Protein AF-A0A9E3ZIY8-F1 (afdb_monomer_lite)

pLDDT: mean 76.92, std 16.65, range [35.78, 98.69]

Secondary structure (DSSP, 8-state):
---------SPPSEEEEEEEEPPTTTTTTEEEPPB--SS-TTTSBSSEE-SSEEEEEEEEE-TT---TT----EEEP-PPPB---EEEEEETTSEEEE-TTSS-B-TT-PPPEEEEETTEE-BBTB-EEETTEEEEE-TTS-EEEE--GGGSTTTTPPTT-EEEEEEEEEEE-SSS-EEEEEEEEEEE-PPPPHHHHHHHHTT---EEEEEEE---TTS-----TTS----S-SS-EEEEEE--TT-TT-EEEEEEEES-SS--B--S-GGGEETTEE-----EEEEEEEESSGGGSPTTSS-SB-TTSSBTGGGHHHHHHHHHTTGGGSB--PBPTTS-B-S-PBPPHHHHHHHHHHHHHHHHHHHHH--GGG---S-TTT--HHHHHHHHHHHTT-TT----GGGTPPEEEEEEE-BTTB---EEEEE---SSS--

Structure (mmCIF, N/CA/C/O backbone):
data_AF-A0A9E3ZIY8-F1
#
_entry.id   AF-A0A9E3ZIY8-F1
#
loop_
_atom_site.group_PDB
_atom_site.id
_atom_site.type_symbol
_atom_site.label_atom_id
_atom_site.label_alt_id
_atom_site.label_comp_id
_atom_site.label_asym_id
_atom_site.label_entity_id
_atom_site.label_seq_id
_atom_site.pdbx_PDB_ins_code
_atom_site.Cartn_x
_atom_site.Cartn_y
_atom_site.Cartn_z
_atom_site.occupancy
_atom_site.B_iso_or_equiv
_atom_site.auth_seq_id
_atom_site.auth_comp_id
_atom_site.auth_asym_id
_atom_site.auth_atom_id
_atom_site.pdbx_PDB_model_num
ATOM 1 N N . ALA A 1 1 ? -17.334 -3.752 47.914 1.00 36.94 1 ALA A N 1
ATOM 2 C CA . ALA A 1 1 ? -17.591 -2.649 48.858 1.00 36.94 1 ALA A CA 1
ATOM 3 C C . ALA A 1 1 ? -16.277 -2.158 49.466 1.00 36.94 1 ALA A C 1
ATOM 5 O O . ALA A 1 1 ? -15.603 -2.925 50.148 1.00 36.94 1 ALA A O 1
ATOM 6 N N . ARG A 1 2 ? -15.850 -0.920 49.186 1.00 42.53 2 ARG A N 1
ATOM 7 C CA . ARG A 1 2 ? -14.852 -0.250 50.037 1.00 42.53 2 ARG A CA 1
ATOM 8 C C . ARG A 1 2 ? -15.640 0.462 51.135 1.00 42.53 2 ARG A C 1
ATOM 10 O O . ARG A 1 2 ? -16.245 1.487 50.856 1.00 42.53 2 ARG A O 1
ATOM 17 N N . LEU A 1 3 ? -15.662 -0.137 52.324 1.00 52.06 3 LEU A N 1
ATOM 18 C CA . LEU A 1 3 ? -16.333 0.381 53.518 1.00 52.06 3 LEU A CA 1
ATOM 19 C C . LEU A 1 3 ? -15.756 1.755 53.891 1.00 52.06 3 LEU A C 1
ATOM 21 O O . LEU A 1 3 ? -14.534 1.956 53.854 1.00 52.06 3 LEU A O 1
ATOM 25 N N . GLY A 1 4 ? -16.624 2.712 54.205 1.00 55.25 4 GLY A N 1
ATOM 26 C CA . GLY A 1 4 ? -16.218 4.026 54.686 1.00 55.25 4 GLY A CA 1
ATOM 27 C C . GLY A 1 4 ? -15.930 3.977 56.181 1.00 55.25 4 GLY A C 1
ATOM 28 O O . GLY A 1 4 ? -16.843 4.136 56.968 1.00 55.25 4 GLY A O 1
ATOM 29 N N . ASN A 1 5 ? -14.669 3.807 56.584 1.00 60.06 5 ASN A N 1
ATOM 30 C CA . ASN A 1 5 ? -14.308 3.806 58.006 1.00 60.06 5 ASN A CA 1
ATOM 31 C C . ASN A 1 5 ? -14.042 5.236 58.497 1.00 60.06 5 ASN A C 1
ATOM 33 O O . ASN A 1 5 ? -13.001 5.824 58.177 1.00 60.06 5 ASN A O 1
ATOM 37 N N . TYR A 1 6 ? -14.944 5.793 59.305 1.00 67.94 6 TYR A N 1
ATOM 38 C CA . TYR A 1 6 ? -14.751 7.100 59.935 1.00 67.94 6 TYR A CA 1
ATOM 39 C C . TYR A 1 6 ? -14.272 6.938 61.385 1.00 67.94 6 TYR A C 1
ATOM 41 O O . TYR A 1 6 ? -14.992 6.455 62.253 1.00 67.94 6 TYR A O 1
ATOM 49 N N . GLY A 1 7 ? -13.038 7.372 61.661 1.00 68.75 7 GLY A N 1
ATOM 50 C CA . GLY A 1 7 ? -12.452 7.362 63.005 1.00 68.75 7 GLY A CA 1
ATOM 51 C C . GLY A 1 7 ? -12.427 8.753 63.641 1.00 68.75 7 GLY A C 1
ATOM 52 O O . GLY A 1 7 ? -11.834 9.683 63.090 1.00 68.75 7 GLY A O 1
ATOM 53 N N . PHE A 1 8 ? -13.007 8.899 64.834 1.00 71.62 8 PHE A N 1
ATOM 54 C CA . PHE A 1 8 ? -13.004 10.152 65.597 1.00 71.62 8 PHE A CA 1
ATOM 55 C C . PHE A 1 8 ? -12.032 10.055 66.780 1.00 71.62 8 PHE A C 1
ATOM 57 O O . PHE A 1 8 ? -12.234 9.269 67.701 1.00 71.62 8 PHE A O 1
ATOM 64 N N . THR A 1 9 ? -10.969 10.867 66.785 1.00 72.88 9 THR A N 1
ATOM 65 C CA . THR A 1 9 ? -9.952 10.858 67.855 1.00 72.88 9 THR A CA 1
ATOM 66 C C . THR A 1 9 ? -9.968 12.152 68.671 1.00 72.88 9 THR A C 1
ATOM 68 O O . THR A 1 9 ? -10.384 13.204 68.193 1.00 72.88 9 THR A O 1
ATOM 71 N N . GLY A 1 10 ? -9.526 12.085 69.932 1.00 76.94 10 GLY A N 1
ATOM 72 C CA . GLY A 1 10 ? -9.406 13.263 70.805 1.00 76.94 10 GLY A CA 1
ATOM 73 C C . GLY A 1 10 ? -10.718 13.774 71.416 1.00 76.94 10 GLY A C 1
ATOM 74 O O . GLY A 1 10 ? -10.722 14.839 72.032 1.00 76.94 10 GLY A O 1
ATOM 75 N N . LEU A 1 11 ? -11.817 13.027 71.283 1.00 79.44 11 LEU A N 1
ATOM 76 C CA . LEU A 1 11 ? -13.087 13.342 71.935 1.00 79.44 11 LEU A CA 1
ATOM 77 C C . LEU A 1 11 ? -13.055 12.951 73.420 1.00 79.44 11 LEU A C 1
ATOM 79 O O . LEU A 1 11 ? -12.543 11.896 73.797 1.00 79.44 11 LEU A O 1
ATOM 83 N N . ALA A 1 12 ? -13.627 13.799 74.277 1.00 85.19 12 ALA A N 1
ATOM 84 C CA . ALA A 1 12 ? -13.907 13.416 75.658 1.00 85.19 12 ALA A CA 1
ATOM 85 C C . ALA A 1 12 ? -14.989 12.323 75.683 1.00 85.19 12 ALA A C 1
ATOM 87 O O . ALA A 1 12 ? -15.828 12.259 74.785 1.00 85.19 12 ALA A O 1
ATOM 88 N N . ALA A 1 13 ? -15.011 11.487 76.724 1.00 83.56 13 ALA A N 1
ATOM 89 C CA . ALA A 1 13 ? -16.074 10.494 76.878 1.00 83.56 13 ALA A CA 1
ATOM 90 C C . ALA A 1 13 ? -17.456 11.177 76.907 1.00 83.56 13 ALA A C 1
ATOM 92 O O . ALA A 1 13 ? -17.653 12.144 77.648 1.00 83.56 13 ALA A O 1
ATOM 93 N N . GLY A 1 14 ? -18.393 10.683 76.099 1.00 85.00 14 GLY A N 1
ATOM 94 C CA . GLY A 1 14 ? -19.697 11.312 75.894 1.00 85.00 14 GLY A CA 1
ATOM 95 C C . GLY A 1 14 ? -20.483 10.697 74.736 1.00 85.00 14 GLY A C 1
ATOM 96 O O . GLY A 1 14 ? -20.011 9.773 74.077 1.00 85.00 14 GLY A O 1
ATOM 97 N N . THR A 1 15 ? -21.689 11.214 74.507 1.00 83.50 15 THR A N 1
ATOM 98 C CA . THR A 1 15 ? -22.553 10.834 73.381 1.00 83.50 15 THR A CA 1
ATOM 99 C C . THR A 1 15 ? -22.510 11.924 72.317 1.00 83.50 15 THR A C 1
ATOM 101 O O . THR A 1 15 ? -22.666 13.102 72.645 1.00 83.50 15 THR A O 1
ATOM 104 N N . TYR A 1 16 ? -22.317 11.531 71.063 1.00 83.00 16 TYR A N 1
ATOM 105 C CA . TYR A 1 16 ? -22.160 12.431 69.924 1.00 83.00 16 TYR A CA 1
ATOM 106 C C . TYR A 1 16 ? -23.130 12.064 68.795 1.00 83.00 16 TYR A C 1
ATOM 108 O O . TYR A 1 16 ? -2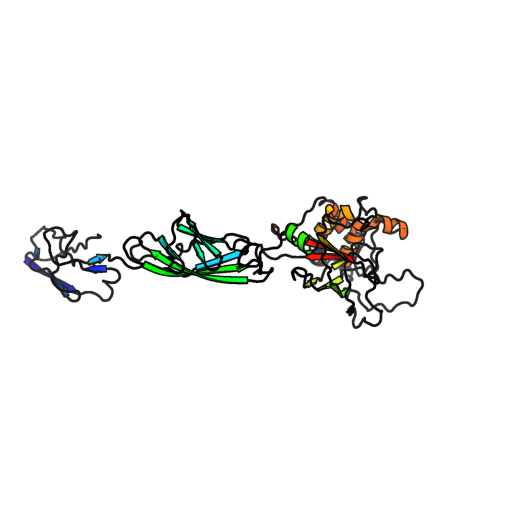3.694 10.971 68.778 1.00 83.00 16 TYR A O 1
ATOM 116 N N . GLY A 1 17 ? -23.312 12.996 67.862 1.00 82.31 17 GLY A N 1
ATOM 117 C CA . GLY A 1 17 ? -23.953 12.748 66.574 1.00 82.31 17 GLY A CA 1
ATOM 118 C C . GLY A 1 17 ? -23.046 13.219 65.440 1.00 82.31 17 GLY A C 1
ATOM 119 O O . GLY A 1 17 ? -22.254 14.150 65.626 1.00 82.31 17 GLY A O 1
ATOM 120 N N . VAL A 1 18 ? -23.151 12.571 64.284 1.00 81.12 18 VAL A N 1
ATOM 121 C CA . VAL A 1 18 ? -22.398 12.898 63.065 1.00 81.12 18 VAL A CA 1
ATOM 122 C C . VAL A 1 18 ? -23.384 13.343 61.998 1.00 81.12 18 VAL A C 1
ATOM 124 O O . VAL A 1 18 ? -24.426 12.723 61.810 1.00 81.12 18 VAL A O 1
ATOM 127 N N . ILE A 1 19 ? -23.057 14.437 61.312 1.00 80.06 19 ILE A N 1
ATOM 128 C CA . ILE A 1 19 ? -23.851 14.973 60.210 1.00 80.06 19 ILE A CA 1
ATOM 129 C C . ILE A 1 19 ? -23.029 14.841 58.936 1.00 80.06 19 ILE A C 1
ATOM 131 O O . ILE A 1 19 ? -21.945 15.423 58.835 1.00 80.06 19 ILE A O 1
ATOM 135 N N . PHE A 1 20 ? -23.571 14.138 57.951 1.00 76.38 20 PHE A N 1
ATOM 136 C CA . PHE A 1 20 ? -23.027 14.098 56.607 1.00 76.38 20 PHE A CA 1
ATOM 137 C C . PHE A 1 20 ? -23.757 15.121 55.745 1.00 76.38 20 PHE A C 1
ATOM 139 O O . PHE A 1 20 ? -24.986 15.178 55.687 1.00 76.38 20 PHE A O 1
ATOM 146 N N . THR A 1 21 ? -22.976 15.954 55.069 1.00 71.62 21 THR A N 1
ATOM 147 C CA . THR A 1 21 ? -23.471 16.850 54.023 1.00 71.62 21 THR A CA 1
ATOM 148 C C . THR A 1 21 ? -22.796 16.425 52.739 1.00 71.62 21 THR A C 1
ATOM 150 O O . THR A 1 21 ? -21.573 16.295 52.722 1.00 71.62 21 THR A O 1
ATOM 153 N N . ALA A 1 22 ? -23.572 16.161 51.688 1.00 63.31 22 ALA A N 1
ATOM 154 C CA . ALA A 1 22 ? -23.004 15.759 50.409 1.00 63.31 22 ALA A CA 1
ATOM 155 C C . ALA A 1 22 ? -22.138 16.903 49.855 1.00 63.31 22 ALA A C 1
ATOM 157 O O . ALA A 1 22 ? -22.668 17.980 49.560 1.00 63.31 22 ALA A O 1
ATOM 158 N N . PRO A 1 23 ? -20.818 16.717 49.693 1.00 59.84 23 PRO A N 1
ATOM 159 C CA . PRO A 1 23 ? -20.017 17.666 48.942 1.00 59.84 23 PRO A CA 1
ATOM 160 C C . PRO A 1 23 ? -20.417 17.566 47.466 1.00 59.84 23 PRO A C 1
ATOM 162 O O . PRO A 1 23 ? -20.731 16.482 46.965 1.00 59.84 23 PRO A O 1
ATOM 165 N N . THR A 1 24 ? -20.406 18.687 46.748 1.00 58.25 24 THR A N 1
ATOM 166 C CA . THR A 1 24 ? -20.712 18.708 45.313 1.00 58.25 24 THR A CA 1
ATOM 167 C C . THR A 1 24 ? -19.799 17.723 44.568 1.00 58.25 24 THR A C 1
ATOM 169 O O . THR A 1 24 ? -18.581 17.861 44.629 1.00 58.25 24 THR A O 1
ATOM 172 N N . GLY A 1 25 ? -20.377 16.730 43.880 1.00 56.38 25 GLY A N 1
ATOM 173 C CA . GLY A 1 25 ? -19.642 15.749 43.064 1.00 56.38 25 GLY A CA 1
ATOM 174 C C . GLY A 1 25 ? -19.293 14.411 43.733 1.00 56.38 25 GLY A C 1
ATOM 175 O O . GLY A 1 25 ? -18.773 13.535 43.056 1.00 56.38 25 GLY A O 1
ATOM 176 N N . VAL A 1 26 ? -19.602 14.196 45.019 1.00 59.19 26 VAL A N 1
ATOM 177 C CA . VAL A 1 26 ? -19.235 12.942 45.728 1.00 59.19 26 VAL A CA 1
ATOM 178 C C . VAL A 1 26 ? -20.087 11.728 45.342 1.00 59.19 26 VAL A C 1
ATOM 180 O O . VAL A 1 26 ? -19.642 10.600 45.539 1.00 59.19 26 VAL A O 1
ATOM 183 N N . LEU A 1 27 ? -21.269 11.950 44.759 1.00 59.44 27 LEU A N 1
ATOM 184 C CA . LEU A 1 27 ? -22.140 10.888 44.241 1.00 59.44 27 LEU A CA 1
ATOM 185 C C . LEU A 1 27 ? -21.948 10.605 42.741 1.00 59.44 27 LEU A C 1
ATOM 187 O O . LEU A 1 27 ? -22.715 9.842 42.164 1.00 59.44 27 LEU A O 1
ATOM 191 N N . ALA A 1 28 ? -20.956 11.216 42.084 1.00 59.16 28 ALA A N 1
ATOM 192 C CA . ALA A 1 28 ? -20.608 10.808 40.726 1.00 59.16 28 ALA A CA 1
ATOM 193 C C . ALA A 1 28 ? -20.169 9.332 40.759 1.00 59.16 28 ALA A C 1
ATOM 195 O O . ALA A 1 28 ? -19.254 8.989 41.509 1.00 59.16 28 ALA A O 1
ATOM 196 N N . CYS A 1 29 ? -20.876 8.480 40.012 1.00 60.19 29 CYS A N 1
ATOM 197 C CA . CYS A 1 29 ? -20.688 7.024 39.976 1.00 60.19 29 CYS A CA 1
ATOM 198 C C . CYS A 1 29 ? -20.888 6.310 41.331 1.00 60.19 29 CYS A C 1
ATOM 200 O O . CYS A 1 29 ? -20.320 5.252 41.588 1.00 60.19 29 CYS A O 1
ATOM 202 N N . LYS A 1 30 ? -21.696 6.880 42.237 1.00 65.00 30 LYS A N 1
ATOM 203 C CA . LYS A 1 30 ? -22.073 6.231 43.502 1.00 65.00 30 LYS A CA 1
ATOM 204 C C . LYS A 1 30 ? -23.579 6.223 43.709 1.00 65.00 30 LYS A C 1
ATOM 206 O O . LYS A 1 30 ? -24.255 7.204 43.399 1.00 65.00 30 LYS A O 1
ATOM 211 N N . SER A 1 31 ? -24.076 5.148 44.303 1.00 66.56 31 SER A N 1
ATOM 212 C CA . SER A 1 31 ? -25.462 5.004 44.751 1.00 66.56 31 SER A CA 1
ATOM 213 C C . SER A 1 31 ? -25.517 5.051 46.275 1.00 66.56 31 SER A C 1
ATOM 215 O O . SER A 1 31 ? -24.566 4.657 46.947 1.00 66.56 31 SER A O 1
ATOM 217 N N . LEU A 1 32 ? -26.619 5.559 46.834 1.00 67.19 32 LEU A N 1
ATOM 218 C CA . LEU A 1 32 ? -26.871 5.410 48.267 1.00 67.19 32 LEU A CA 1
ATOM 219 C C . LEU A 1 32 ? -27.564 4.072 48.526 1.00 67.19 32 LEU A C 1
ATOM 221 O O . LEU A 1 32 ? -28.548 3.761 47.849 1.00 67.19 32 LEU A O 1
ATOM 225 N N . VAL A 1 33 ? -27.078 3.320 49.509 1.00 69.69 33 VAL A N 1
ATOM 226 C CA . VAL A 1 33 ? -27.773 2.135 50.027 1.00 69.69 33 VAL A CA 1
ATOM 227 C C . VAL A 1 33 ? -28.914 2.561 50.957 1.00 69.69 33 VAL A C 1
ATOM 229 O O . VAL A 1 33 ? -28.924 3.671 51.487 1.00 69.69 33 VAL A O 1
ATOM 232 N N . ASN A 1 34 ? -29.928 1.705 51.108 1.00 65.44 34 ASN A N 1
ATOM 233 C CA . ASN A 1 34 ? -31.106 2.020 51.924 1.00 65.44 34 ASN A CA 1
ATOM 234 C C . ASN A 1 34 ? -30.766 2.069 53.430 1.00 65.44 34 ASN A C 1
ATOM 236 O O . ASN A 1 34 ? -29.887 1.346 53.894 1.00 65.44 34 ASN A O 1
ATOM 240 N N . ASP A 1 35 ? -31.521 2.871 54.191 1.00 69.12 35 ASP A N 1
ATOM 241 C CA . ASP A 1 35 ? -31.376 3.020 55.647 1.00 69.12 35 ASP A CA 1
ATOM 242 C C . ASP A 1 35 ? -31.554 1.681 56.407 1.00 69.12 35 ASP A C 1
ATOM 244 O O . ASP A 1 35 ? -32.591 1.023 56.268 1.00 69.12 35 ASP A O 1
ATOM 248 N N . ASN A 1 36 ? -30.562 1.340 57.243 1.00 63.31 36 ASN A N 1
ATOM 249 C CA . ASN A 1 36 ? -30.529 0.348 58.334 1.00 63.31 36 ASN A CA 1
ATOM 250 C C . ASN A 1 36 ? -31.474 -0.877 58.240 1.00 63.31 36 ASN A C 1
ATOM 252 O O . ASN A 1 36 ? -32.630 -0.859 58.688 1.00 63.31 36 ASN A O 1
ATOM 256 N N . VAL A 1 37 ? -30.921 -2.000 57.786 1.00 54.69 37 VAL A N 1
ATOM 257 C CA . VAL A 1 37 ? -31.448 -3.361 57.915 1.00 54.69 37 VAL A CA 1
ATOM 258 C C . VAL A 1 37 ? -30.495 -4.246 58.746 1.00 54.69 37 VAL A C 1
ATOM 260 O O . VAL A 1 37 ? -30.195 -5.376 58.363 1.00 54.69 37 VAL A O 1
ATOM 263 N N . GLY A 1 38 ? -30.108 -3.812 59.949 1.00 60.78 38 GLY A N 1
ATOM 264 C CA . GLY A 1 38 ? -29.406 -4.664 60.918 1.00 60.78 38 GLY A CA 1
ATOM 265 C C . GLY A 1 38 ? -28.001 -4.175 61.283 1.00 60.78 38 GLY A C 1
ATOM 266 O O . GLY A 1 38 ? -27.774 -2.977 61.296 1.00 60.78 38 GLY A O 1
ATOM 267 N N . PRO A 1 39 ? -27.107 -5.080 61.730 1.00 57.94 39 PRO A N 1
ATOM 268 C CA . PRO A 1 39 ? -25.734 -4.756 62.127 1.00 57.94 39 PRO A CA 1
ATOM 269 C C . PRO A 1 39 ? -24.697 -5.186 61.065 1.00 57.94 39 PRO A C 1
ATOM 271 O O . PRO A 1 39 ? -23.654 -5.720 61.438 1.00 57.94 39 PRO A O 1
ATOM 274 N N . ASP A 1 40 ? -25.054 -5.162 59.776 1.00 61.81 40 ASP A N 1
ATOM 275 C CA . ASP A 1 40 ? -24.188 -5.635 58.684 1.00 61.81 40 ASP A CA 1
ATOM 276 C C . ASP A 1 40 ? -23.913 -4.511 57.683 1.00 61.81 40 ASP A C 1
ATOM 278 O O . ASP A 1 40 ? -24.517 -4.432 56.612 1.00 61.81 40 ASP A O 1
ATOM 282 N N . ASP A 1 41 ? -22.908 -3.718 58.032 1.00 58.00 41 ASP A N 1
ATOM 283 C CA . ASP A 1 41 ? -22.394 -2.518 57.353 1.00 58.00 41 ASP A CA 1
ATOM 284 C C . ASP A 1 41 ? -21.813 -2.820 55.956 1.00 58.00 41 ASP A C 1
ATOM 286 O O . ASP A 1 41 ? -21.282 -1.957 55.257 1.00 58.00 41 ASP A O 1
ATOM 290 N N . SER A 1 42 ? -21.890 -4.076 55.501 1.00 55.44 42 SER A N 1
ATOM 291 C CA . SER A 1 42 ? -21.634 -4.429 54.107 1.00 55.44 42 SER A CA 1
ATOM 292 C C . SER A 1 42 ? -22.850 -4.246 53.190 1.00 55.44 42 SER A C 1
ATOM 294 O O . SER A 1 42 ? -22.696 -4.402 51.974 1.00 55.44 42 SER A O 1
ATOM 296 N N . ILE A 1 43 ? -24.034 -3.934 53.741 1.00 59.72 43 ILE A N 1
ATOM 297 C CA . ILE A 1 43 ? -25.320 -3.973 53.020 1.00 59.72 43 ILE A CA 1
ATOM 298 C C . ILE A 1 43 ? -26.173 -2.701 53.219 1.00 59.72 43 ILE A C 1
ATOM 300 O O . ILE A 1 43 ? -27.030 -2.422 52.375 1.00 59.72 43 ILE A O 1
ATOM 304 N N . ASP A 1 44 ? -25.977 -1.922 54.284 1.00 66.88 44 ASP A N 1
ATOM 305 C CA . ASP A 1 44 ? -26.845 -0.791 54.641 1.00 66.88 44 ASP A CA 1
ATOM 306 C C . ASP A 1 44 ? -26.098 0.455 55.150 1.00 66.88 44 ASP A C 1
ATOM 308 O O . ASP A 1 44 ? -24.885 0.459 55.299 1.00 66.88 44 ASP A O 1
ATOM 312 N N . SER A 1 45 ? -26.842 1.559 55.303 1.00 76.75 45 SER A N 1
ATOM 313 C CA . SER A 1 45 ? -26.348 2.844 55.819 1.00 76.75 45 SER A CA 1
ATOM 314 C C . SER A 1 45 ? -26.632 2.982 57.315 1.00 76.75 45 SER A C 1
ATOM 316 O O . SER A 1 45 ? -27.793 2.841 57.727 1.00 76.75 45 SER A O 1
ATOM 318 N N . ASP A 1 46 ? -25.632 3.401 58.096 1.00 76.06 46 ASP A N 1
ATOM 319 C CA . ASP A 1 46 ? -25.810 3.856 59.487 1.00 76.06 46 ASP A CA 1
ATOM 320 C C . ASP A 1 46 ? -26.470 5.239 59.573 1.00 76.06 46 ASP A C 1
ATOM 322 O O . ASP A 1 46 ? -27.188 5.572 60.527 1.00 76.06 46 ASP A O 1
ATOM 326 N N . ALA A 1 47 ? -26.203 6.085 58.578 1.00 79.12 47 ALA A N 1
ATOM 327 C CA . ALA A 1 47 ? -26.754 7.424 58.504 1.00 79.12 47 ALA A CA 1
ATOM 328 C C . ALA A 1 47 ? -28.206 7.384 58.013 1.00 79.12 47 ALA A C 1
ATOM 330 O O . ALA A 1 47 ? -28.496 6.851 56.945 1.00 79.12 47 ALA A O 1
ATOM 331 N N . ILE A 1 48 ? -29.104 8.030 58.759 1.00 76.94 48 ILE A N 1
ATOM 332 C CA . ILE A 1 48 ? -30.524 8.167 58.413 1.00 76.94 48 ILE A CA 1
ATOM 333 C C . ILE A 1 48 ? -30.750 9.555 57.809 1.00 76.94 48 ILE A C 1
ATOM 335 O O . ILE A 1 48 ? -30.320 10.563 58.385 1.00 76.94 48 ILE A O 1
ATOM 339 N N . GLY A 1 49 ? -31.437 9.649 56.667 1.00 75.19 49 GLY A N 1
ATOM 340 C CA . GLY A 1 49 ? -31.761 10.946 56.062 1.00 75.19 49 GLY A CA 1
ATOM 341 C C . GLY A 1 49 ? -31.981 10.924 54.551 1.00 75.19 49 GLY A C 1
ATOM 342 O O . GLY A 1 49 ? -32.725 10.104 54.029 1.00 75.19 49 GLY A O 1
ATOM 343 N N . ASN A 1 50 ? -31.418 11.905 53.841 1.00 69.38 50 ASN A N 1
ATOM 344 C CA . ASN A 1 50 ? -31.495 11.994 52.380 1.00 69.38 50 ASN A CA 1
ATOM 345 C C . ASN A 1 50 ? -30.145 12.390 51.762 1.00 69.38 50 ASN A C 1
ATOM 347 O O . ASN A 1 50 ? -29.180 12.684 52.462 1.00 69.38 50 ASN A O 1
ATOM 351 N N . THR A 1 51 ? -30.103 12.476 50.431 1.00 65.00 51 THR A N 1
ATOM 352 C CA . THR A 1 51 ? -28.907 12.813 49.636 1.00 65.00 51 THR A CA 1
ATOM 353 C C . THR A 1 51 ? -28.298 14.187 49.931 1.00 65.00 51 THR A C 1
ATOM 355 O O . THR A 1 51 ? -27.209 14.487 49.452 1.00 65.00 51 THR A O 1
ATOM 358 N N . THR A 1 52 ? -28.997 15.073 50.640 1.00 68.12 52 THR A N 1
ATOM 359 C CA . THR A 1 52 ? -28.518 16.418 50.991 1.00 68.12 52 THR A CA 1
ATOM 360 C C . THR A 1 52 ? -28.034 16.489 52.437 1.00 68.12 52 THR A C 1
ATOM 362 O O . THR A 1 52 ? -27.105 17.244 52.733 1.00 68.12 52 THR A O 1
ATOM 365 N N . LEU A 1 53 ? -28.653 15.719 53.331 1.00 73.25 53 LEU A N 1
ATOM 366 C CA . LEU A 1 53 ? -28.355 15.704 54.756 1.00 73.25 53 LEU A CA 1
ATOM 367 C C . LEU A 1 53 ? -28.735 14.343 55.355 1.00 73.25 53 LEU A C 1
ATOM 369 O O . LEU A 1 53 ? -29.917 13.984 55.354 1.00 73.25 53 LEU A O 1
ATOM 373 N N . SER A 1 54 ? -27.758 13.631 55.913 1.00 78.75 54 SER A N 1
ATOM 374 C CA . SER A 1 54 ? -27.973 12.403 56.688 1.00 78.75 54 SER A CA 1
ATOM 375 C C . SER A 1 54 ? -27.228 12.463 58.020 1.00 78.75 54 SER A C 1
ATOM 377 O O . SER A 1 54 ? -26.244 13.197 58.171 1.00 78.75 54 SER A O 1
ATOM 379 N N . THR A 1 55 ? -27.744 11.761 59.027 1.00 81.88 55 THR A N 1
ATOM 380 C CA . THR A 1 55 ? -27.254 11.855 60.406 1.00 81.88 55 THR A CA 1
ATOM 381 C C . THR A 1 55 ? -27.163 10.498 61.080 1.00 81.88 55 THR A C 1
ATOM 383 O O . THR A 1 55 ? -28.080 9.690 60.948 1.00 81.88 55 THR A O 1
ATOM 386 N N . ILE A 1 56 ? -26.106 10.303 61.868 1.00 82.12 56 ILE A N 1
ATOM 387 C CA . ILE A 1 56 ? -25.997 9.212 62.842 1.00 82.12 56 ILE A CA 1
ATOM 388 C C . ILE A 1 56 ? -26.140 9.828 64.229 1.00 82.12 56 ILE A C 1
ATOM 390 O O . ILE A 1 56 ? -25.362 10.709 64.607 1.00 82.12 56 ILE A O 1
ATOM 394 N N . ASP A 1 57 ? -27.121 9.357 64.989 1.00 81.88 57 ASP A N 1
ATOM 395 C CA . ASP A 1 57 ? -27.366 9.797 66.359 1.00 81.88 57 ASP A CA 1
ATOM 396 C C . ASP A 1 57 ? -26.865 8.768 67.380 1.00 81.88 57 ASP A C 1
ATOM 398 O O . ASP A 1 57 ? -26.802 7.570 67.122 1.00 81.88 57 ASP A O 1
ATOM 402 N N . ASN A 1 58 ? -26.604 9.234 68.603 1.00 82.56 58 ASN A N 1
ATOM 403 C CA . ASN A 1 58 ? -26.311 8.402 69.777 1.00 82.56 58 ASN A CA 1
ATOM 404 C C . ASN A 1 58 ? -25.011 7.576 69.722 1.00 82.56 58 ASN A C 1
ATOM 406 O O . ASN A 1 58 ? -24.923 6.534 70.373 1.00 82.56 58 ASN A O 1
ATOM 410 N N . ILE A 1 59 ? -23.964 8.070 69.059 1.00 80.19 59 ILE A N 1
ATOM 411 C CA . ILE A 1 59 ? -22.639 7.433 69.079 1.00 80.19 59 ILE A CA 1
ATOM 412 C C . ILE A 1 59 ? -22.033 7.585 70.479 1.00 80.19 59 ILE A C 1
ATOM 414 O O . ILE A 1 59 ? -21.750 8.699 70.934 1.00 80.19 59 ILE A O 1
ATOM 418 N N . VAL A 1 60 ? -21.839 6.471 71.188 1.00 81.75 60 VAL A N 1
ATOM 419 C CA . VAL A 1 60 ? -21.304 6.460 72.559 1.00 81.75 60 VAL A CA 1
ATOM 420 C C . VAL A 1 60 ? -19.786 6.276 72.543 1.00 81.75 60 VAL A C 1
ATOM 422 O O . VAL A 1 60 ? -19.282 5.189 72.270 1.00 81.75 60 VAL A O 1
ATOM 425 N N . VAL A 1 61 ? -19.046 7.319 72.928 1.00 79.69 61 VAL A N 1
ATOM 426 C CA . VAL A 1 61 ? -17.581 7.285 73.059 1.00 79.69 61 VAL A CA 1
ATOM 427 C C . VAL A 1 61 ? -17.195 7.022 74.515 1.00 79.69 61 VAL A C 1
ATOM 429 O O . VAL A 1 61 ? -17.507 7.810 75.413 1.00 79.69 61 VAL A O 1
ATOM 432 N N . THR A 1 62 ? -16.471 5.927 74.756 1.00 80.94 62 THR A N 1
ATOM 433 C CA . THR A 1 62 ? -15.932 5.558 76.078 1.00 80.94 62 THR A CA 1
ATOM 434 C C . THR A 1 62 ? -14.398 5.555 76.073 1.00 80.94 62 THR A C 1
ATOM 436 O O . THR A 1 62 ? -13.792 5.359 75.019 1.00 80.94 62 THR A O 1
ATOM 439 N N . PRO A 1 63 ? -13.726 5.794 77.221 1.00 79.12 63 PRO A N 1
ATOM 440 C CA . PRO A 1 63 ? -12.266 5.842 77.261 1.00 79.12 63 PRO A CA 1
ATOM 441 C C . PRO A 1 63 ? -11.626 4.533 76.780 1.00 79.12 63 PRO A C 1
ATOM 443 O O . PRO A 1 63 ? -11.836 3.483 77.381 1.00 79.12 63 PRO A O 1
ATOM 446 N N . GLY A 1 64 ? -10.808 4.619 75.728 1.00 73.94 64 GLY A N 1
ATOM 447 C CA . GLY A 1 64 ? -10.062 3.485 75.175 1.00 73.94 64 GLY A CA 1
ATOM 448 C C . GLY A 1 64 ? -10.820 2.622 74.160 1.00 73.94 64 GLY A C 1
ATOM 449 O O . GLY A 1 64 ? -10.256 1.618 73.735 1.00 73.94 64 GLY A O 1
ATOM 450 N N . ASN A 1 65 ? -12.047 2.990 73.772 1.00 71.31 65 ASN A N 1
ATOM 451 C CA . ASN A 1 65 ? -12.816 2.281 72.747 1.00 71.31 65 ASN A CA 1
ATOM 452 C C . ASN A 1 65 ? -12.690 2.958 71.373 1.00 71.31 65 ASN A C 1
ATOM 454 O O . ASN A 1 65 ? -12.669 4.186 71.295 1.00 71.31 65 ASN A O 1
ATOM 458 N N . ASP A 1 66 ? -12.653 2.150 70.318 1.00 67.56 66 ASP A N 1
ATOM 459 C CA . ASP A 1 66 ? -12.750 2.581 68.921 1.00 67.56 66 ASP A CA 1
ATOM 460 C C . ASP A 1 66 ? -14.124 2.162 68.373 1.00 67.56 66 ASP A C 1
ATOM 462 O O . ASP A 1 66 ? -14.625 1.090 68.724 1.00 67.56 66 ASP A O 1
ATOM 466 N N . THR A 1 67 ? -14.756 3.010 67.564 1.00 68.38 67 THR A N 1
ATOM 467 C CA . THR A 1 67 ? -16.081 2.763 66.962 1.00 68.38 67 THR A CA 1
ATOM 468 C C . THR A 1 67 ? -16.015 3.033 65.453 1.00 68.38 67 THR A C 1
ATOM 470 O O . THR A 1 67 ? -16.528 4.062 65.005 1.00 68.38 67 THR A O 1
ATOM 473 N N . PRO A 1 68 ? -15.337 2.167 64.674 1.00 68.06 68 PRO A N 1
ATOM 474 C CA . PRO A 1 68 ? -15.070 2.392 63.248 1.00 68.06 68 PRO A CA 1
ATOM 475 C C . PRO A 1 68 ? -16.270 2.130 62.319 1.00 68.06 68 PRO A C 1
ATOM 477 O O . PRO A 1 68 ? -16.120 2.288 61.116 1.00 68.06 68 PRO A O 1
ATOM 480 N N . ASP A 1 69 ? -17.408 1.742 62.893 1.00 69.06 69 ASP A N 1
ATOM 481 C CA . ASP A 1 69 ? -18.624 1.249 62.230 1.00 69.06 69 ASP A CA 1
ATOM 482 C C . ASP A 1 69 ? -19.409 2.333 61.456 1.00 69.06 69 ASP A C 1
ATOM 484 O O . ASP A 1 69 ? -19.980 2.092 60.411 1.00 69.06 69 ASP A O 1
ATOM 488 N N . ASN A 1 70 ? -19.326 3.588 61.906 1.00 74.31 70 ASN A N 1
ATOM 489 C CA . ASN A 1 70 ? -20.139 4.685 61.373 1.00 74.31 70 ASN A CA 1
ATOM 490 C C . ASN A 1 70 ? -19.919 4.939 59.874 1.00 74.31 70 ASN A C 1
ATOM 492 O O . ASN A 1 70 ? -18.893 5.531 59.531 1.00 74.31 70 ASN A O 1
ATOM 496 N N . ASP A 1 71 ? -20.901 4.648 59.018 1.00 72.94 71 ASP A N 1
ATOM 497 C CA . ASP A 1 71 ? -20.853 4.966 57.586 1.00 72.94 71 ASP A CA 1
ATOM 498 C C . ASP A 1 71 ? -22.009 5.858 57.080 1.00 72.94 71 ASP A C 1
ATOM 500 O O . ASP A 1 71 ? -23.014 6.100 57.745 1.00 72.94 71 ASP A O 1
ATOM 504 N N . ALA A 1 72 ? -21.823 6.432 55.888 1.00 74.25 72 ALA A N 1
ATOM 505 C CA . ALA A 1 72 ? -22.813 7.295 55.239 1.00 74.25 72 ALA A CA 1
ATOM 506 C C . ALA A 1 72 ? -23.610 6.585 54.126 1.00 74.25 72 ALA A C 1
ATOM 508 O O . ALA A 1 72 ? -24.315 7.269 53.377 1.00 74.25 72 ALA A O 1
ATOM 509 N N . GLY A 1 73 ? -23.435 5.268 53.958 1.00 70.50 73 GLY A N 1
ATOM 510 C CA . GLY A 1 73 ? -24.190 4.460 53.004 1.00 70.50 73 GLY A CA 1
ATOM 511 C C . GLY A 1 73 ? -23.955 4.748 51.520 1.00 70.50 73 GLY A C 1
ATOM 512 O O . GLY A 1 73 ? -24.912 4.738 50.754 1.00 70.50 73 GLY A O 1
ATOM 513 N N . ALA A 1 74 ? -22.728 5.039 51.080 1.00 69.50 74 ALA A N 1
ATOM 514 C CA . ALA A 1 74 ? -22.431 5.262 49.658 1.00 69.50 74 ALA A CA 1
ATOM 515 C C . ALA A 1 74 ? -21.665 4.079 49.046 1.00 69.50 74 ALA A C 1
ATOM 517 O O . ALA A 1 74 ? -20.486 3.878 49.351 1.00 69.50 74 ALA A O 1
ATOM 518 N N . GLU A 1 75 ? -22.297 3.347 48.130 1.00 68.50 75 GLU A N 1
ATOM 519 C CA . GLU A 1 75 ? -21.657 2.305 47.322 1.00 68.50 75 GLU A CA 1
ATOM 520 C C . GLU A 1 75 ? -21.243 2.841 45.945 1.00 68.50 75 GLU A C 1
ATOM 522 O O . GLU A 1 75 ? -21.783 3.837 45.466 1.00 68.50 75 GLU A O 1
ATOM 527 N N . LEU A 1 76 ? -20.258 2.202 45.306 1.00 64.81 76 LEU A N 1
ATOM 528 C CA . LEU A 1 76 ? -19.997 2.441 43.883 1.00 64.81 76 LEU A CA 1
ATOM 529 C C . LEU A 1 76 ? -21.236 1.976 43.112 1.00 64.81 76 LEU A C 1
ATOM 531 O O . LEU A 1 76 ? -21.670 0.838 43.285 1.00 64.81 76 LEU A O 1
ATOM 535 N N . GLY A 1 77 ? -21.839 2.883 42.346 1.00 71.75 77 GLY A N 1
ATOM 536 C CA . GLY A 1 77 ? -22.902 2.525 41.416 1.00 71.75 77 GLY A CA 1
ATOM 537 C C . GLY A 1 77 ? -22.293 1.870 40.181 1.00 71.75 77 GLY A C 1
ATOM 538 O O . GLY A 1 77 ? -21.083 1.904 40.012 1.00 71.75 77 GLY A O 1
ATOM 539 N N . ASN A 1 78 ? -23.132 1.300 39.321 1.00 83.00 78 ASN A N 1
ATOM 540 C CA . ASN A 1 78 ? -22.688 0.875 37.999 1.00 83.00 78 ASN A CA 1
ATOM 541 C C . ASN A 1 78 ? -22.807 2.057 37.032 1.00 83.00 78 ASN A C 1
ATOM 543 O O . ASN A 1 78 ? -23.924 2.432 36.650 1.00 83.00 78 ASN A O 1
ATOM 547 N N . GLY A 1 79 ? -21.686 2.700 36.721 1.00 85.56 79 GLY A N 1
ATOM 548 C CA . GLY A 1 79 ? -21.582 3.685 35.657 1.00 85.56 79 GLY A CA 1
ATOM 549 C C . GLY A 1 79 ? -21.833 3.042 34.297 1.00 85.56 79 GLY A C 1
ATOM 550 O O . GLY A 1 79 ? -21.886 1.831 34.166 1.00 85.56 79 GLY A O 1
ATOM 551 N N . ASN A 1 80 ? -22.059 3.866 33.274 1.00 91.88 80 ASN A N 1
ATOM 552 C CA . ASN A 1 80 ? -21.977 3.356 31.910 1.00 91.88 80 ASN A CA 1
ATOM 553 C C . ASN A 1 80 ? -20.512 3.411 31.462 1.00 91.88 80 ASN A C 1
ATOM 555 O O . ASN A 1 80 ? -19.816 4.365 31.844 1.00 91.88 80 ASN A O 1
ATOM 559 N N . PRO A 1 81 ? -20.097 2.514 30.554 1.00 96.69 81 PRO A N 1
ATOM 560 C CA . PRO A 1 81 ? -18.819 2.653 29.883 1.00 96.69 81 PRO A CA 1
ATOM 561 C C . PRO A 1 81 ? -18.742 3.985 29.127 1.00 96.69 81 PRO A C 1
ATOM 563 O O . PRO A 1 81 ? -19.751 4.548 28.687 1.00 96.69 81 PRO A O 1
ATOM 566 N N . THR A 1 82 ? -17.525 4.487 28.964 1.00 97.25 82 THR A N 1
ATOM 567 C CA . THR A 1 82 ? -17.182 5.658 28.153 1.00 97.25 82 THR A CA 1
ATOM 568 C C . THR A 1 82 ? -16.349 5.187 26.965 1.00 97.25 82 THR A C 1
ATOM 570 O O . THR A 1 82 ? -15.126 5.091 27.095 1.00 97.25 82 THR A O 1
ATOM 573 N N . PRO A 1 83 ? -17.006 4.840 25.845 1.00 97.75 83 PRO A N 1
ATOM 574 C CA . PRO A 1 83 ? -16.309 4.380 24.664 1.00 97.75 83 PRO A CA 1
ATOM 575 C C . PRO A 1 83 ? -15.899 5.549 23.761 1.00 97.75 83 PRO A C 1
ATOM 577 O O . PRO A 1 83 ? -16.666 6.508 23.598 1.00 97.75 83 PRO A O 1
ATOM 580 N N . ASP A 1 84 ? -14.714 5.463 23.170 1.00 98.31 84 ASP A N 1
ATOM 581 C CA . ASP A 1 84 ? -14.114 6.486 22.313 1.00 98.31 84 ASP A CA 1
ATOM 582 C C . ASP A 1 84 ? -14.121 6.035 20.839 1.00 98.31 84 ASP A C 1
ATOM 584 O O . ASP A 1 84 ? -13.990 4.854 20.560 1.00 98.31 84 ASP A O 1
ATOM 588 N N . PRO A 1 85 ? -14.317 6.935 19.854 1.00 98.38 85 PRO A N 1
ATOM 589 C CA . PRO A 1 85 ? -14.344 6.530 18.449 1.00 98.38 85 PRO A CA 1
ATOM 590 C C . PRO A 1 85 ? -13.016 5.955 17.942 1.00 98.38 85 PRO A C 1
ATOM 592 O O . PRO A 1 85 ? -11.945 6.472 18.268 1.00 98.38 85 PRO A O 1
ATOM 595 N N . ASP A 1 86 ? -13.110 4.992 17.026 1.00 98.56 86 ASP A N 1
ATOM 596 C CA . ASP A 1 86 ? -11.964 4.337 16.390 1.00 98.56 86 ASP A CA 1
ATOM 597 C C . ASP A 1 86 ? -11.888 4.588 14.885 1.00 98.56 86 ASP A C 1
ATOM 599 O O . ASP A 1 86 ? -12.881 4.913 14.227 1.00 98.56 86 ASP A O 1
ATOM 603 N N . ALA A 1 87 ? -10.704 4.346 14.323 1.00 96.69 87 ALA A N 1
ATOM 604 C CA . ALA A 1 87 ? -10.495 4.297 12.885 1.00 96.69 87 ALA A CA 1
ATOM 605 C C . ALA A 1 87 ? -9.488 3.205 12.502 1.00 96.69 87 ALA A C 1
ATOM 607 O O . ALA A 1 87 ? -8.463 3.038 13.165 1.00 96.69 87 ALA A O 1
ATOM 608 N N . VAL A 1 88 ? -9.755 2.495 11.405 1.00 95.19 88 VAL A N 1
ATOM 609 C CA . VAL A 1 88 ? -8.838 1.515 10.798 1.00 95.19 88 VAL A CA 1
ATOM 610 C C . VAL A 1 88 ? -8.882 1.599 9.271 1.00 95.19 88 VAL A C 1
ATOM 612 O O . VAL A 1 88 ? -9.877 2.043 8.700 1.00 95.19 88 VAL A O 1
ATOM 615 N N . HIS A 1 89 ? -7.804 1.165 8.616 1.00 90.62 89 HIS A N 1
ATOM 616 C CA . HIS A 1 89 ? -7.660 1.183 7.157 1.00 90.62 89 HIS A CA 1
ATOM 617 C C . HIS A 1 89 ? -7.352 -0.223 6.632 1.00 90.62 89 HIS A C 1
ATOM 619 O O . HIS A 1 89 ? -6.728 -1.016 7.341 1.00 90.62 89 HIS A O 1
ATOM 625 N N . ALA A 1 90 ? -7.810 -0.535 5.419 1.00 88.06 90 ALA A N 1
ATOM 626 C CA . ALA A 1 90 ? -7.598 -1.830 4.774 1.00 88.06 90 ALA A CA 1
ATOM 627 C C . ALA A 1 90 ? -7.682 -1.737 3.249 1.00 88.06 90 ALA A C 1
ATOM 629 O O . ALA A 1 90 ? -8.457 -0.941 2.724 1.00 88.06 90 ALA A O 1
ATOM 630 N N . CYS A 1 91 ? -7.014 -2.639 2.536 1.00 86.06 91 CYS A N 1
ATOM 631 C CA . CYS A 1 91 ? -7.359 -2.933 1.148 1.00 86.06 91 CYS A CA 1
ATOM 632 C C . CYS A 1 91 ? -8.740 -3.598 1.079 1.00 86.06 91 CYS A C 1
ATOM 634 O O . CYS A 1 91 ? -9.101 -4.404 1.942 1.00 86.06 91 CYS A O 1
ATOM 636 N N . TYR A 1 92 ? -9.522 -3.321 0.031 1.00 87.50 92 TYR A N 1
ATOM 637 C CA . TYR A 1 92 ? -10.850 -3.933 -0.110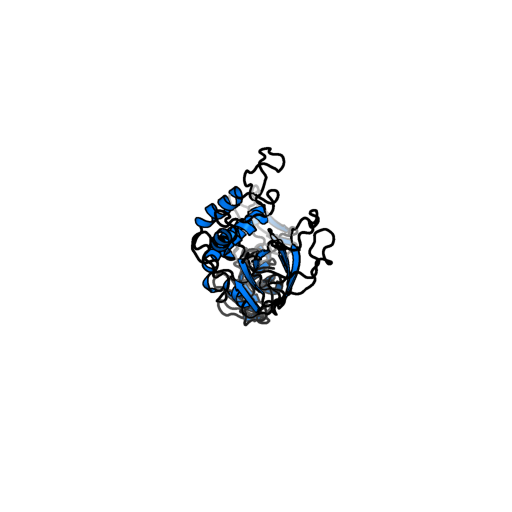 1.00 87.50 92 TYR A CA 1
ATOM 638 C C . TYR A 1 92 ? -10.819 -5.466 -0.294 1.00 87.50 92 TYR A C 1
ATOM 640 O O . TYR A 1 92 ? -11.845 -6.133 -0.121 1.00 87.50 92 TYR A O 1
ATOM 648 N N . ASP A 1 93 ? -9.680 -6.048 -0.674 1.00 85.81 93 ASP A N 1
ATOM 649 C CA . ASP A 1 93 ? -9.488 -7.496 -0.801 1.00 85.81 93 ASP A CA 1
ATOM 650 C C . ASP A 1 93 ? -8.845 -8.163 0.414 1.00 85.81 93 ASP A C 1
ATOM 652 O O . ASP A 1 93 ? -8.743 -9.393 0.443 1.00 85.81 93 ASP A O 1
ATOM 656 N N . GLU A 1 94 ? -8.568 -7.395 1.463 1.00 87.94 94 GLU A N 1
ATOM 657 C CA . GLU A 1 94 ? -8.056 -7.896 2.728 1.00 87.94 94 GLU A CA 1
ATOM 658 C C . GLU A 1 94 ? -9.075 -7.759 3.864 1.00 87.94 94 GLU A C 1
ATOM 660 O O . GLU A 1 94 ? -10.048 -7.001 3.815 1.00 87.94 94 GLU A O 1
ATOM 665 N N . ALA A 1 95 ? -8.873 -8.561 4.908 1.00 93.25 95 ALA A N 1
ATOM 666 C CA . ALA A 1 95 ? -9.614 -8.418 6.149 1.00 93.25 95 ALA A CA 1
ATOM 667 C C . ALA A 1 95 ? -8.789 -7.588 7.133 1.00 93.25 95 ALA A C 1
ATOM 669 O O . ALA A 1 95 ? -7.613 -7.875 7.339 1.00 93.25 95 ALA A O 1
ATOM 670 N N . VAL A 1 96 ? -9.423 -6.627 7.798 1.00 95.25 96 VAL A N 1
ATOM 671 C CA . VAL A 1 96 ? -8.782 -5.805 8.832 1.00 95.25 96 VAL A CA 1
ATOM 672 C C . VAL A 1 96 ? -9.382 -6.094 10.193 1.00 95.25 96 VAL A C 1
ATOM 674 O O . VAL A 1 96 ? -10.594 -6.266 10.319 1.00 95.25 96 VAL A O 1
ATOM 677 N N . THR A 1 97 ? -8.534 -6.136 11.215 1.00 97.75 97 THR A N 1
ATOM 678 C CA . THR A 1 97 ? -8.943 -6.328 12.607 1.00 97.75 97 THR A CA 1
ATOM 679 C C . THR A 1 97 ? -8.725 -5.043 13.398 1.00 97.75 97 THR A C 1
ATOM 681 O O . THR A 1 97 ? -7.645 -4.463 13.348 1.00 97.75 97 THR A O 1
ATOM 684 N N . ALA A 1 98 ? -9.745 -4.624 14.143 1.00 97.62 98 ALA A N 1
ATOM 685 C CA . ALA A 1 98 ? -9.741 -3.452 15.008 1.00 97.62 98 ALA A CA 1
ATOM 686 C C . ALA A 1 98 ? -9.967 -3.865 16.469 1.00 97.62 98 ALA A C 1
ATOM 688 O O . ALA A 1 98 ? -10.931 -4.573 16.779 1.00 97.62 98 ALA A O 1
ATOM 689 N N . ASP A 1 99 ? -9.102 -3.398 17.367 1.00 98.12 99 ASP A N 1
ATOM 690 C CA . ASP A 1 99 ? -9.317 -3.479 18.814 1.00 98.12 99 ASP A CA 1
ATOM 691 C C . ASP A 1 99 ? -10.052 -2.222 19.296 1.00 98.12 99 ASP A C 1
ATOM 693 O O . ASP A 1 99 ? -9.447 -1.281 19.802 1.00 98.12 99 ASP A O 1
ATOM 697 N N . VAL A 1 100 ? -11.369 -2.210 19.077 1.00 98.25 100 VAL A N 1
ATOM 698 C CA . VAL A 1 100 ? -12.257 -1.061 19.352 1.00 98.25 100 VAL A CA 1
ATOM 699 C C . VAL A 1 100 ? -12.550 -0.839 20.841 1.00 98.25 100 VAL A C 1
ATOM 701 O O . VAL A 1 100 ? -13.365 -0.002 21.197 1.00 98.25 100 VAL A O 1
ATOM 704 N N . LEU A 1 101 ? -11.963 -1.650 21.728 1.00 98.06 101 LEU A N 1
ATOM 705 C CA . LEU A 1 101 ? -12.088 -1.484 23.180 1.00 98.06 101 LEU A CA 1
ATOM 706 C C . LEU A 1 101 ? -10.786 -0.966 23.811 1.00 98.06 101 LEU A C 1
ATOM 708 O O . LEU A 1 101 ? -10.744 -0.734 25.018 1.00 98.06 101 LEU A O 1
ATOM 712 N N . ALA A 1 102 ? -9.707 -0.810 23.035 1.00 97.69 102 ALA A N 1
ATOM 713 C CA . ALA A 1 102 ? -8.376 -0.494 23.559 1.00 97.69 102 ALA A CA 1
ATOM 714 C C . ALA A 1 102 ? -8.276 0.901 24.205 1.00 97.69 102 ALA A C 1
ATOM 716 O O . ALA A 1 102 ? -7.457 1.120 25.103 1.00 97.69 102 ALA A O 1
ATOM 717 N N . ASN A 1 103 ? -9.077 1.846 23.720 1.00 97.00 103 ASN A N 1
ATOM 718 C CA . ASN A 1 103 ? -9.214 3.226 24.192 1.00 97.00 103 ASN A CA 1
ATOM 719 C C . ASN A 1 103 ? -10.435 3.432 25.106 1.00 97.00 103 ASN A C 1
ATOM 721 O O . ASN A 1 103 ? -10.528 4.474 25.753 1.00 97.00 103 ASN A O 1
ATOM 725 N N . ASP A 1 104 ? -11.327 2.449 25.203 1.00 97.94 104 ASP A N 1
ATOM 726 C CA . ASP A 1 104 ? -12.545 2.543 25.995 1.00 97.94 104 ASP A CA 1
ATOM 727 C C . ASP A 1 104 ? -12.259 2.415 27.495 1.00 97.94 104 ASP A C 1
ATOM 729 O O . ASP A 1 104 ? -11.366 1.689 27.946 1.00 97.94 104 ASP A O 1
ATOM 733 N N . THR A 1 105 ? -13.051 3.117 28.306 1.00 96.69 105 THR A N 1
ATOM 734 C CA . THR A 1 105 ? -12.912 3.081 29.767 1.00 96.69 105 THR A CA 1
ATOM 735 C C . THR A 1 105 ? -14.240 2.871 30.465 1.00 96.69 105 THR A C 1
ATOM 737 O O . THR A 1 105 ? -15.304 3.170 29.931 1.00 96.69 105 THR A O 1
ATOM 740 N N . ASP A 1 106 ? -14.167 2.387 31.697 1.00 94.31 106 ASP A N 1
ATOM 741 C CA . ASP A 1 106 ? -15.311 2.264 32.585 1.00 94.31 106 ASP A CA 1
ATOM 742 C C . ASP A 1 106 ? -14.990 2.902 33.946 1.00 94.31 106 ASP A C 1
ATOM 744 O O . ASP A 1 106 ? -13.870 2.714 34.438 1.00 94.31 106 ASP A O 1
ATOM 748 N N . PRO A 1 107 ? -15.907 3.670 34.569 1.00 89.00 107 PRO A N 1
ATOM 749 C CA . PRO A 1 107 ? -15.631 4.339 35.842 1.00 89.00 107 PRO A CA 1
ATOM 750 C C . PRO A 1 107 ? -15.329 3.376 37.001 1.00 89.00 107 PRO A C 1
ATOM 752 O O . PRO A 1 107 ? -14.553 3.720 37.902 1.00 89.00 107 PRO A O 1
ATOM 755 N N . GLU A 1 108 ? -15.900 2.173 36.965 1.00 88.75 108 GLU A N 1
ATOM 756 C CA . GLU A 1 108 ? -15.695 1.100 37.939 1.00 88.75 108 GLU A CA 1
ATOM 757 C C . GLU A 1 108 ? -14.574 0.147 37.512 1.00 88.75 108 GLU A C 1
ATOM 759 O O . GLU A 1 108 ? -14.128 -0.695 38.303 1.00 88.75 108 GLU A O 1
ATOM 764 N N . ASN A 1 109 ? -14.027 0.374 36.314 1.00 90.25 109 ASN A N 1
ATOM 765 C CA . ASN A 1 109 ? -12.960 -0.402 35.707 1.00 90.25 109 ASN A CA 1
ATOM 766 C C . ASN A 1 109 ? -13.412 -1.841 35.392 1.00 90.25 109 ASN A C 1
ATOM 768 O O . ASN A 1 109 ? -12.604 -2.779 35.461 1.00 90.25 109 ASN A O 1
ATOM 772 N N . ASP A 1 110 ? -14.701 -1.992 35.073 1.00 93.19 110 ASP A N 1
ATOM 773 C CA . ASP A 1 110 ? -15.318 -3.247 34.664 1.00 93.19 110 ASP A CA 1
ATOM 774 C C . ASP A 1 110 ? -14.770 -3.753 33.322 1.00 93.19 110 ASP A C 1
ATOM 776 O O . ASP A 1 110 ? -14.192 -3.020 32.518 1.00 93.19 110 ASP A O 1
ATOM 780 N N . THR A 1 111 ? -14.896 -5.063 33.095 1.00 95.94 111 THR A N 1
ATOM 781 C CA . THR A 1 111 ? -14.433 -5.676 31.843 1.00 95.94 111 THR A CA 1
ATOM 782 C C . THR A 1 111 ? -15.431 -5.392 30.733 1.00 95.94 111 THR A C 1
ATOM 784 O O . THR A 1 111 ? -16.571 -5.843 30.794 1.00 95.94 111 THR A O 1
ATOM 787 N N . LEU A 1 112 ? -14.969 -4.700 29.698 1.00 98.12 112 LEU A N 1
ATOM 788 C CA . LEU A 1 112 ? -15.801 -4.294 28.574 1.00 98.12 112 LEU A CA 1
ATOM 789 C C . LEU A 1 112 ? -15.944 -5.397 27.527 1.00 98.12 112 LEU A C 1
ATOM 791 O O . LEU A 1 112 ? -15.046 -6.215 27.315 1.00 98.12 112 LEU A O 1
ATOM 795 N N . SER A 1 113 ? -17.096 -5.416 26.862 1.00 98.25 113 SER A N 1
ATOM 796 C CA . SER A 1 113 ? -17.394 -6.343 25.773 1.00 98.25 113 SER A CA 1
ATOM 797 C C . SER A 1 113 ? -18.292 -5.709 24.715 1.00 98.25 113 SER A C 1
ATOM 799 O O . SER A 1 113 ? -19.069 -4.798 24.997 1.00 98.25 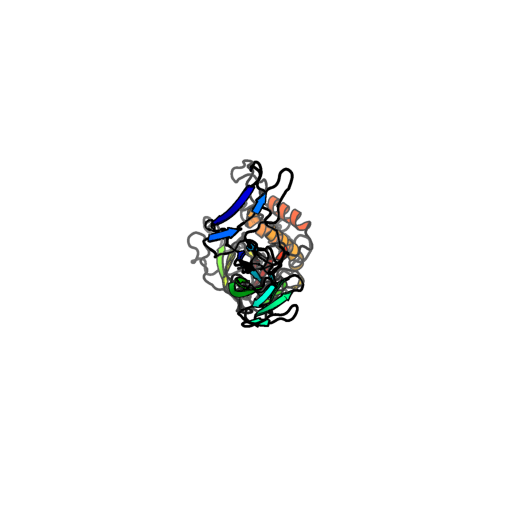113 SER A O 1
ATOM 801 N N . ILE A 1 114 ? -18.217 -6.217 23.485 1.00 98.50 114 ILE A N 1
ATOM 802 C CA . ILE A 1 114 ? -19.045 -5.742 22.373 1.00 98.50 114 ILE A CA 1
ATOM 803 C C . ILE A 1 114 ? -20.350 -6.537 22.331 1.00 98.50 114 ILE A C 1
ATOM 805 O O . ILE A 1 114 ? -20.348 -7.766 22.239 1.00 98.50 114 ILE A O 1
ATOM 809 N N . LYS A 1 115 ? -21.481 -5.830 22.357 1.00 97.62 115 LYS A N 1
ATOM 810 C CA . LYS A 1 115 ? -22.827 -6.424 22.390 1.00 97.62 115 LYS A CA 1
ATOM 811 C C . LYS A 1 115 ? -23.529 -6.429 21.036 1.00 97.62 115 LYS A C 1
ATOM 813 O O . LYS A 1 115 ? -24.302 -7.340 20.728 1.00 97.62 115 LYS A O 1
ATOM 818 N N . ALA A 1 116 ? -23.319 -5.379 20.251 1.00 98.00 116 ALA A N 1
ATOM 819 C CA . ALA A 1 116 ? -24.025 -5.158 18.997 1.00 98.00 116 ALA A CA 1
ATOM 820 C C . ALA A 1 116 ? -23.235 -4.241 18.065 1.00 98.00 116 ALA A C 1
ATOM 822 O O . ALA A 1 116 ? -22.516 -3.362 18.534 1.00 98.00 116 ALA A O 1
ATOM 823 N N . ILE A 1 117 ? -23.451 -4.406 16.760 1.00 98.44 117 ILE A N 1
ATOM 824 C CA . ILE A 1 117 ? -22.953 -3.524 15.700 1.00 98.44 117 ILE A CA 1
ATOM 825 C C . ILE A 1 117 ? -24.157 -3.015 14.900 1.00 98.44 117 ILE A C 1
ATOM 827 O O . ILE A 1 117 ? -25.025 -3.802 14.522 1.00 98.44 117 ILE A O 1
ATOM 831 N N . ASN A 1 118 ? -24.260 -1.707 14.660 1.00 97.62 118 ASN A N 1
ATOM 832 C CA . ASN A 1 118 ? -25.410 -1.050 14.024 1.00 97.62 118 ASN A CA 1
ATOM 833 C C . ASN A 1 118 ? -26.763 -1.438 14.656 1.00 97.62 118 ASN A C 1
ATOM 835 O O . ASN A 1 118 ? -27.779 -1.576 13.974 1.00 97.62 118 ASN A O 1
ATOM 839 N N . GLY A 1 119 ? -26.772 -1.645 15.977 1.00 96.25 119 GLY A N 1
ATOM 840 C CA . GLY A 1 119 ? -27.943 -2.088 16.741 1.00 96.25 119 GLY A CA 1
ATOM 841 C C . GLY A 1 119 ? -28.329 -3.561 16.544 1.00 96.25 119 GLY A C 1
ATOM 842 O O . GLY A 1 119 ? -29.280 -4.027 17.173 1.00 96.25 119 GLY A O 1
ATOM 843 N N . GLN A 1 120 ? -27.607 -4.312 15.709 1.00 97.69 120 GLN A N 1
ATOM 844 C CA . GLN A 1 120 ? -27.779 -5.750 15.540 1.00 97.69 120 GLN A CA 1
ATOM 845 C C . GLN A 1 120 ? -26.873 -6.501 16.519 1.00 97.69 120 GLN A C 1
ATOM 847 O O . GLN A 1 120 ? -25.665 -6.279 16.553 1.00 97.69 120 GLN A O 1
ATOM 852 N N . ALA A 1 121 ? -27.456 -7.410 17.306 1.00 97.19 121 ALA A N 1
ATOM 853 C CA . ALA A 1 121 ? -26.693 -8.264 18.211 1.00 97.19 121 ALA A CA 1
ATOM 854 C C . ALA A 1 121 ? -25.665 -9.100 17.431 1.00 97.19 121 ALA A C 1
ATOM 856 O O . ALA A 1 121 ? -25.995 -9.677 16.391 1.00 97.19 121 ALA A O 1
ATOM 857 N N . ILE A 1 122 ? -24.445 -9.170 17.958 1.00 97.81 122 ILE A N 1
ATOM 858 C CA . ILE A 1 122 ? -23.333 -9.939 17.395 1.00 97.81 122 ILE A CA 1
ATOM 859 C C . ILE A 1 122 ? -22.869 -10.975 18.422 1.00 97.81 122 ILE A C 1
ATOM 861 O O . ILE A 1 122 ? -22.955 -10.741 19.628 1.00 97.81 122 ILE A O 1
ATOM 865 N N . ALA A 1 123 ? -22.418 -12.136 17.955 1.00 96.81 123 ALA A N 1
ATOM 866 C CA . ALA A 1 123 ? -21.863 -13.186 18.801 1.00 96.81 123 ALA A CA 1
ATOM 867 C C . ALA A 1 123 ? -20.456 -13.549 18.320 1.00 96.81 123 ALA A C 1
ATOM 869 O O . ALA A 1 123 ? -20.136 -13.419 17.140 1.00 96.81 123 ALA A O 1
ATOM 870 N N . VAL A 1 124 ? -19.615 -13.999 19.250 1.00 98.06 124 VAL A N 1
ATOM 871 C CA . VAL A 1 124 ? -18.237 -14.399 18.948 1.00 98.06 124 VAL A CA 1
ATOM 872 C C . VAL A 1 124 ? -18.229 -15.500 17.886 1.00 98.06 124 VAL A C 1
ATOM 874 O O . VAL A 1 124 ? -18.864 -16.539 18.063 1.00 98.06 124 VAL A O 1
ATOM 877 N N . GLY A 1 125 ? -17.479 -15.279 16.807 1.00 96.44 125 GLY A N 1
ATOM 878 C CA . GLY A 1 125 ? -17.312 -16.219 15.698 1.00 96.44 125 GLY A CA 1
ATOM 879 C C . GLY A 1 125 ? -18.475 -16.282 14.701 1.00 96.44 125 GLY A C 1
ATOM 880 O O . GLY A 1 125 ? -18.321 -16.926 13.665 1.00 96.44 125 GLY A O 1
ATOM 881 N N . ASP A 1 126 ? -19.594 -15.602 14.969 1.00 95.94 126 ASP A N 1
ATOM 882 C CA . ASP A 1 126 ? -20.755 -15.552 14.077 1.00 95.94 126 ASP A CA 1
ATOM 883 C C . ASP A 1 126 ? -20.793 -14.199 13.341 1.00 95.94 126 ASP A C 1
ATOM 885 O O . ASP A 1 126 ? -21.188 -13.185 13.929 1.00 95.94 126 ASP A O 1
ATOM 889 N N . PRO A 1 127 ? -20.390 -14.146 12.056 1.00 96.38 127 PRO A N 1
ATOM 890 C CA . PRO A 1 127 ? -20.349 -12.897 11.313 1.00 96.38 127 PRO A CA 1
ATOM 891 C C . PRO A 1 127 ? -21.749 -12.365 11.007 1.00 96.38 127 PRO A C 1
ATOM 893 O O . PRO A 1 127 ? -22.679 -13.114 10.689 1.00 96.38 127 PRO A O 1
ATOM 896 N N . ILE A 1 128 ? -21.872 -11.043 11.007 1.00 97.81 128 ILE A N 1
ATOM 897 C CA . ILE A 1 128 ? -23.037 -10.327 10.483 1.00 97.81 128 ILE A CA 1
ATOM 898 C C . ILE A 1 128 ? -22.658 -9.599 9.193 1.00 97.81 128 ILE A C 1
ATOM 900 O O . ILE A 1 128 ? -21.508 -9.213 9.000 1.00 97.81 128 ILE A O 1
ATOM 904 N N . LEU A 1 129 ? -23.633 -9.393 8.307 1.00 97.25 129 LEU A N 1
ATOM 905 C CA . LEU A 1 129 ? -23.424 -8.700 7.039 1.00 97.25 129 LEU A CA 1
ATOM 906 C C . LEU A 1 129 ? -24.109 -7.334 7.064 1.00 97.25 129 LEU A C 1
ATOM 908 O O . LEU A 1 129 ? -25.332 -7.254 7.185 1.00 97.25 129 LEU A O 1
ATOM 912 N N . ILE A 1 130 ? -23.333 -6.267 6.901 1.00 96.56 130 ILE A N 1
ATOM 913 C CA . ILE A 1 130 ? -23.823 -4.887 6.871 1.00 96.56 130 ILE A CA 1
ATOM 914 C C . ILE A 1 130 ? -23.418 -4.285 5.530 1.00 96.56 130 ILE A C 1
ATOM 916 O O . ILE A 1 130 ? -22.238 -4.127 5.246 1.00 96.56 130 ILE A O 1
ATOM 920 N N . ALA A 1 131 ? -24.405 -3.989 4.679 1.00 93.50 131 ALA A N 1
ATOM 921 C CA . ALA A 1 131 ? -24.184 -3.442 3.334 1.00 93.50 131 ALA A CA 1
ATOM 922 C C . ALA A 1 131 ? -23.171 -4.238 2.472 1.00 93.50 131 ALA A C 1
ATOM 924 O O . ALA A 1 131 ? -22.512 -3.680 1.602 1.00 93.50 131 ALA A O 1
ATOM 925 N N . GLY A 1 132 ? -23.063 -5.551 2.698 1.00 93.88 132 GLY A N 1
ATOM 926 C CA . GLY A 1 132 ? -22.132 -6.425 1.979 1.00 93.88 132 GLY A CA 1
ATOM 927 C C . GLY A 1 132 ? -20.747 -6.563 2.619 1.00 93.88 132 GLY A C 1
ATOM 928 O O . GLY A 1 132 ? -19.973 -7.381 2.139 1.00 93.88 132 GLY A O 1
ATOM 929 N N . ILE A 1 133 ? -20.454 -5.843 3.706 1.00 97.38 133 ILE A N 1
ATOM 930 C CA . ILE A 1 133 ? -19.243 -6.030 4.515 1.00 97.38 133 ILE A CA 1
ATOM 931 C C . ILE A 1 133 ? -19.542 -7.011 5.646 1.00 97.38 133 ILE A C 1
ATOM 933 O O . ILE A 1 133 ? -20.546 -6.872 6.353 1.00 97.38 133 ILE A O 1
ATOM 937 N N . SER A 1 134 ? -18.689 -8.021 5.803 1.00 97.75 134 SER A N 1
ATOM 938 C CA . SER A 1 134 ? -18.758 -8.957 6.924 1.00 97.75 134 SER A CA 1
ATOM 939 C C . SER A 1 134 ? -18.092 -8.349 8.147 1.00 97.75 134 SER A C 1
ATOM 941 O O . SER A 1 134 ? -16.941 -7.930 8.059 1.00 97.75 134 SER A O 1
ATOM 943 N N . VAL A 1 135 ? -18.785 -8.358 9.283 1.00 98.44 135 VAL A N 1
ATOM 944 C CA . VAL A 1 135 ? -18.250 -7.949 10.587 1.00 98.44 135 VAL A CA 1
ATOM 945 C C . VAL A 1 135 ? -18.283 -9.150 11.521 1.00 98.44 135 VAL A C 1
ATOM 947 O O . VAL A 1 135 ? -19.347 -9.733 11.741 1.00 98.44 135 VAL A O 1
ATOM 950 N N . THR A 1 136 ? -17.127 -9.530 12.057 1.00 98.56 136 THR A N 1
ATOM 951 C CA . THR A 1 136 ? -16.967 -10.687 12.951 1.00 98.56 136 THR A CA 1
ATOM 952 C C . THR A 1 136 ? -16.431 -10.225 14.293 1.00 98.56 136 THR A C 1
ATOM 954 O O . THR A 1 136 ? -15.419 -9.535 14.330 1.00 98.56 136 THR A O 1
ATOM 957 N N . LEU A 1 137 ? -17.075 -10.631 15.388 1.00 98.62 137 LEU A N 1
ATOM 958 C CA . LEU A 1 137 ? -16.510 -10.486 16.729 1.00 98.62 137 LEU A CA 1
ATOM 959 C C . LEU A 1 137 ? -15.589 -11.675 17.021 1.00 98.62 137 LEU A C 1
ATOM 961 O O . LEU A 1 137 ? -16.032 -12.826 16.990 1.00 98.62 137 LEU A O 1
ATOM 965 N N . ASN A 1 138 ? -14.321 -11.405 17.306 1.00 98.50 138 ASN A N 1
ATOM 966 C CA . ASN A 1 138 ? -13.317 -12.422 17.597 1.00 98.50 138 ASN A CA 1
ATOM 967 C C . ASN A 1 138 ? -13.343 -12.840 19.072 1.00 98.50 138 ASN A C 1
ATOM 969 O O . ASN A 1 138 ? -13.888 -12.158 19.939 1.00 98.50 138 ASN A O 1
ATOM 973 N N . GLY A 1 139 ? -12.739 -13.994 19.371 1.00 97.38 139 GLY A N 1
ATOM 974 C CA . GLY A 1 139 ? -12.691 -14.534 20.735 1.00 97.38 139 GLY A CA 1
ATOM 975 C C . GLY A 1 139 ? -11.839 -13.723 21.713 1.00 97.38 139 GLY A C 1
ATOM 976 O O . GLY A 1 139 ? -11.956 -13.930 22.918 1.00 97.38 139 GLY A O 1
ATOM 977 N N . ASP A 1 140 ? -11.000 -12.822 21.206 1.00 97.25 140 ASP A N 1
ATOM 978 C CA . ASP A 1 140 ? -10.183 -11.887 21.984 1.00 97.25 140 ASP A CA 1
ATOM 979 C C . ASP A 1 140 ? -10.851 -10.516 22.196 1.00 97.25 140 ASP A C 1
ATOM 981 O O . ASP A 1 140 ? -10.281 -9.679 22.883 1.00 97.25 140 ASP A O 1
ATOM 985 N N . GLY A 1 141 ? -12.061 -10.301 21.662 1.00 96.69 141 GLY A N 1
ATOM 986 C CA . GLY A 1 141 ? -12.808 -9.046 21.795 1.00 96.69 141 GLY A CA 1
ATOM 987 C C . GLY A 1 141 ? -12.631 -8.065 20.634 1.00 96.69 141 GLY A C 1
ATOM 988 O O . GLY A 1 141 ? -13.343 -7.065 20.594 1.00 96.69 141 GLY A O 1
ATOM 989 N N . THR A 1 142 ? -11.761 -8.361 19.665 1.00 98.50 142 THR A N 1
ATOM 990 C CA . THR A 1 142 ? -11.557 -7.510 18.481 1.00 98.50 142 THR A CA 1
ATOM 991 C C . THR A 1 142 ? -12.645 -7.710 17.417 1.00 98.50 142 THR A C 1
ATOM 993 O O . THR A 1 142 ? -13.314 -8.749 17.372 1.00 98.50 142 THR A O 1
ATOM 996 N N . LEU A 1 143 ? -12.824 -6.729 16.529 1.00 98.69 143 LEU A N 1
ATOM 997 C CA . LEU A 1 143 ? -13.714 -6.819 15.366 1.00 98.69 143 LEU A CA 1
ATOM 998 C C . LEU A 1 143 ? -12.913 -7.005 14.081 1.00 98.69 143 LEU A C 1
ATOM 1000 O O . LEU A 1 143 ? -12.033 -6.203 13.790 1.00 98.69 143 LEU A O 1
ATOM 1004 N N . THR A 1 144 ? -13.261 -8.003 13.270 1.00 98.50 144 THR A N 1
ATOM 1005 C CA . THR A 1 144 ? -12.722 -8.157 11.911 1.00 98.50 144 THR A CA 1
ATOM 1006 C C . THR A 1 144 ? -13.744 -7.730 10.866 1.00 98.50 144 THR A C 1
ATOM 1008 O O . THR A 1 144 ? -14.872 -8.233 10.852 1.00 98.50 144 THR A O 1
ATOM 1011 N N . PHE A 1 145 ? -13.320 -6.860 9.954 1.00 98.19 145 PHE A N 1
ATOM 1012 C CA . PHE A 1 145 ? -14.079 -6.389 8.801 1.00 98.19 145 PHE A CA 1
ATOM 1013 C C . PHE A 1 145 ? -13.527 -7.024 7.525 1.00 98.19 145 PHE A C 1
ATOM 1015 O O . PHE A 1 145 ? -12.317 -7.059 7.326 1.00 98.19 145 PHE A O 1
ATOM 1022 N N . ASN A 1 146 ? -14.402 -7.534 6.658 1.00 96.31 146 ASN A N 1
ATOM 1023 C CA . ASN A 1 146 ? -14.008 -8.162 5.396 1.00 96.31 146 ASN A CA 1
ATOM 1024 C C . ASN A 1 146 ? -14.966 -7.744 4.273 1.00 96.31 146 ASN A C 1
ATOM 1026 O O . ASN A 1 146 ? -16.181 -7.951 4.372 1.00 96.31 146 ASN A O 1
ATOM 1030 N N . ALA A 1 147 ? -14.410 -7.160 3.212 1.00 95.31 147 ALA A N 1
ATOM 1031 C CA . ALA A 1 147 ? -15.154 -6.661 2.060 1.00 95.31 147 ALA A CA 1
ATOM 1032 C C . ALA A 1 147 ? -15.258 -7.670 0.900 1.00 95.31 147 ALA A C 1
ATOM 1034 O O . ALA A 1 147 ? -15.766 -7.318 -0.155 1.00 95.31 147 ALA A O 1
ATOM 1035 N N . PHE A 1 148 ? -14.835 -8.923 1.094 1.00 91.00 148 PHE A N 1
ATOM 1036 C CA . PHE A 1 148 ? -14.869 -10.044 0.142 1.00 91.00 148 PHE A CA 1
ATOM 1037 C C . PHE A 1 148 ? -14.094 -9.837 -1.170 1.00 91.00 148 PHE A C 1
ATOM 1039 O O . PHE A 1 148 ? -14.310 -10.584 -2.137 1.00 91.00 148 PHE A O 1
ATOM 1046 N N . GLY A 1 149 ? -13.192 -8.854 -1.221 1.00 85.19 149 GLY A N 1
ATOM 1047 C CA . GLY A 1 149 ? -12.377 -8.562 -2.394 1.00 85.19 149 GLY A CA 1
ATOM 1048 C C . GLY A 1 149 ? -13.202 -8.412 -3.664 1.00 85.19 149 GLY A C 1
ATOM 1049 O O . GLY A 1 149 ? -14.267 -7.795 -3.667 1.00 85.19 149 GLY A O 1
ATOM 1050 N N . LYS A 1 150 ? -12.728 -9.021 -4.758 1.00 75.88 150 LYS A N 1
ATOM 1051 C CA . LYS A 1 150 ? -13.321 -8.886 -6.104 1.00 75.88 150 LYS A CA 1
ATOM 1052 C C . LYS A 1 150 ? -14.786 -9.339 -6.215 1.00 75.88 150 LYS A C 1
ATOM 1054 O O . LYS A 1 150 ? -15.448 -9.013 -7.194 1.00 75.88 150 LYS A O 1
ATOM 1059 N N . ASN A 1 151 ? -15.301 -10.100 -5.247 1.00 80.94 151 ASN A N 1
ATOM 1060 C CA . ASN A 1 151 ? -16.693 -10.566 -5.240 1.00 80.94 151 ASN A CA 1
ATOM 1061 C C . ASN A 1 151 ? -17.608 -9.728 -4.336 1.00 80.94 151 ASN A C 1
ATOM 1063 O O . ASN A 1 151 ? -18.794 -10.042 -4.205 1.00 80.94 151 ASN A O 1
ATOM 1067 N N . GLY A 1 152 ? -17.060 -8.715 -3.670 1.00 88.56 152 GLY A N 1
ATOM 1068 C CA . GLY A 1 152 ? -17.773 -7.909 -2.697 1.00 88.56 152 GLY A CA 1
ATOM 1069 C C . GLY A 1 152 ? -18.210 -6.536 -3.202 1.00 88.56 152 GLY A C 1
ATOM 1070 O O . GLY A 1 152 ? -18.046 -6.203 -4.376 1.00 88.56 152 GLY A O 1
ATOM 1071 N N . PRO A 1 153 ? -18.798 -5.719 -2.312 1.00 92.19 153 PRO A N 1
ATOM 1072 C CA . PRO A 1 153 ? -19.382 -4.429 -2.683 1.00 92.19 153 PRO A CA 1
ATOM 1073 C C . PRO A 1 153 ? -18.344 -3.378 -3.106 1.00 92.19 153 PRO A C 1
ATOM 1075 O O . PRO A 1 153 ? -18.695 -2.425 -3.798 1.00 92.19 153 PRO A O 1
ATOM 1078 N N . LEU A 1 154 ? -17.083 -3.551 -2.710 1.00 90.75 154 LEU A N 1
ATOM 1079 C CA . LEU A 1 154 ? -15.999 -2.588 -2.925 1.00 90.75 154 LEU A CA 1
ATOM 1080 C C . LEU A 1 154 ? -15.055 -2.976 -4.069 1.00 90.75 154 LEU A C 1
ATOM 1082 O O . LEU A 1 154 ? -14.066 -2.298 -4.300 1.00 90.75 154 LEU A O 1
ATOM 1086 N N . ALA A 1 155 ? -15.395 -4.012 -4.844 1.00 82.75 155 ALA A N 1
ATOM 1087 C CA . ALA A 1 155 ? -14.608 -4.469 -5.994 1.00 82.75 155 ALA A CA 1
ATOM 1088 C C . ALA A 1 155 ? -14.456 -3.436 -7.128 1.00 82.75 155 ALA A C 1
ATOM 1090 O O . ALA A 1 155 ? -13.798 -3.714 -8.126 1.00 82.75 155 ALA A O 1
ATOM 1091 N N . HIS A 1 156 ? -15.126 -2.291 -7.006 1.00 78.50 156 HIS A N 1
ATOM 1092 C CA . HIS A 1 156 ? -15.069 -1.189 -7.953 1.00 78.50 156 HIS A CA 1
ATOM 1093 C C . HIS A 1 156 ? -13.974 -0.168 -7.625 1.00 78.50 156 HIS A C 1
ATOM 1095 O O . HIS A 1 156 ? -13.684 0.636 -8.501 1.00 78.50 156 HIS A O 1
ATOM 1101 N N . LEU A 1 157 ? -13.411 -0.191 -6.407 1.00 77.38 157 LEU A N 1
ATOM 1102 C CA . LEU A 1 157 ? -12.349 0.727 -6.003 1.00 77.38 157 LEU A CA 1
ATOM 1103 C C . LEU A 1 157 ? -11.070 0.412 -6.783 1.00 77.38 157 LEU A C 1
ATOM 1105 O O . LEU A 1 157 ? -10.546 -0.707 -6.703 1.00 77.38 157 LEU A O 1
ATOM 1109 N N . LEU A 1 158 ? -10.598 1.396 -7.540 1.00 69.50 158 LEU A N 1
ATOM 1110 C CA . LEU A 1 158 ? -9.304 1.381 -8.220 1.00 69.50 158 LEU A CA 1
ATOM 1111 C C . LEU A 1 158 ? -8.187 1.827 -7.262 1.00 69.50 158 LEU A C 1
ATOM 1113 O O . LEU A 1 158 ? -8.463 2.360 -6.189 1.00 69.50 158 LEU A O 1
ATOM 1117 N N . ALA A 1 159 ? -6.922 1.608 -7.630 1.00 66.62 159 ALA A N 1
ATOM 1118 C CA . ALA A 1 159 ? -5.790 2.108 -6.849 1.00 66.62 159 ALA A CA 1
ATOM 1119 C C . ALA A 1 159 ? -5.873 3.641 -6.693 1.00 66.62 159 ALA A C 1
ATOM 1121 O O . ALA A 1 159 ? -6.134 4.349 -7.668 1.00 66.62 159 ALA A O 1
ATOM 1122 N N . GLY A 1 160 ? -5.681 4.142 -5.470 1.00 63.53 160 GLY A N 1
ATOM 1123 C CA . GLY A 1 160 ? -5.841 5.561 -5.129 1.00 63.53 160 GLY A CA 1
ATOM 1124 C C . GLY A 1 160 ? -7.291 6.009 -4.937 1.00 63.53 160 GLY A C 1
ATOM 1125 O O . GLY A 1 160 ? -7.549 7.198 -4.764 1.00 63.53 160 GLY A O 1
ATOM 1126 N N . GLU A 1 161 ? -8.256 5.087 -4.993 1.00 76.00 161 GLU A N 1
ATOM 1127 C CA . GLU A 1 161 ? -9.625 5.346 -4.559 1.00 76.00 161 GLU A CA 1
ATOM 1128 C C . GLU A 1 161 ? -9.852 4.789 -3.152 1.00 76.00 161 GLU A C 1
ATOM 1130 O O . GLU A 1 161 ? -9.426 3.682 -2.821 1.00 76.00 161 GLU A O 1
ATOM 1135 N N . GLU A 1 162 ? -10.609 5.524 -2.340 1.00 87.56 162 GLU A N 1
ATOM 1136 C CA . GLU A 1 162 ? -11.003 5.099 -1.001 1.00 87.56 162 GLU A CA 1
ATOM 1137 C C . GLU A 1 162 ? -12.512 5.231 -0.770 1.00 87.56 162 GLU A C 1
ATOM 1139 O O . GLU A 1 162 ? -13.196 6.106 -1.312 1.00 87.56 162 GLU A O 1
ATOM 1144 N N . GLU A 1 163 ? -13.044 4.362 0.085 1.00 94.19 163 GLU A N 1
ATOM 1145 C CA . GLU A 1 163 ? -14.395 4.473 0.615 1.00 94.19 163 GLU A CA 1
ATOM 1146 C C . GLU A 1 163 ? -14.429 4.142 2.114 1.00 94.19 163 GLU A C 1
ATOM 1148 O O . GLU A 1 163 ? -14.183 3.011 2.542 1.00 94.19 163 GLU A O 1
ATOM 1153 N N . THR A 1 164 ? -14.817 5.125 2.932 1.00 95.75 164 THR A N 1
ATOM 1154 C CA . THR A 1 164 ? -15.010 4.939 4.376 1.00 95.75 164 THR A CA 1
ATOM 1155 C C . THR A 1 164 ? -16.406 4.415 4.709 1.00 95.75 164 THR A C 1
ATOM 1157 O O . THR A 1 164 ? -17.437 4.955 4.291 1.00 95.75 164 THR A O 1
ATOM 1160 N N . ARG A 1 165 ? -16.452 3.361 5.526 1.00 96.38 165 ARG A N 1
ATOM 1161 C CA . ARG A 1 165 ? -17.661 2.772 6.111 1.00 96.38 165 ARG A CA 1
ATOM 1162 C C . ARG A 1 165 ? -17.680 3.019 7.616 1.00 96.38 165 ARG A C 1
ATOM 1164 O O . ARG A 1 165 ? -16.814 2.533 8.330 1.00 96.38 165 ARG A O 1
ATOM 1171 N N . GLN A 1 166 ? -18.710 3.708 8.097 1.00 97.69 166 GLN A N 1
ATOM 1172 C CA . GLN A 1 166 ? -18.924 3.925 9.527 1.00 97.69 166 GLN A CA 1
ATOM 1173 C C . GLN A 1 166 ? -19.834 2.845 10.124 1.00 97.69 166 GLN A C 1
ATOM 1175 O O . GLN A 1 166 ? -20.921 2.571 9.597 1.00 97.69 166 GLN A O 1
ATOM 1180 N N . TYR A 1 167 ? -19.424 2.280 11.259 1.00 98.44 167 TYR A N 1
ATOM 1181 C CA . TYR A 1 167 ? -20.211 1.330 12.047 1.00 98.44 167 TYR A CA 1
ATOM 1182 C C . TYR A 1 167 ? -20.375 1.845 13.470 1.00 98.44 167 TYR A C 1
ATOM 1184 O O . TYR A 1 167 ? -19.412 2.299 14.076 1.00 98.44 167 TYR A O 1
ATOM 1192 N N . THR A 1 168 ? -21.577 1.741 14.035 1.00 98.38 168 THR A N 1
ATOM 1193 C CA . THR A 1 168 ? -21.781 1.953 15.471 1.00 98.38 168 THR A CA 1
ATOM 1194 C C . THR A 1 168 ? -21.590 0.640 16.214 1.00 98.38 168 THR A C 1
ATOM 1196 O O . THR A 1 168 ? -22.125 -0.383 15.789 1.00 98.38 168 THR A O 1
ATOM 1199 N N . TYR A 1 169 ? -20.873 0.642 17.332 1.00 98.31 169 TYR A N 1
ATOM 1200 C CA . TYR A 1 169 ? -20.777 -0.518 18.217 1.00 98.31 169 TYR A CA 1
ATOM 1201 C C . TYR A 1 169 ? -21.302 -0.182 19.611 1.00 98.31 169 TYR A C 1
ATOM 1203 O O . TYR A 1 169 ? -21.279 0.967 20.049 1.00 98.31 169 TYR A O 1
ATOM 1211 N N . THR A 1 170 ? -21.881 -1.185 20.272 1.00 98.50 170 THR A N 1
ATOM 1212 C CA . THR A 1 170 ? -22.410 -1.085 21.639 1.00 98.50 170 THR A CA 1
ATOM 1213 C C . THR A 1 170 ? -21.478 -1.806 22.594 1.00 98.50 170 THR A C 1
ATOM 1215 O O . THR A 1 170 ? -21.262 -3.008 22.431 1.00 98.50 170 THR A O 1
ATOM 1218 N N . VAL A 1 171 ? -20.990 -1.079 23.592 1.00 98.44 171 VAL A N 1
ATOM 1219 C CA . VAL A 1 171 ? -20.132 -1.574 24.667 1.00 98.44 171 VAL A CA 1
ATOM 1220 C C . VAL A 1 171 ? -20.988 -1.876 25.889 1.00 98.44 171 VAL A C 1
ATOM 1222 O O . VAL A 1 171 ? -21.872 -1.091 26.237 1.00 98.44 171 VAL A O 1
ATOM 1225 N N . ASP A 1 172 ? -20.748 -3.029 26.499 1.00 97.75 172 ASP A N 1
ATOM 1226 C CA . ASP A 1 172 ? -21.438 -3.565 27.674 1.00 97.75 172 ASP A CA 1
ATOM 1227 C C . ASP A 1 172 ? -20.394 -3.866 28.756 1.00 97.75 172 ASP A C 1
ATOM 1229 O O . ASP A 1 172 ? -19.392 -4.535 28.479 1.00 97.75 172 ASP A O 1
ATOM 1233 N N . ASP A 1 173 ? -20.635 -3.358 29.963 1.00 96.06 173 ASP A N 1
ATOM 1234 C CA . ASP A 1 173 ? -19.788 -3.547 31.151 1.00 96.06 173 ASP A CA 1
ATOM 1235 C C . ASP A 1 173 ? -20.050 -4.876 31.892 1.00 96.06 173 ASP A C 1
ATOM 1237 O O . ASP A 1 173 ? -19.353 -5.228 32.843 1.00 96.06 173 ASP A O 1
ATOM 1241 N N . GLY A 1 174 ? -21.067 -5.638 31.477 1.00 95.50 174 GLY A N 1
ATOM 1242 C CA . GLY A 1 174 ? -21.484 -6.893 32.107 1.00 95.50 174 GLY A CA 1
ATOM 1243 C C . GLY A 1 174 ? -22.307 -6.732 33.392 1.00 95.50 174 GLY A C 1
ATOM 1244 O O . GLY A 1 174 ? -22.837 -7.725 33.900 1.00 95.50 174 GLY A O 1
ATOM 1245 N N . ASN A 1 175 ? -22.474 -5.506 33.881 1.00 90.19 175 ASN A N 1
ATOM 1246 C CA . ASN A 1 175 ? -23.173 -5.131 35.110 1.00 90.19 175 ASN A CA 1
ATOM 1247 C C . ASN A 1 175 ? -24.444 -4.297 34.846 1.00 90.19 175 ASN A C 1
ATOM 1249 O O . ASN A 1 175 ? -25.204 -3.995 35.772 1.00 90.19 175 ASN A O 1
ATOM 1253 N N . GLY A 1 176 ? -24.747 -4.030 33.574 1.00 88.94 176 GLY A N 1
ATOM 1254 C CA . GLY A 1 176 ? -26.004 -3.448 33.102 1.00 88.94 176 GLY A CA 1
ATOM 1255 C C . GLY A 1 176 ? -25.867 -2.041 32.526 1.00 88.94 176 GLY A C 1
ATOM 1256 O O . GLY A 1 176 ? -26.875 -1.491 32.066 1.00 88.94 176 GLY A O 1
ATOM 1257 N N . GLY A 1 177 ? -24.665 -1.472 32.532 1.00 91.94 177 GLY A N 1
ATOM 1258 C CA . GLY A 1 177 ? -24.341 -0.229 31.855 1.00 91.94 177 GLY A CA 1
ATOM 1259 C C . GLY A 1 177 ? -23.935 -0.504 30.413 1.00 91.94 177 GLY A C 1
ATOM 1260 O O . GLY A 1 177 ? -23.280 -1.487 30.067 1.00 91.94 177 GLY A O 1
ATOM 1261 N N . MET A 1 178 ? -24.408 0.367 29.528 1.00 96.06 178 MET A N 1
ATOM 1262 C CA . MET A 1 178 ? -24.121 0.278 28.103 1.00 96.06 178 MET A CA 1
ATOM 1263 C C . MET A 1 178 ? -23.903 1.666 27.529 1.00 96.06 178 MET A C 1
ATOM 1265 O O . MET A 1 178 ? -24.566 2.633 27.918 1.00 96.06 178 MET A O 1
ATOM 1269 N N . ALA A 1 179 ? -23.029 1.741 26.537 1.00 98.00 179 ALA A N 1
ATOM 1270 C CA . ALA A 1 179 ? -22.815 2.934 25.739 1.00 98.00 179 ALA A CA 1
ATOM 1271 C C . ALA A 1 179 ? -22.533 2.556 24.285 1.00 98.00 179 ALA A C 1
ATOM 1273 O O . ALA A 1 179 ? -22.307 1.393 23.956 1.00 98.00 179 ALA A O 1
ATOM 1274 N N . THR A 1 180 ? -22.599 3.540 23.397 1.00 98.25 180 THR A N 1
ATOM 1275 C CA . THR A 1 180 ? -22.384 3.339 21.963 1.00 98.25 180 THR A CA 1
ATOM 1276 C C . THR A 1 180 ? -21.440 4.390 21.419 1.00 98.25 180 THR A C 1
ATOM 1278 O O . THR A 1 180 ? -21.615 5.567 21.738 1.00 98.25 180 THR A O 1
ATOM 1281 N N . THR A 1 181 ? -20.543 3.986 20.531 1.00 98.44 181 THR A N 1
ATOM 1282 C CA . THR A 1 181 ? -19.702 4.890 19.736 1.00 98.44 181 THR A CA 1
ATOM 1283 C C . THR A 1 181 ? -19.506 4.308 18.331 1.00 98.44 181 THR A C 1
ATOM 1285 O O . THR A 1 181 ? -20.279 3.435 17.916 1.00 98.44 181 THR A O 1
ATOM 1288 N N . THR A 1 182 ? -18.560 4.836 17.560 1.00 98.50 182 THR A N 1
ATOM 1289 C CA . THR A 1 182 ? -18.327 4.491 16.156 1.00 98.50 182 THR A CA 1
ATOM 1290 C C . THR A 1 182 ? -16.919 3.990 15.892 1.00 98.50 182 THR A C 1
ATOM 1292 O O . THR A 1 182 ? -15.969 4.489 16.479 1.00 98.50 182 THR A O 1
ATOM 1295 N N . VAL A 1 183 ? -16.797 3.102 14.910 1.00 98.56 183 VAL A N 1
ATOM 1296 C CA . VAL A 1 183 ? -15.542 2.797 14.221 1.00 98.56 183 VAL A CA 1
ATOM 1297 C C . VAL A 1 183 ? -15.691 3.141 12.741 1.00 98.56 183 VAL A C 1
ATOM 1299 O O . VAL A 1 183 ? -16.631 2.681 12.079 1.00 98.56 183 VAL A O 1
ATOM 1302 N N . ASP A 1 184 ? -14.777 3.964 12.235 1.00 98.19 184 ASP A N 1
ATOM 1303 C CA . ASP A 1 184 ? -14.654 4.284 10.815 1.00 98.19 184 ASP A CA 1
ATOM 1304 C C . ASP A 1 184 ? -13.654 3.318 10.163 1.00 98.19 184 ASP A C 1
ATOM 1306 O O . ASP A 1 184 ? -12.499 3.210 10.570 1.00 98.19 184 ASP A O 1
ATOM 1310 N N . VAL A 1 185 ? -14.108 2.580 9.152 1.00 97.12 185 VAL A N 1
ATOM 1311 C CA . VAL A 1 185 ? -13.284 1.627 8.400 1.00 97.12 185 VAL A CA 1
ATOM 1312 C C . VAL A 1 185 ? -13.104 2.165 6.993 1.00 97.12 185 VAL A C 1
ATOM 1314 O O . VAL A 1 185 ? -14.040 2.126 6.191 1.00 97.12 185 VAL A O 1
ATOM 1317 N N . THR A 1 186 ? -11.921 2.683 6.694 1.00 94.94 186 THR A N 1
ATOM 1318 C CA . THR A 1 186 ? -11.569 3.147 5.351 1.00 94.94 186 THR A CA 1
ATOM 1319 C C . THR A 1 186 ? -11.040 1.977 4.538 1.00 94.94 186 THR A C 1
ATOM 1321 O O . THR A 1 186 ? -10.054 1.343 4.909 1.00 94.94 186 THR A O 1
ATOM 1324 N N . PHE A 1 187 ? -11.730 1.669 3.444 1.00 92.50 187 PHE A N 1
ATOM 1325 C CA . PHE A 1 187 ? -11.285 0.674 2.483 1.00 92.50 187 PHE A CA 1
ATOM 1326 C C . PHE A 1 187 ? -10.689 1.373 1.279 1.00 92.50 187 PHE A C 1
ATOM 1328 O O . PHE A 1 187 ? -11.347 2.221 0.683 1.00 92.50 187 PHE A O 1
ATOM 1335 N N . CYS A 1 188 ? -9.490 0.974 0.903 1.00 86.00 188 CYS A N 1
ATOM 1336 C CA . CYS A 1 188 ? -8.797 1.520 -0.249 1.00 86.00 188 CYS A CA 1
ATOM 1337 C C . CYS A 1 188 ? -8.819 0.507 -1.387 1.00 86.00 188 CYS A C 1
ATOM 1339 O O . CYS A 1 188 ? -9.036 -0.698 -1.170 1.00 86.00 188 CYS A O 1
ATOM 1341 N N . GLY A 1 189 ? -8.624 0.997 -2.606 1.00 77.12 189 GLY A N 1
ATOM 1342 C CA . GLY A 1 189 ? -8.282 0.160 -3.742 1.00 77.12 189 GLY A CA 1
ATOM 1343 C C . GLY A 1 189 ? -7.194 -0.828 -3.343 1.00 77.12 189 GLY A C 1
ATOM 1344 O O . GLY A 1 189 ? -6.198 -0.464 -2.724 1.00 77.12 189 GLY A O 1
ATOM 1345 N N . ALA A 1 190 ? -7.409 -2.105 -3.639 1.00 69.06 190 ALA A N 1
ATOM 1346 C CA . ALA A 1 190 ? -6.387 -3.109 -3.418 1.00 69.06 190 ALA A CA 1
ATOM 1347 C C . ALA A 1 190 ? -5.175 -2.809 -4.301 1.00 69.06 190 ALA A C 1
ATOM 1349 O O . ALA A 1 190 ? -5.360 -2.522 -5.486 1.00 69.06 190 ALA A O 1
ATOM 1350 N N . THR A 1 191 ? -3.965 -2.952 -3.760 1.00 59.62 191 THR A N 1
ATOM 1351 C CA . THR A 1 191 ? -2.733 -2.884 -4.552 1.00 59.62 191 THR A CA 1
ATOM 1352 C C . THR A 1 191 ? -2.748 -3.911 -5.670 1.00 59.62 191 THR A C 1
ATOM 1354 O O . THR A 1 191 ? -3.183 -5.067 -5.523 1.00 59.62 191 THR A O 1
ATOM 1357 N N . ASP A 1 192 ? -2.254 -3.474 -6.821 1.00 56.88 192 ASP A N 1
ATOM 1358 C CA . ASP A 1 192 ? -1.890 -4.367 -7.896 1.00 56.88 192 ASP A CA 1
ATOM 1359 C C . ASP A 1 192 ? -0.703 -5.212 -7.424 1.00 56.88 192 ASP A C 1
ATOM 1361 O O . ASP A 1 192 ? 0.319 -4.684 -7.027 1.00 56.88 192 ASP A O 1
ATOM 1365 N N . THR A 1 193 ? -0.822 -6.538 -7.403 1.00 64.50 193 THR A N 1
ATOM 1366 C CA . THR A 1 193 ? 0.345 -7.418 -7.309 1.00 64.50 193 THR A CA 1
ATOM 1367 C C . THR A 1 193 ? 1.062 -7.410 -8.657 1.00 64.50 193 THR A C 1
ATOM 1369 O O . THR A 1 193 ? 0.463 -7.034 -9.665 1.00 64.50 193 THR A O 1
ATOM 1372 N N . LEU A 1 194 ? 2.294 -7.924 -8.740 1.00 62.94 194 LEU A N 1
ATOM 1373 C CA . LEU A 1 194 ? 2.955 -8.121 -10.040 1.00 62.94 194 LEU A CA 1
ATOM 1374 C C . LEU A 1 194 ? 2.071 -8.942 -11.003 1.00 62.94 194 LEU A C 1
ATOM 1376 O O . LEU A 1 194 ? 2.024 -8.681 -12.201 1.00 62.94 194 LEU A O 1
ATOM 1380 N N . GLU A 1 195 ? 1.303 -9.893 -10.459 1.00 68.81 195 GLU A N 1
ATOM 1381 C CA . GLU A 1 195 ? 0.304 -10.667 -11.199 1.00 68.81 195 GLU A CA 1
ATOM 1382 C C . GLU A 1 195 ? -0.895 -9.816 -11.657 1.00 68.81 195 GLU A C 1
ATOM 1384 O O . GLU A 1 195 ? -1.393 -10.023 -12.761 1.00 68.81 195 GLU A O 1
ATOM 1389 N N . LYS A 1 196 ? -1.360 -8.846 -10.859 1.00 66.06 196 LYS A N 1
ATOM 1390 C CA . LYS A 1 196 ? -2.416 -7.906 -11.271 1.00 66.06 196 LYS A CA 1
ATOM 1391 C C . LYS A 1 196 ? -1.888 -6.917 -12.317 1.00 66.06 196 LYS A C 1
ATOM 1393 O O . LYS A 1 196 ? -2.539 -6.794 -13.345 1.00 66.06 196 LYS A O 1
ATOM 1398 N N . VAL A 1 197 ? -0.690 -6.338 -12.156 1.00 66.38 197 VAL A N 1
ATOM 1399 C CA . VAL A 1 197 ? -0.036 -5.529 -13.210 1.00 66.38 197 VAL A CA 1
ATOM 1400 C C . VAL A 1 197 ? 0.055 -6.335 -14.509 1.00 66.38 197 VAL A C 1
ATOM 1402 O O . VAL A 1 197 ? -0.359 -5.845 -15.556 1.00 66.38 197 VAL A O 1
ATOM 1405 N N . ALA A 1 198 ? 0.470 -7.607 -14.437 1.00 66.62 198 ALA A N 1
ATOM 1406 C CA . ALA A 1 198 ? 0.503 -8.523 -15.581 1.00 66.62 198 ALA A CA 1
ATOM 1407 C C . ALA A 1 198 ? -0.883 -8.795 -16.209 1.00 66.62 198 ALA A C 1
ATOM 1409 O O . ALA A 1 198 ? -0.987 -8.940 -17.423 1.00 66.62 198 ALA A O 1
ATOM 1410 N N . GLN A 1 199 ? -1.955 -8.852 -15.414 1.00 64.00 199 GLN A N 1
ATOM 1411 C CA . GLN A 1 199 ? -3.331 -9.030 -15.908 1.00 64.00 199 GLN A CA 1
ATOM 1412 C C . GLN A 1 199 ? -3.916 -7.767 -16.552 1.00 64.00 199 GLN A C 1
ATOM 1414 O O . GLN A 1 199 ? -4.818 -7.881 -17.378 1.00 64.00 199 GLN A O 1
ATOM 1419 N N . LEU A 1 200 ? -3.443 -6.582 -16.167 1.00 60.84 200 LEU A N 1
ATOM 1420 C CA . LEU A 1 200 ? -3.886 -5.305 -16.734 1.00 60.84 200 LEU A CA 1
ATOM 1421 C C . LEU A 1 200 ? -3.268 -5.083 -18.116 1.00 60.84 200 LEU A C 1
ATOM 1423 O O . LEU A 1 200 ? -3.940 -4.699 -19.068 1.00 60.84 200 LEU A O 1
ATOM 1427 N N . VAL A 1 201 ? -1.989 -5.425 -18.247 1.00 61.81 201 VAL A N 1
ATOM 1428 C CA . VAL A 1 201 ? -1.240 -5.280 -19.498 1.00 61.81 201 VAL A CA 1
ATOM 1429 C C . VAL A 1 201 ? -1.622 -6.318 -20.570 1.00 61.81 201 VAL A C 1
ATOM 1431 O O . VAL A 1 201 ? -1.472 -6.048 -21.766 1.00 61.81 201 VAL A O 1
ATOM 1434 N N . ASP A 1 202 ? -2.157 -7.481 -20.175 1.00 59.94 202 ASP A N 1
ATOM 1435 C CA . ASP A 1 202 ? -2.489 -8.577 -21.095 1.00 59.94 202 ASP A CA 1
ATOM 1436 C C . ASP A 1 202 ? -3.708 -8.258 -21.985 1.00 59.94 202 ASP A C 1
ATOM 1438 O O . ASP A 1 202 ? -4.859 -8.215 -21.549 1.00 59.94 202 ASP A O 1
ATOM 1442 N N . GLY A 1 203 ? -3.455 -8.060 -23.282 1.00 56.38 203 GLY A N 1
ATOM 1443 C CA . GLY A 1 203 ? -4.492 -7.936 -24.315 1.00 56.38 203 GLY A CA 1
ATOM 1444 C C . GLY A 1 203 ? -5.214 -6.584 -24.391 1.00 56.38 203 GLY A C 1
ATOM 1445 O O . GLY A 1 203 ? -6.163 -6.443 -25.171 1.00 56.38 203 GLY A O 1
ATOM 1446 N N . SER A 1 204 ? -4.769 -5.590 -23.624 1.00 57.03 204 SER A N 1
ATOM 1447 C CA . SER A 1 204 ? -5.305 -4.230 -23.635 1.00 57.03 204 SER A CA 1
ATOM 1448 C C . SER A 1 204 ? -4.674 -3.367 -24.735 1.00 57.03 204 SER A C 1
ATOM 1450 O O . SER A 1 204 ? -3.455 -3.254 -24.842 1.00 57.03 204 SER A O 1
ATOM 1452 N N . ALA A 1 205 ? -5.508 -2.700 -25.541 1.00 60.06 205 ALA A N 1
ATOM 1453 C CA . ALA A 1 205 ? -5.041 -1.667 -26.461 1.00 60.06 205 ALA A CA 1
ATOM 1454 C C . ALA A 1 205 ? -4.778 -0.379 -25.673 1.00 60.06 205 ALA A C 1
ATOM 1456 O O . ALA A 1 205 ? -5.721 0.301 -25.270 1.00 60.06 205 ALA A O 1
ATOM 1457 N N . LEU A 1 206 ? -3.507 -0.054 -25.467 1.00 66.19 206 LEU A N 1
ATOM 1458 C CA . LEU A 1 206 ? -3.083 1.187 -24.831 1.00 66.19 206 LEU A CA 1
ATOM 1459 C C . LEU A 1 206 ? -2.777 2.248 -25.884 1.00 66.19 206 LEU A C 1
ATOM 1461 O O . LEU A 1 206 ? -2.344 1.940 -27.003 1.00 66.19 206 LEU A O 1
ATOM 1465 N N . THR A 1 207 ? -3.005 3.505 -25.513 1.00 69.06 207 THR A N 1
ATOM 1466 C CA . THR A 1 207 ? -2.631 4.652 -26.334 1.00 69.06 207 THR A CA 1
ATOM 1467 C C . THR A 1 207 ? -1.623 5.499 -25.587 1.00 69.06 207 THR A C 1
ATOM 1469 O O . 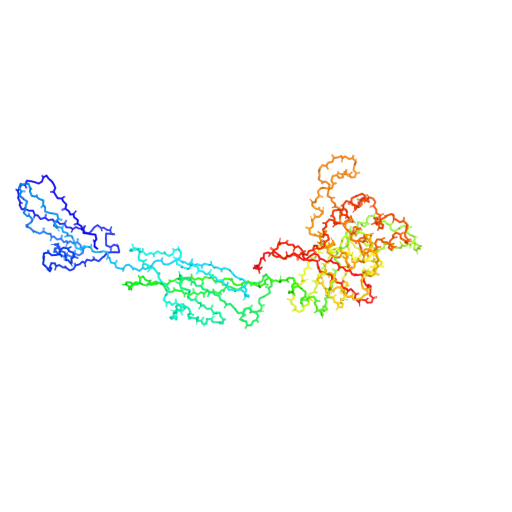THR A 1 207 ? -1.883 5.891 -24.461 1.00 69.06 207 THR A O 1
ATOM 1472 N N . PHE A 1 208 ? -0.507 5.840 -26.219 1.00 69.75 208 PHE A N 1
ATOM 1473 C CA . PHE A 1 208 ? 0.500 6.699 -25.601 1.00 69.75 208 PHE A CA 1
ATOM 1474 C C . PHE A 1 208 ? 0.749 7.934 -26.438 1.00 69.75 208 PHE A C 1
ATOM 1476 O O . PHE A 1 208 ? 0.546 7.937 -27.656 1.00 69.75 208 PHE A O 1
ATOM 1483 N N . LYS A 1 209 ? 1.253 8.964 -25.776 1.00 73.94 209 LYS A N 1
ATOM 1484 C CA . LYS A 1 209 ? 1.756 10.180 -26.388 1.00 73.94 209 LYS A CA 1
ATOM 1485 C C . LYS A 1 209 ? 3.137 10.474 -25.814 1.00 73.94 209 LYS A C 1
ATOM 1487 O O . LYS A 1 209 ? 3.274 10.602 -24.606 1.00 73.94 209 LYS A O 1
ATOM 1492 N N . ALA A 1 210 ? 4.141 10.625 -26.672 1.00 72.75 210 ALA A N 1
ATOM 1493 C CA . ALA A 1 210 ? 5.406 11.217 -26.252 1.00 72.75 210 ALA A CA 1
ATOM 1494 C C . ALA A 1 210 ? 5.186 12.719 -26.028 1.00 72.75 210 ALA A C 1
ATOM 1496 O O . ALA A 1 210 ? 4.729 13.416 -26.937 1.00 72.75 210 ALA A O 1
ATOM 1497 N N . ILE A 1 211 ? 5.424 13.182 -24.802 1.00 65.25 211 ILE A N 1
ATOM 1498 C CA . ILE A 1 211 ? 5.355 14.601 -24.421 1.00 65.25 211 ILE A CA 1
ATOM 1499 C C . ILE A 1 211 ? 6.724 15.257 -24.594 1.00 65.25 211 ILE A C 1
ATOM 1501 O O . ILE A 1 211 ? 6.803 16.443 -24.902 1.00 65.25 211 ILE A O 1
ATOM 1505 N N . ASP A 1 212 ? 7.782 14.477 -24.385 1.00 62.88 212 ASP A N 1
ATOM 1506 C CA . ASP A 1 212 ? 9.154 14.937 -24.478 1.00 62.88 212 ASP A CA 1
ATOM 1507 C C . ASP A 1 212 ? 10.057 13.783 -24.913 1.00 62.88 212 ASP A C 1
ATOM 1509 O O . ASP A 1 212 ? 9.898 12.653 -24.439 1.00 62.88 212 ASP A O 1
ATOM 1513 N N . ASN A 1 213 ? 10.998 14.057 -25.806 1.00 57.25 213 ASN A N 1
ATOM 1514 C CA . ASN A 1 213 ? 12.295 13.400 -25.747 1.00 57.25 213 ASN A CA 1
ATOM 1515 C C . ASN A 1 213 ? 13.210 14.462 -25.152 1.00 57.25 213 ASN A C 1
ATOM 1517 O O . ASN A 1 213 ? 13.085 15.611 -25.544 1.00 57.25 213 ASN A O 1
ATOM 1521 N N . ASN A 1 214 ? 14.090 14.157 -24.208 1.00 51.62 214 ASN A N 1
ATOM 1522 C CA . ASN A 1 214 ? 14.935 15.183 -23.578 1.00 51.62 214 ASN A CA 1
ATOM 1523 C C . ASN A 1 214 ? 16.027 15.750 -24.537 1.00 51.62 214 ASN A C 1
ATOM 1525 O O . ASN A 1 214 ? 17.136 16.091 -24.147 1.00 51.62 214 ASN A O 1
ATOM 1529 N N . TRP A 1 215 ? 15.719 15.848 -25.834 1.00 48.53 215 TRP A N 1
ATOM 1530 C CA . TRP A 1 215 ? 16.576 16.341 -26.893 1.00 48.53 215 TRP A CA 1
ATOM 1531 C C . TRP A 1 215 ? 16.729 17.858 -26.801 1.00 48.53 215 TRP A C 1
ATOM 1533 O O . TRP A 1 215 ? 15.816 18.628 -27.116 1.00 48.53 215 TRP A O 1
ATOM 1543 N N . ASP A 1 216 ? 17.931 18.301 -26.444 1.00 44.22 216 ASP A N 1
ATOM 1544 C CA . ASP A 1 216 ? 18.305 19.705 -26.550 1.00 44.22 216 ASP A CA 1
ATOM 1545 C C . ASP A 1 216 ? 18.306 20.144 -28.031 1.00 44.22 216 ASP A C 1
ATOM 1547 O O . ASP A 1 216 ? 19.146 19.757 -28.846 1.00 44.22 216 ASP A O 1
ATOM 1551 N N . ASN A 1 217 ? 17.327 20.971 -28.394 1.00 43.12 217 ASN A N 1
ATOM 1552 C CA . ASN A 1 217 ? 17.104 21.515 -29.739 1.00 43.12 217 ASN A CA 1
ATOM 1553 C C . ASN A 1 217 ? 18.139 22.579 -30.161 1.00 43.12 217 ASN A C 1
ATOM 1555 O O . ASN A 1 217 ? 17.950 23.274 -31.162 1.00 43.12 217 ASN A O 1
ATOM 1559 N N . ASP A 1 218 ? 19.245 22.725 -29.431 1.00 46.31 218 ASP A N 1
ATOM 1560 C CA . ASP A 1 218 ? 20.304 23.676 -29.767 1.00 46.31 218 ASP A CA 1
ATOM 1561 C C . ASP A 1 218 ? 21.235 23.210 -30.911 1.00 46.31 218 ASP A C 1
ATOM 1563 O O . ASP A 1 218 ? 22.112 23.978 -31.331 1.00 46.31 218 ASP A O 1
ATOM 1567 N N . TYR A 1 219 ? 21.037 22.014 -31.495 1.00 44.84 219 TYR A N 1
ATOM 1568 C CA . TYR A 1 219 ? 21.814 21.553 -32.656 1.00 44.84 219 TYR A CA 1
ATOM 1569 C C . TYR A 1 219 ? 21.068 21.727 -33.995 1.00 44.84 219 TYR A C 1
ATOM 1571 O O . TYR A 1 219 ? 20.196 20.928 -34.336 1.00 44.84 219 TYR A O 1
ATOM 1579 N N . PRO A 1 220 ? 21.400 22.746 -34.814 1.00 43.53 220 PRO A N 1
ATOM 1580 C CA . PRO A 1 220 ? 20.824 22.878 -36.143 1.00 43.53 220 PRO A CA 1
ATOM 1581 C C . PRO A 1 220 ? 21.337 21.758 -37.050 1.00 43.53 220 PRO A C 1
ATOM 1583 O O . PRO A 1 220 ? 22.545 21.626 -37.265 1.00 43.53 220 PRO A O 1
ATOM 1586 N N . ASP A 1 221 ? 20.387 21.010 -37.610 1.00 47.78 221 ASP A N 1
ATOM 1587 C CA . ASP A 1 221 ? 20.561 20.045 -38.693 1.00 47.78 221 ASP A CA 1
ATOM 1588 C C . ASP A 1 221 ? 21.646 20.513 -39.680 1.00 47.78 221 ASP A C 1
ATOM 1590 O O . ASP A 1 221 ? 21.546 21.559 -40.336 1.00 47.78 221 ASP A O 1
ATOM 1594 N N . SER A 1 222 ? 22.733 19.743 -39.747 1.00 43.38 222 SER A N 1
ATOM 1595 C CA . SER A 1 222 ? 23.880 20.060 -40.596 1.00 43.38 222 SER A CA 1
ATOM 1596 C C . SER A 1 222 ? 23.648 19.727 -42.077 1.00 43.38 222 SER A C 1
ATOM 1598 O O . SER A 1 222 ? 24.574 19.862 -42.883 1.00 43.38 222 SER A O 1
ATOM 1600 N N . GLY A 1 223 ? 22.416 19.390 -42.473 1.00 43.16 223 GLY A N 1
ATOM 1601 C CA . GLY A 1 223 ? 21.975 19.351 -43.866 1.00 43.16 223 GLY A CA 1
ATOM 1602 C C . GLY A 1 223 ? 22.564 18.196 -44.672 1.00 43.16 223 GLY A C 1
ATOM 1603 O O . GLY A 1 223 ? 22.722 18.312 -45.892 1.00 43.16 223 GLY A O 1
ATOM 1604 N N . TRP A 1 224 ? 22.909 17.092 -44.011 1.00 37.88 224 TRP A N 1
ATOM 1605 C CA . TRP A 1 224 ? 23.369 15.867 -44.659 1.00 37.88 224 TRP A CA 1
ATOM 1606 C C . TRP A 1 224 ? 22.242 14.831 -44.663 1.00 37.88 224 TRP A C 1
ATOM 1608 O O . TRP A 1 224 ? 22.276 13.867 -43.910 1.00 37.88 224 TRP A O 1
ATOM 1618 N N . GLU A 1 225 ? 21.271 14.996 -45.569 1.00 45.28 225 GLU A N 1
ATOM 1619 C CA . GLU A 1 225 ? 20.121 14.084 -45.783 1.00 45.28 225 GLU A CA 1
ATOM 1620 C C . GLU A 1 225 ? 20.504 12.683 -46.329 1.00 45.28 225 GLU A C 1
ATOM 1622 O O . GLU A 1 225 ? 19.762 12.024 -47.062 1.00 45.28 225 GLU A O 1
ATOM 1627 N N . ASN A 1 226 ? 21.716 12.224 -46.051 1.00 38.59 226 ASN A N 1
ATOM 1628 C CA . ASN A 1 226 ? 22.222 10.920 -46.446 1.00 38.59 226 ASN A CA 1
ATOM 1629 C C . ASN A 1 226 ? 23.230 10.343 -45.443 1.00 38.59 226 ASN A C 1
ATOM 1631 O O . ASN A 1 226 ? 23.959 9.410 -45.793 1.00 38.59 226 ASN A O 1
ATOM 1635 N N . ASP A 1 227 ? 23.258 10.883 -44.225 1.00 39.16 227 ASP A N 1
ATOM 1636 C CA . ASP A 1 227 ? 23.835 10.209 -43.070 1.00 39.16 227 ASP A CA 1
ATOM 1637 C C . ASP A 1 227 ? 22.796 9.251 -42.469 1.00 39.16 227 ASP A C 1
ATOM 1639 O O . ASP A 1 227 ? 21.612 9.308 -42.804 1.00 39.16 227 ASP A O 1
ATOM 1643 N N . PHE A 1 228 ? 23.227 8.328 -41.623 1.00 41.84 228 PHE A N 1
ATOM 1644 C CA . PHE A 1 228 ? 22.310 7.646 -40.719 1.00 41.84 228 PHE A CA 1
ATOM 1645 C C . PHE A 1 228 ? 21.645 8.728 -39.862 1.00 41.84 228 PHE A C 1
ATOM 1647 O O . PHE A 1 228 ? 22.244 9.187 -38.901 1.00 41.84 228 PHE A O 1
ATOM 1654 N N . ASP A 1 229 ? 20.468 9.192 -40.274 1.00 43.03 229 ASP A N 1
ATOM 1655 C CA . ASP A 1 229 ? 19.704 10.218 -39.576 1.00 43.03 229 ASP A CA 1
ATOM 1656 C C . ASP A 1 229 ? 19.231 9.601 -38.257 1.00 43.03 229 ASP A C 1
ATOM 1658 O O . ASP A 1 229 ? 18.234 8.873 -38.189 1.00 43.03 229 ASP A O 1
ATOM 1662 N N . PHE A 1 230 ? 20.072 9.743 -37.233 1.00 43.94 230 PHE A N 1
ATOM 1663 C CA . PHE A 1 230 ? 19.823 9.320 -35.867 1.00 43.94 230 PHE A CA 1
ATOM 1664 C C . PHE A 1 230 ? 18.804 10.284 -35.243 1.00 43.94 230 PHE A C 1
ATOM 1666 O O . PHE A 1 230 ? 19.068 10.891 -34.217 1.00 43.94 230 PHE A O 1
ATOM 1673 N N . ASP A 1 231 ? 17.593 10.348 -35.806 1.00 47.28 231 ASP A N 1
ATOM 1674 C CA . ASP A 1 231 ? 16.372 10.839 -35.138 1.00 47.28 231 ASP A CA 1
ATOM 1675 C C . ASP A 1 231 ? 15.969 9.902 -33.966 1.00 47.28 231 ASP A C 1
ATOM 1677 O O . ASP A 1 231 ? 14.793 9.707 -33.648 1.00 47.28 231 ASP A O 1
ATOM 1681 N N . ARG A 1 232 ? 16.945 9.218 -33.361 1.00 53.88 232 ARG A N 1
ATOM 1682 C CA . ARG A 1 232 ? 16.787 8.344 -32.206 1.00 53.88 232 ARG A CA 1
ATOM 1683 C C . ARG A 1 232 ? 17.078 9.232 -31.013 1.00 53.88 232 ARG A C 1
ATOM 1685 O O . ARG A 1 232 ? 18.169 9.772 -30.924 1.00 53.88 232 ARG A O 1
ATOM 1692 N N . ALA A 1 233 ? 16.108 9.427 -30.122 1.00 57.09 233 ALA A N 1
ATOM 1693 C CA . ALA A 1 233 ? 16.465 10.025 -28.847 1.00 57.09 233 ALA A CA 1
ATOM 1694 C C . ALA A 1 233 ? 17.464 9.089 -28.165 1.00 57.09 233 ALA A C 1
ATOM 1696 O O . ALA A 1 233 ? 17.175 7.902 -28.002 1.00 57.09 233 ALA A O 1
ATOM 1697 N N . ASP A 1 234 ? 18.617 9.632 -27.800 1.00 64.94 234 ASP A N 1
ATOM 1698 C CA . ASP A 1 234 ? 19.695 8.899 -27.135 1.00 64.94 234 ASP A CA 1
ATOM 1699 C C . ASP A 1 234 ? 19.516 8.858 -25.616 1.00 64.94 234 ASP A C 1
ATOM 1701 O O . ASP A 1 234 ? 20.413 8.443 -24.893 1.00 64.94 234 ASP A O 1
ATOM 1705 N N . GLU A 1 235 ? 18.337 9.275 -25.151 1.00 75.06 235 GLU A N 1
ATOM 1706 C CA . GLU A 1 235 ? 17.951 9.456 -23.757 1.00 75.06 235 GLU A CA 1
ATOM 1707 C C . GLU A 1 235 ? 16.533 8.923 -23.508 1.00 75.06 235 GLU A C 1
ATOM 1709 O O . GLU A 1 235 ? 15.829 8.501 -24.432 1.00 75.06 235 GLU A O 1
ATOM 1714 N N . ALA A 1 236 ? 16.103 8.974 -22.246 1.00 80.19 236 ALA A N 1
ATOM 1715 C CA . ALA A 1 236 ? 14.748 8.630 -21.847 1.00 80.19 236 ALA A CA 1
ATOM 1716 C C . ALA A 1 236 ? 13.694 9.582 -22.448 1.00 80.19 236 ALA A C 1
ATOM 1718 O O . ALA A 1 236 ? 13.939 10.757 -22.738 1.00 80.19 236 ALA A O 1
ATOM 1719 N N . TYR A 1 237 ? 12.481 9.059 -22.599 1.00 79.44 237 TYR A N 1
ATOM 1720 C CA . TYR A 1 237 ? 11.302 9.798 -23.033 1.00 79.44 237 TYR A CA 1
ATOM 1721 C C . TYR A 1 237 ? 10.394 10.104 -21.847 1.00 79.44 237 TYR A C 1
ATOM 1723 O O . TYR A 1 237 ? 10.277 9.308 -20.915 1.00 79.44 237 TYR A O 1
ATOM 1731 N N . THR A 1 238 ? 9.636 11.194 -21.969 1.00 79.19 238 THR A N 1
ATOM 1732 C CA . THR A 1 238 ? 8.435 11.409 -21.162 1.00 79.19 238 THR A CA 1
ATOM 1733 C C . THR A 1 238 ? 7.203 10.960 -21.941 1.00 79.19 238 THR A C 1
ATOM 1735 O O . THR A 1 238 ? 6.859 11.547 -22.974 1.00 79.19 238 THR A O 1
ATOM 1738 N N . LEU A 1 239 ? 6.511 9.930 -21.452 1.00 79.50 239 LEU A N 1
ATOM 1739 C CA . LEU A 1 239 ? 5.304 9.385 -22.079 1.00 79.50 239 LEU A CA 1
ATOM 1740 C C . LEU A 1 239 ? 4.055 9.674 -21.243 1.00 79.50 239 LEU A C 1
ATOM 1742 O O . LEU A 1 239 ? 3.990 9.343 -20.065 1.00 79.50 239 LEU A O 1
ATOM 1746 N N . GLU A 1 240 ? 3.026 10.233 -21.874 1.00 78.50 240 GLU A N 1
ATOM 1747 C CA . GLU A 1 240 ? 1.657 10.229 -21.359 1.00 78.50 240 GLU A CA 1
ATOM 1748 C C . GLU A 1 240 ? 0.968 8.944 -21.803 1.00 78.50 240 GLU A C 1
ATOM 1750 O O . GLU A 1 240 ? 0.861 8.659 -23.001 1.00 78.50 240 GLU A O 1
ATOM 1755 N N . VAL A 1 241 ? 0.476 8.179 -20.843 1.00 77.25 241 VAL A N 1
ATOM 1756 C CA . VAL A 1 241 ? -0.230 6.926 -21.083 1.00 77.25 241 VAL A CA 1
ATOM 1757 C C . VAL A 1 241 ? -1.709 7.155 -20.898 1.00 77.25 241 VAL A C 1
ATOM 1759 O O . VAL A 1 241 ? -2.169 7.582 -19.838 1.00 77.25 241 VAL A O 1
ATOM 1762 N N . PHE A 1 242 ? -2.458 6.827 -21.939 1.00 71.31 242 PHE A N 1
ATOM 1763 C CA . PHE A 1 242 ? -3.903 6.787 -21.930 1.00 71.31 242 PHE A CA 1
ATOM 1764 C C . PHE A 1 242 ? -4.368 5.336 -21.882 1.00 71.31 242 PHE A C 1
ATOM 1766 O O . PHE A 1 242 ? -3.869 4.444 -22.573 1.00 71.31 242 PHE A O 1
ATOM 1773 N N . THR A 1 243 ? -5.342 5.164 -21.008 1.00 66.44 243 THR A N 1
ATOM 1774 C CA . THR A 1 243 ? -5.712 3.946 -20.305 1.00 66.44 243 THR A CA 1
ATOM 1775 C C . THR A 1 243 ? -6.076 2.757 -21.201 1.00 66.44 243 THR A C 1
ATOM 1777 O O . THR A 1 243 ? -6.499 2.908 -22.350 1.00 66.44 243 THR A O 1
ATOM 1780 N N . ASP A 1 244 ? -6.048 1.572 -20.588 1.00 56.84 244 ASP A N 1
ATOM 1781 C CA . ASP A 1 244 ? -6.964 0.476 -20.898 1.00 56.84 244 ASP A CA 1
ATOM 1782 C C . ASP A 1 244 ? -8.244 0.591 -20.045 1.00 56.84 244 ASP A C 1
ATOM 1784 O O . ASP A 1 244 ? -8.399 1.524 -19.262 1.00 56.84 244 ASP A O 1
ATOM 1788 N N . ALA A 1 245 ? -9.193 -0.337 -20.149 1.00 52.00 245 ALA A N 1
ATOM 1789 C CA . ALA A 1 245 ? -10.461 -0.234 -19.416 1.00 52.00 245 ALA A CA 1
ATOM 1790 C C . ALA A 1 245 ? -10.334 -0.134 -17.871 1.00 52.00 245 ALA A C 1
ATOM 1792 O O . ALA A 1 245 ? -11.342 0.160 -17.227 1.00 52.00 245 ALA A O 1
ATOM 1793 N N . SER A 1 246 ? -9.152 -0.374 -17.284 1.00 57.22 246 SER A N 1
ATOM 1794 C CA . SER A 1 246 ? -8.908 -0.333 -15.836 1.00 57.22 246 SER A CA 1
ATOM 1795 C C . SER A 1 246 ? -8.515 1.041 -15.287 1.00 57.22 246 SER A C 1
ATOM 1797 O O . SER A 1 246 ? -8.764 1.306 -14.117 1.00 57.22 246 SER A O 1
ATOM 1799 N N . GLY A 1 247 ? -7.901 1.914 -16.095 1.00 59.25 247 GLY A N 1
ATOM 1800 C CA . GLY A 1 247 ? -7.382 3.205 -15.624 1.00 59.25 247 GLY A CA 1
ATOM 1801 C C . GLY A 1 247 ? -6.033 3.156 -14.889 1.00 59.25 247 GLY A C 1
ATOM 1802 O O . GLY A 1 247 ? -5.456 4.216 -14.665 1.00 59.25 247 GLY A O 1
ATOM 1803 N N . LEU A 1 248 ? -5.489 1.978 -14.572 1.00 62.50 248 LEU A N 1
ATOM 1804 C CA . LEU A 1 248 ? -4.356 1.831 -13.642 1.00 62.50 248 LEU A CA 1
ATOM 1805 C C . LEU A 1 248 ? -2.992 2.221 -14.237 1.00 62.50 248 LEU A C 1
ATOM 1807 O O . LEU A 1 248 ? -2.169 2.815 -13.552 1.00 62.50 248 LEU A O 1
ATOM 1811 N N . LEU A 1 249 ? -2.770 1.994 -15.534 1.00 69.31 249 LEU A N 1
ATOM 1812 C CA . LEU A 1 249 ? -1.535 2.402 -16.231 1.00 69.31 249 LEU A CA 1
ATOM 1813 C C . LEU A 1 249 ? -1.573 3.850 -16.747 1.00 69.31 249 LEU A C 1
ATOM 1815 O O . LEU A 1 249 ? -0.782 4.217 -17.607 1.00 69.31 249 LEU A O 1
ATOM 1819 N N . THR A 1 250 ? -2.515 4.669 -16.278 1.00 74.44 250 THR A N 1
ATOM 1820 C CA . THR A 1 250 ? -2.695 6.049 -16.754 1.00 74.44 250 THR A CA 1
ATOM 1821 C C . THR A 1 250 ? -1.765 6.993 -16.018 1.00 74.44 250 THR A C 1
ATOM 1823 O O . THR A 1 250 ? -1.760 7.014 -14.791 1.00 74.44 250 THR A O 1
ATOM 1826 N N . GLY A 1 251 ? -1.042 7.842 -16.740 1.00 77.62 251 GLY A N 1
ATOM 1827 C CA . GLY A 1 251 ? -0.179 8.828 -16.099 1.00 77.62 251 GLY A CA 1
ATOM 1828 C C . GLY A 1 251 ? 0.870 9.409 -17.029 1.00 77.62 251 GLY A C 1
ATOM 1829 O O . GLY A 1 251 ? 0.890 9.115 -18.223 1.00 77.62 251 GLY A O 1
ATOM 1830 N N . VAL A 1 252 ? 1.735 10.244 -16.459 1.00 81.12 252 VAL A N 1
ATOM 1831 C CA . VAL A 1 252 ? 2.941 10.751 -17.117 1.00 81.12 252 VAL A CA 1
ATOM 1832 C C . VAL A 1 252 ? 4.134 10.005 -16.537 1.00 81.12 252 VAL A C 1
ATOM 1834 O O . VAL A 1 252 ? 4.300 9.957 -15.322 1.00 81.12 252 VAL A O 1
ATOM 1837 N N . PHE A 1 253 ? 4.942 9.427 -17.415 1.00 82.25 253 PHE A N 1
ATOM 1838 C CA . PHE A 1 253 ? 6.106 8.622 -17.080 1.00 82.25 253 PHE A CA 1
ATOM 1839 C C . PHE A 1 253 ? 7.336 9.327 -17.619 1.00 82.25 253 PHE A C 1
ATOM 1841 O O . PHE A 1 253 ? 7.521 9.366 -18.831 1.00 82.25 253 PHE A O 1
ATOM 1848 N N . GLU A 1 254 ? 8.145 9.892 -16.728 1.00 78.75 254 GLU A N 1
ATOM 1849 C CA . GLU A 1 254 ? 9.318 10.708 -17.079 1.00 78.75 254 GLU A CA 1
ATOM 1850 C C . GLU A 1 254 ? 10.540 9.860 -17.483 1.00 78.75 254 GLU A C 1
ATOM 1852 O O . GLU A 1 254 ? 11.438 10.358 -18.149 1.00 78.75 254 GLU A O 1
ATOM 1857 N N . PHE A 1 255 ? 10.546 8.565 -17.140 1.00 79.81 255 PHE A N 1
ATOM 1858 C CA . PHE A 1 255 ? 11.642 7.628 -17.416 1.00 79.81 255 PHE A CA 1
ATOM 1859 C C . PHE A 1 255 ? 11.178 6.458 -18.290 1.00 79.81 255 PHE A C 1
ATOM 1861 O O . PHE A 1 255 ? 11.135 5.302 -17.853 1.00 79.81 255 PHE A O 1
ATOM 1868 N N . ALA A 1 256 ? 10.771 6.758 -19.522 1.00 85.56 256 ALA A N 1
ATOM 1869 C CA . ALA A 1 256 ? 10.439 5.741 -20.510 1.00 85.56 256 ALA A CA 1
ATOM 1870 C C . ALA A 1 256 ? 11.648 5.438 -21.404 1.00 85.56 256 ALA A C 1
ATOM 1872 O O . ALA A 1 256 ? 12.077 6.289 -22.182 1.00 85.56 256 ALA A O 1
ATOM 1873 N N . TYR A 1 257 ? 12.173 4.217 -21.331 1.00 88.62 257 TYR A N 1
ATOM 1874 C CA . TYR A 1 257 ? 13.375 3.817 -22.062 1.00 88.62 257 TYR A CA 1
ATOM 1875 C C . TYR A 1 257 ? 13.043 2.961 -23.283 1.00 88.62 257 TYR A C 1
ATOM 1877 O O . TYR A 1 257 ? 12.182 2.079 -23.239 1.00 88.62 257 TYR A O 1
ATOM 1885 N N . CYS A 1 258 ? 13.766 3.174 -24.377 1.00 86.31 258 CYS A N 1
ATOM 1886 C CA . CYS A 1 258 ? 13.729 2.311 -25.551 1.00 86.31 258 CYS A CA 1
ATOM 1887 C C . CYS A 1 258 ? 14.390 0.965 -25.241 1.00 86.31 258 CYS A C 1
ATOM 1889 O O . CYS A 1 258 ? 15.534 0.924 -24.792 1.00 86.31 258 CYS A O 1
ATOM 1891 N N . LEU A 1 259 ? 13.715 -0.143 -25.544 1.00 87.06 259 LEU A N 1
ATOM 1892 C CA . LEU A 1 259 ? 14.292 -1.480 -25.366 1.00 87.06 259 LEU A CA 1
ATOM 1893 C C . LEU A 1 259 ? 15.053 -1.980 -26.599 1.00 87.06 259 LEU A C 1
ATOM 1895 O O . LEU A 1 259 ? 15.948 -2.801 -26.451 1.00 87.06 259 LEU A O 1
ATOM 1899 N N . ALA A 1 260 ? 14.736 -1.490 -27.797 1.00 83.94 260 ALA A N 1
ATOM 1900 C CA . ALA A 1 260 ? 15.468 -1.821 -29.018 1.00 83.94 260 ALA A CA 1
ATOM 1901 C C . ALA A 1 260 ? 16.139 -0.568 -29.575 1.00 83.94 260 ALA A C 1
ATOM 1903 O O . ALA A 1 260 ? 15.497 0.471 -29.702 1.00 83.94 260 ALA A O 1
ATOM 1904 N N . PHE A 1 261 ? 17.417 -0.663 -29.918 1.00 80.69 261 PHE A N 1
ATOM 1905 C CA . PHE A 1 261 ? 18.159 0.421 -30.549 1.00 80.69 261 PHE A CA 1
ATOM 1906 C C . PHE A 1 261 ? 17.730 0.601 -32.003 1.00 80.69 261 PHE A C 1
ATOM 1908 O O . PHE A 1 261 ? 17.709 1.717 -32.507 1.00 80.69 261 PHE A O 1
ATOM 1915 N N . TYR A 1 262 ? 17.453 -0.495 -32.719 1.00 77.75 262 TYR A N 1
ATOM 1916 C CA . TYR A 1 262 ? 17.246 -0.462 -34.172 1.00 77.75 262 TYR A CA 1
ATOM 1917 C C . TYR A 1 262 ? 15.819 -0.227 -34.636 1.00 77.75 262 TYR A C 1
ATOM 1919 O O . TYR A 1 262 ? 15.638 0.135 -35.804 1.00 77.75 262 TYR A O 1
ATOM 1927 N N . ASP A 1 263 ? 14.852 -0.442 -33.759 1.00 74.62 263 ASP A N 1
ATOM 1928 C CA . ASP A 1 263 ? 13.476 -0.077 -34.036 1.00 74.62 263 ASP A CA 1
ATOM 1929 C C . ASP A 1 263 ? 13.326 1.440 -33.911 1.00 74.62 263 ASP A C 1
ATOM 1931 O O . ASP A 1 263 ? 14.182 2.127 -33.363 1.00 74.62 263 ASP A O 1
ATOM 1935 N N . HIS A 1 264 ? 12.294 1.992 -34.536 1.00 63.44 264 HIS A N 1
ATOM 1936 C CA . HIS A 1 264 ? 12.063 3.433 -34.518 1.00 63.44 264 HIS A CA 1
ATOM 1937 C C . HIS A 1 264 ? 10.617 3.715 -34.137 1.00 63.44 264 HIS A C 1
ATOM 1939 O O . HIS A 1 264 ? 9.699 2.988 -34.533 1.00 63.44 264 HIS A O 1
ATOM 1945 N N . ALA A 1 265 ? 10.412 4.807 -33.406 1.00 60.62 265 ALA A N 1
ATOM 1946 C CA . ALA A 1 265 ? 9.115 5.441 -33.248 1.00 60.62 265 ALA A CA 1
ATOM 1947 C C . ALA A 1 265 ? 9.053 6.630 -34.216 1.00 60.62 265 ALA A C 1
ATOM 1949 O O . ALA A 1 265 ? 9.853 7.555 -34.110 1.00 60.62 265 ALA A O 1
ATOM 1950 N N . ILE A 1 266 ? 8.120 6.637 -35.171 1.00 57.09 266 ILE A N 1
ATOM 1951 C CA . ILE A 1 266 ? 7.866 7.823 -36.001 1.00 57.09 266 ILE A CA 1
ATOM 1952 C C . ILE A 1 266 ? 7.038 8.785 -35.157 1.00 57.09 266 ILE A C 1
ATOM 1954 O O . ILE A 1 266 ? 5.801 8.733 -35.115 1.00 57.09 266 ILE A O 1
ATOM 1958 N N . LEU A 1 267 ? 7.743 9.675 -34.469 1.00 55.03 267 LEU A N 1
ATOM 1959 C CA . LEU A 1 267 ? 7.149 10.679 -33.606 1.00 55.03 267 LEU A CA 1
ATOM 1960 C C . LEU A 1 267 ? 6.726 11.922 -34.412 1.00 55.03 267 LEU A C 1
ATOM 1962 O O . LEU A 1 267 ? 7.256 13.004 -34.226 1.00 55.03 267 LEU A O 1
ATOM 1966 N N . GLY A 1 268 ? 5.739 11.773 -35.304 1.00 47.78 268 GLY A N 1
ATOM 1967 C CA . GLY A 1 268 ? 5.147 12.900 -36.046 1.00 47.78 268 GLY A CA 1
ATOM 1968 C C . GLY A 1 268 ? 6.125 13.626 -36.994 1.00 47.78 268 GLY A C 1
ATOM 1969 O O . GLY A 1 268 ? 7.288 13.251 -37.108 1.00 47.78 268 GLY A O 1
ATOM 1970 N N . PRO A 1 269 ? 5.665 14.614 -37.785 1.00 43.91 269 PRO A N 1
ATOM 1971 C CA . PRO A 1 269 ? 6.553 15.408 -38.633 1.00 43.91 269 PRO A CA 1
ATOM 1972 C C . PRO A 1 269 ? 7.391 16.409 -37.814 1.00 43.91 269 PRO A C 1
ATOM 1974 O O . PRO A 1 269 ? 6.884 17.051 -36.901 1.00 43.91 269 PRO A O 1
ATOM 1977 N N . GLN A 1 270 ? 8.635 16.644 -38.250 1.00 43.41 270 GLN A N 1
ATOM 1978 C CA . GLN A 1 270 ? 9.653 17.555 -37.680 1.00 43.41 270 GLN A CA 1
ATOM 1979 C C . GLN A 1 270 ? 9.196 19.014 -37.400 1.00 43.41 270 GLN A C 1
ATOM 1981 O O . GLN A 1 270 ? 9.932 19.798 -36.814 1.00 43.41 270 GLN A O 1
ATOM 1986 N N . GLN A 1 271 ? 7.995 19.419 -37.830 1.00 43.62 271 GLN A N 1
ATOM 1987 C CA . GLN A 1 271 ? 7.453 20.775 -37.635 1.00 43.62 271 GLN A CA 1
ATOM 1988 C C . GLN A 1 271 ? 6.681 20.965 -36.320 1.00 43.62 271 GLN A C 1
ATOM 1990 O O . GLN A 1 271 ? 6.283 22.092 -36.027 1.00 43.62 271 GLN A O 1
ATOM 1995 N N . ASP A 1 272 ? 6.482 19.898 -35.541 1.00 40.91 272 ASP A N 1
ATOM 1996 C CA . ASP A 1 272 ? 5.801 19.946 -34.239 1.00 40.91 272 ASP A CA 1
ATOM 1997 C C . ASP A 1 272 ? 6.771 20.169 -33.054 1.00 40.91 272 ASP A C 1
ATOM 1999 O O . ASP A 1 272 ? 6.340 20.215 -31.902 1.00 40.91 272 ASP A O 1
ATOM 2003 N N . PHE A 1 273 ? 8.068 20.363 -33.325 1.00 39.94 273 PHE A N 1
ATOM 2004 C CA . PHE A 1 273 ? 9.080 20.728 -32.330 1.00 39.94 273 PHE A CA 1
ATOM 2005 C C . PHE A 1 273 ? 9.055 22.245 -32.089 1.00 39.94 273 PHE A C 1
ATOM 2007 O O . PHE A 1 2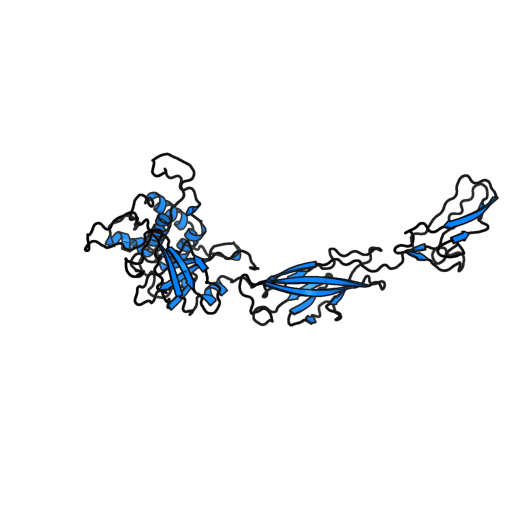73 ? 9.429 23.041 -32.956 1.00 39.94 273 PHE A O 1
ATOM 2014 N N . VAL A 1 274 ? 8.611 22.666 -30.905 1.00 35.78 274 VAL A N 1
ATOM 2015 C CA . VAL A 1 274 ? 8.724 24.053 -30.430 1.00 35.78 274 VAL A CA 1
ATOM 2016 C C . VAL A 1 274 ? 9.416 24.003 -29.070 1.00 35.78 274 VAL A C 1
ATOM 2018 O O . VAL A 1 274 ? 8.939 23.305 -28.186 1.00 35.78 274 VAL A O 1
ATOM 2021 N N . ASP A 1 275 ? 10.530 24.726 -28.913 1.00 40.25 275 ASP A N 1
ATOM 2022 C CA . ASP A 1 275 ? 11.330 24.780 -27.672 1.00 40.25 275 ASP A CA 1
ATOM 2023 C C . ASP A 1 275 ? 11.824 23.412 -27.151 1.00 40.25 275 ASP A C 1
ATOM 2025 O O . ASP A 1 275 ? 11.787 23.158 -25.956 1.00 40.25 275 ASP A O 1
ATOM 2029 N N . GLY A 1 276 ? 12.292 22.520 -28.033 1.00 40.72 276 GLY A N 1
ATOM 2030 C CA . GLY A 1 276 ? 12.941 21.264 -27.614 1.00 40.72 276 GLY A CA 1
ATOM 2031 C C . GLY A 1 276 ? 12.026 20.202 -27.024 1.00 40.72 276 GLY A C 1
ATOM 2032 O O . GLY A 1 276 ? 12.504 19.146 -26.654 1.00 40.72 276 GLY A O 1
ATOM 2033 N N . HIS A 1 277 ? 10.714 20.432 -27.041 1.00 36.28 277 HIS A N 1
ATOM 2034 C CA . HIS A 1 277 ? 9.733 19.435 -26.648 1.00 36.28 277 HIS A CA 1
ATOM 2035 C C . HIS A 1 277 ? 9.094 18.772 -27.870 1.00 36.28 277 HIS A C 1
ATOM 2037 O O . HIS A 1 277 ? 8.623 19.453 -28.794 1.00 36.28 277 HIS A O 1
ATOM 2043 N N . ILE A 1 278 ? 9.009 17.438 -27.859 1.00 41.03 278 ILE A N 1
ATOM 2044 C CA . ILE A 1 278 ? 8.159 16.689 -28.794 1.00 41.03 278 ILE A CA 1
ATOM 2045 C C . ILE A 1 278 ? 6.695 16.994 -28.473 1.00 41.03 278 ILE A C 1
ATOM 2047 O O . ILE A 1 278 ? 6.062 16.328 -27.661 1.00 41.03 278 ILE A O 1
ATOM 2051 N N . VAL A 1 279 ? 6.074 17.931 -29.190 1.00 39.78 279 VAL A N 1
ATOM 2052 C CA . VAL A 1 279 ? 4.609 18.088 -29.152 1.00 39.78 279 VAL A CA 1
ATOM 2053 C C . VAL A 1 279 ? 3.951 17.139 -30.158 1.00 39.78 279 VAL A C 1
ATOM 2055 O O . VAL A 1 279 ? 3.040 17.509 -30.900 1.00 39.78 279 VAL A O 1
ATOM 2058 N N . ASN A 1 280 ? 4.390 15.882 -30.215 1.00 50.09 280 ASN A N 1
ATOM 2059 C CA . ASN A 1 280 ? 3.752 14.901 -31.080 1.00 50.09 280 ASN A CA 1
ATOM 2060 C C . ASN A 1 280 ? 2.489 14.360 -30.400 1.00 50.09 280 ASN A C 1
ATOM 2062 O O . ASN A 1 280 ? 2.505 13.382 -29.664 1.00 50.09 280 ASN A O 1
ATOM 2066 N N . ASN A 1 281 ? 1.347 14.974 -30.703 1.00 48.97 281 ASN A N 1
ATOM 2067 C CA . ASN A 1 281 ? 0.016 14.532 -30.267 1.00 48.97 281 ASN A CA 1
ATOM 2068 C C . ASN A 1 281 ? -0.453 13.208 -30.916 1.00 48.97 281 ASN A C 1
ATOM 2070 O O . ASN A 1 281 ? -1.638 12.866 -30.833 1.00 48.97 281 ASN A O 1
ATOM 2074 N N . LYS A 1 282 ? 0.419 12.474 -31.618 1.00 53.53 282 LYS A N 1
ATOM 2075 C CA . LYS A 1 282 ? 0.039 11.234 -32.285 1.00 53.53 282 LYS A CA 1
ATOM 2076 C C . LYS A 1 282 ? 0.058 10.070 -31.302 1.00 53.53 282 LYS A C 1
ATOM 2078 O O . LYS A 1 282 ? 1.096 9.494 -31.009 1.00 53.53 282 LYS A O 1
ATOM 2083 N N . ALA A 1 283 ? -1.146 9.729 -30.860 1.00 59.81 283 ALA A N 1
ATOM 2084 C CA . ALA A 1 283 ? -1.492 8.481 -30.202 1.00 59.81 283 ALA A CA 1
ATOM 2085 C C . ALA A 1 283 ? -0.824 7.271 -30.888 1.00 59.81 283 ALA A C 1
ATOM 2087 O O . ALA A 1 283 ? -1.218 6.892 -31.995 1.00 59.81 283 ALA A O 1
ATOM 2088 N N . LEU A 1 284 ? 0.164 6.661 -30.233 1.00 61.28 284 LEU A N 1
ATOM 2089 C CA . LEU A 1 284 ? 0.688 5.351 -30.612 1.00 61.28 284 LEU A CA 1
ATOM 2090 C C . LEU A 1 284 ? -0.237 4.281 -30.033 1.00 61.28 284 LEU A C 1
ATOM 2092 O O . LEU A 1 284 ? -0.501 4.286 -28.834 1.00 61.28 284 LEU A O 1
ATOM 2096 N N . THR A 1 285 ? -0.738 3.382 -30.880 1.00 61.03 285 THR A N 1
ATOM 2097 C CA . THR A 1 285 ? -1.535 2.226 -30.449 1.00 61.03 285 THR A CA 1
ATOM 2098 C C . THR A 1 285 ? -0.653 0.993 -30.346 1.00 61.03 285 THR A C 1
ATOM 2100 O O . THR A 1 285 ? 0.011 0.622 -31.320 1.00 61.03 285 THR A O 1
ATOM 2103 N N . PHE A 1 286 ? -0.689 0.341 -29.193 1.00 64.12 286 PHE A N 1
ATOM 2104 C CA . PHE A 1 286 ? 0.119 -0.837 -28.893 1.00 64.12 286 PHE A CA 1
ATOM 2105 C C . PHE A 1 286 ? -0.748 -2.093 -28.971 1.00 64.12 286 PHE A C 1
ATOM 2107 O O . PHE A 1 286 ? -1.931 -2.054 -28.622 1.00 64.12 286 PHE A O 1
ATOM 2114 N N . ALA A 1 287 ? -0.179 -3.198 -29.456 1.00 57.59 287 ALA A N 1
ATOM 2115 C CA . ALA A 1 287 ? -0.910 -4.466 -29.521 1.00 57.59 287 ALA A CA 1
ATOM 2116 C C . ALA A 1 287 ? -0.978 -5.160 -28.162 1.00 57.59 287 ALA A C 1
ATOM 2118 O O . ALA A 1 287 ? -1.967 -5.833 -27.877 1.00 57.59 287 ALA A O 1
ATOM 2119 N N . THR A 1 288 ? 0.084 -5.030 -27.366 1.00 66.44 288 THR A N 1
ATOM 2120 C CA . THR A 1 288 ? 0.257 -5.735 -26.096 1.00 66.44 288 THR A CA 1
ATOM 2121 C C . THR A 1 288 ? 1.169 -4.937 -25.176 1.00 66.44 288 THR A C 1
ATOM 2123 O O . THR A 1 288 ? 2.197 -4.416 -25.622 1.00 66.44 288 THR A O 1
ATOM 2126 N N . ALA A 1 289 ? 0.831 -4.911 -23.894 1.00 74.19 289 ALA A N 1
ATOM 2127 C CA . ALA A 1 289 ? 1.749 -4.548 -22.831 1.00 74.19 289 ALA A CA 1
ATOM 2128 C C . ALA A 1 289 ? 2.141 -5.820 -22.058 1.00 74.19 289 ALA A C 1
ATOM 2130 O O . ALA A 1 289 ? 1.426 -6.824 -22.100 1.00 74.19 289 ALA A O 1
ATOM 2131 N N . TYR A 1 290 ? 3.274 -5.799 -21.367 1.00 76.19 290 TYR A N 1
ATOM 2132 C CA . TYR A 1 290 ? 3.748 -6.924 -20.563 1.00 76.19 290 TYR A CA 1
ATOM 2133 C C . TYR A 1 290 ? 4.588 -6.425 -19.387 1.00 76.19 290 TYR A C 1
ATOM 2135 O O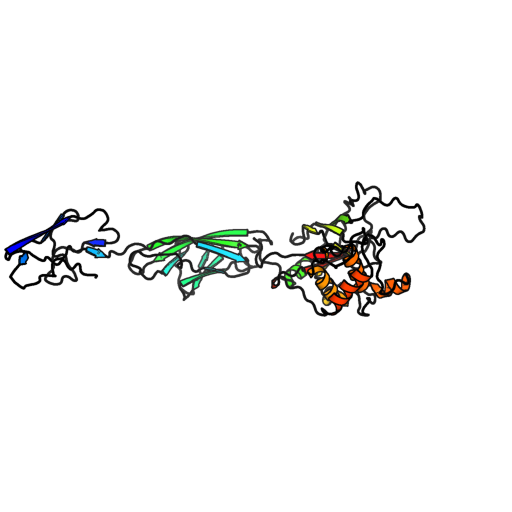 . TYR A 1 290 ? 5.298 -5.434 -19.495 1.00 76.19 290 TYR A O 1
ATOM 2143 N N . VAL A 1 291 ? 4.547 -7.117 -18.252 1.00 78.44 291 VAL A N 1
ATOM 2144 C CA . VAL A 1 291 ? 5.517 -6.884 -17.167 1.00 78.44 291 VAL A CA 1
ATOM 2145 C C . VAL A 1 291 ? 6.876 -7.347 -17.664 1.00 78.44 291 VAL A C 1
ATOM 2147 O O . VAL A 1 291 ? 6.951 -8.482 -18.103 1.00 78.44 291 VAL A O 1
ATOM 2150 N N . ALA A 1 292 ? 7.932 -6.541 -17.607 1.00 78.12 292 ALA A N 1
ATOM 2151 C CA . ALA A 1 292 ? 9.228 -6.819 -18.236 1.00 78.12 292 ALA A CA 1
ATOM 2152 C C . ALA A 1 292 ? 10.064 -7.902 -17.512 1.00 78.12 292 ALA A C 1
ATOM 2154 O O . ALA A 1 292 ? 11.192 -7.669 -17.094 1.00 78.12 292 ALA A O 1
ATOM 2155 N N . VAL A 1 293 ? 9.513 -9.105 -17.370 1.00 74.94 293 VAL A N 1
ATOM 2156 C CA . VAL A 1 293 ? 10.191 -10.329 -16.921 1.00 74.94 293 VAL A CA 1
ATOM 2157 C C . VAL A 1 293 ? 10.331 -11.289 -18.102 1.00 74.94 293 VAL A C 1
ATOM 2159 O O . VAL A 1 293 ? 9.481 -11.287 -18.986 1.00 74.94 293 VAL A O 1
ATOM 2162 N N . ASP A 1 294 ? 11.377 -12.121 -18.123 1.00 68.81 294 ASP A N 1
ATOM 2163 C CA . ASP A 1 294 ? 11.755 -12.947 -19.287 1.00 68.81 294 ASP A CA 1
ATOM 2164 C C . ASP A 1 294 ? 10.546 -13.631 -19.971 1.00 68.81 294 ASP A C 1
ATOM 2166 O O . ASP A 1 294 ? 10.305 -13.442 -21.161 1.00 68.81 294 ASP A O 1
ATOM 2170 N N . ASP A 1 295 ? 9.694 -14.352 -19.240 1.00 69.50 295 ASP A N 1
ATOM 2171 C CA . ASP A 1 295 ? 8.614 -15.163 -19.831 1.00 69.50 295 ASP A CA 1
ATOM 2172 C C . ASP A 1 295 ? 7.436 -14.389 -20.461 1.00 69.50 295 ASP A C 1
ATOM 2174 O O . ASP A 1 295 ? 6.594 -15.004 -21.121 1.00 69.50 295 ASP A O 1
ATOM 2178 N N . SER A 1 296 ? 7.346 -13.069 -20.291 1.00 68.12 296 SER A N 1
ATOM 2179 C CA . SER A 1 296 ? 6.194 -12.269 -20.742 1.00 68.12 296 SER A CA 1
ATOM 2180 C C . SER A 1 296 ? 6.404 -11.561 -22.088 1.00 68.12 296 SER A C 1
ATOM 2182 O O . SER A 1 296 ? 5.448 -11.035 -22.663 1.00 68.12 296 SER A O 1
ATOM 2184 N N . VAL A 1 297 ? 7.639 -11.539 -22.598 1.00 72.88 297 VAL A N 1
ATOM 2185 C CA . VAL A 1 297 ? 7.983 -10.818 -23.829 1.00 72.88 297 VAL A CA 1
ATOM 2186 C C . VAL A 1 297 ? 7.388 -11.532 -25.049 1.00 72.88 297 VAL A C 1
ATOM 2188 O O . VAL A 1 297 ? 7.608 -12.740 -25.218 1.00 72.88 297 VAL A O 1
ATOM 2191 N N . PRO A 1 298 ? 6.669 -10.821 -25.939 1.00 70.06 298 PRO A N 1
ATOM 2192 C CA . PRO A 1 298 ? 6.161 -11.394 -27.179 1.00 70.06 298 PRO A CA 1
ATOM 2193 C C . PRO A 1 298 ? 7.267 -12.018 -28.047 1.00 70.06 298 PRO A C 1
ATOM 2195 O O . PRO A 1 298 ? 8.378 -11.507 -28.147 1.00 70.06 298 PRO A O 1
ATOM 2198 N N . THR A 1 299 ? 6.956 -13.136 -28.708 1.00 70.31 299 THR A N 1
ATOM 2199 C CA . THR A 1 299 ? 7.905 -13.836 -29.592 1.00 70.31 299 THR A CA 1
ATOM 2200 C C . THR A 1 299 ? 8.365 -12.941 -30.745 1.00 70.31 299 THR A C 1
ATOM 2202 O O . THR A 1 299 ? 7.523 -12.355 -31.426 1.00 70.31 299 THR A O 1
ATOM 2205 N N . GLY A 1 300 ? 9.671 -12.917 -31.026 1.00 67.06 300 GLY A N 1
ATOM 2206 C CA . GLY A 1 300 ? 10.278 -12.097 -32.078 1.00 67.06 300 GLY A CA 1
ATOM 2207 C C . GLY A 1 300 ? 10.799 -10.734 -31.613 1.00 67.06 300 GLY A C 1
ATOM 2208 O O . GLY A 1 300 ? 11.506 -10.089 -32.383 1.00 67.06 300 GLY A O 1
ATOM 2209 N N . GLU A 1 301 ? 10.493 -10.317 -30.382 1.00 66.81 301 GLU A N 1
ATOM 2210 C CA . GLU A 1 301 ? 10.957 -9.054 -29.796 1.00 66.81 301 GLU A CA 1
ATOM 2211 C C . GLU A 1 301 ? 12.269 -9.241 -29.029 1.00 66.81 301 GLU A C 1
ATOM 2213 O O . GLU A 1 301 ? 12.468 -10.256 -28.359 1.00 66.81 301 GLU A O 1
ATOM 2218 N N . LEU A 1 302 ? 13.165 -8.250 -29.106 1.00 73.19 302 LEU A N 1
ATOM 2219 C CA . LEU A 1 302 ? 14.472 -8.255 -28.420 1.00 73.19 302 LEU A CA 1
ATOM 2220 C C . LEU A 1 302 ? 15.347 -9.486 -28.750 1.00 73.19 302 LEU A C 1
ATOM 2222 O O . LEU A 1 302 ? 16.265 -9.847 -28.008 1.00 73.19 302 LEU A O 1
ATOM 2226 N N . GLU A 1 303 ? 15.072 -10.150 -29.878 1.00 67.56 303 GLU A N 1
ATOM 2227 C CA . GLU A 1 303 ? 15.773 -11.353 -30.328 1.00 67.56 303 GLU A CA 1
ATOM 2228 C C . GLU A 1 303 ? 17.052 -10.992 -31.093 1.00 67.56 303 GLU A C 1
ATOM 2230 O O . GLU A 1 303 ? 17.202 -11.280 -32.278 1.00 67.56 303 GLU A O 1
ATOM 2235 N N . ASN A 1 304 ? 18.010 -10.377 -30.409 1.00 65.69 304 ASN A N 1
ATOM 2236 C CA . ASN A 1 304 ? 19.393 -10.267 -30.861 1.00 65.69 304 ASN A CA 1
ATOM 2237 C C . ASN A 1 304 ? 20.310 -10.505 -29.652 1.00 65.69 304 ASN A C 1
ATOM 2239 O O . ASN A 1 304 ? 19.926 -10.270 -28.511 1.00 65.69 304 ASN A O 1
ATOM 2243 N N . LEU A 1 305 ? 21.497 -11.080 -29.868 1.00 60.31 305 LEU A N 1
ATOM 2244 C CA . LEU A 1 305 ? 22.418 -11.357 -28.760 1.00 60.31 305 LEU A CA 1
ATOM 2245 C C . LEU A 1 305 ? 22.894 -10.021 -28.152 1.00 60.31 305 LEU A C 1
ATOM 2247 O O . LEU A 1 305 ? 23.538 -9.236 -28.845 1.00 60.31 305 LEU A O 1
ATOM 2251 N N . GLY A 1 306 ? 22.610 -9.798 -26.875 1.00 72.06 306 GLY A N 1
ATOM 2252 C CA . GLY A 1 306 ? 23.052 -8.675 -26.056 1.00 72.06 306 GLY A CA 1
ATOM 2253 C C . GLY A 1 306 ? 24.537 -8.721 -25.701 1.00 72.06 306 GLY A C 1
ATOM 2254 O O . GLY A 1 306 ? 25.244 -9.689 -26.022 1.00 72.06 306 GLY A O 1
ATOM 2255 N N . TYR A 1 307 ? 25.023 -7.672 -25.033 1.00 81.56 307 TYR A N 1
ATOM 2256 C CA . TYR A 1 307 ? 26.438 -7.485 -24.690 1.00 81.56 307 TYR A CA 1
ATOM 2257 C C . TYR A 1 307 ? 27.060 -8.699 -23.974 1.00 81.56 307 TYR A C 1
ATOM 2259 O O . TYR A 1 307 ? 28.073 -9.247 -24.420 1.00 81.56 307 TYR A O 1
ATOM 2267 N N . ASN A 1 308 ? 26.396 -9.211 -22.935 1.00 82.12 308 ASN A N 1
ATOM 2268 C CA . ASN A 1 308 ? 26.833 -10.378 -22.151 1.00 82.12 308 ASN A CA 1
ATOM 2269 C C . ASN A 1 308 ? 26.627 -11.732 -22.869 1.00 82.12 308 ASN A C 1
ATOM 2271 O O . ASN A 1 308 ? 26.994 -12.787 -22.351 1.00 82.12 308 ASN A O 1
ATOM 2275 N N . GLY A 1 309 ? 26.086 -11.727 -24.090 1.00 80.50 309 GLY A N 1
ATOM 2276 C CA . GLY A 1 309 ? 25.831 -12.922 -24.888 1.00 80.50 309 GLY A CA 1
ATOM 2277 C C . GLY A 1 309 ? 24.541 -13.667 -24.569 1.00 80.50 309 GLY A C 1
ATOM 2278 O O . GLY A 1 309 ? 24.312 -14.701 -25.200 1.00 80.50 309 GLY A O 1
ATOM 2279 N N . MET A 1 310 ? 23.720 -13.133 -23.670 1.00 84.06 310 MET A N 1
ATOM 2280 C CA . MET A 1 310 ? 22.311 -13.496 -23.518 1.00 84.06 310 MET A CA 1
ATOM 2281 C C . MET A 1 310 ? 21.479 -12.747 -24.563 1.00 84.06 310 MET A C 1
ATOM 2283 O O . MET A 1 310 ? 21.952 -11.784 -25.161 1.00 84.06 310 MET A O 1
ATOM 2287 N N . THR A 1 311 ? 20.274 -13.210 -24.870 1.00 84.19 311 THR A N 1
ATOM 2288 C CA . THR A 1 311 ? 19.338 -12.457 -25.725 1.00 84.19 311 THR A CA 1
ATOM 2289 C C . THR A 1 311 ? 18.863 -11.188 -25.013 1.00 84.19 311 THR A C 1
ATOM 2291 O O . THR A 1 311 ? 18.926 -11.113 -23.787 1.00 84.19 311 THR A O 1
ATOM 2294 N N . GLY A 1 312 ? 18.372 -10.182 -25.741 1.00 82.69 312 GLY A N 1
ATOM 2295 C CA . GLY A 1 312 ? 17.817 -8.987 -25.095 1.00 82.69 312 GLY A CA 1
ATOM 2296 C C . GLY A 1 312 ? 16.639 -9.299 -24.165 1.00 82.69 312 GLY A C 1
ATOM 2297 O O . GLY A 1 312 ? 16.515 -8.694 -23.106 1.00 82.69 312 GLY A O 1
ATOM 2298 N N . LYS A 1 313 ? 15.844 -10.322 -24.503 1.00 84.12 313 LYS A N 1
ATOM 2299 C CA . LYS A 1 313 ? 14.781 -10.875 -23.650 1.00 84.12 313 LYS A CA 1
ATOM 2300 C C . LYS A 1 313 ? 15.302 -11.389 -22.300 1.00 84.12 313 LYS A C 1
ATOM 2302 O O . LYS A 1 313 ? 14.746 -11.062 -21.257 1.00 84.12 313 LYS A O 1
ATOM 2307 N N . GLU A 1 314 ? 16.383 -12.165 -22.332 1.00 86.75 314 GLU A N 1
ATOM 2308 C CA . GLU A 1 314 ? 17.002 -12.746 -21.135 1.00 86.75 314 GLU A CA 1
ATOM 2309 C C . GLU A 1 314 ? 17.693 -11.694 -20.253 1.00 86.75 314 GLU A C 1
ATOM 2311 O O . GLU A 1 314 ? 17.973 -11.993 -19.106 1.00 86.75 314 GLU A O 1
ATOM 2316 N N . ASN A 1 315 ? 17.951 -10.482 -20.758 1.00 89.50 315 ASN A N 1
ATOM 2317 C CA . ASN A 1 315 ? 18.550 -9.383 -19.990 1.00 89.50 315 ASN A CA 1
ATOM 2318 C C . ASN A 1 315 ? 17.517 -8.493 -19.270 1.00 89.50 315 ASN A C 1
ATOM 2320 O O . ASN A 1 315 ? 17.884 -7.469 -18.688 1.00 89.50 315 ASN A O 1
ATOM 2324 N N . LEU A 1 316 ? 16.217 -8.801 -19.348 1.00 89.19 316 LEU A N 1
ATOM 2325 C CA . LEU A 1 316 ? 15.189 -7.908 -18.807 1.00 89.19 316 LEU A CA 1
ATOM 2326 C C . LEU A 1 316 ? 15.200 -7.794 -17.282 1.00 89.19 316 LEU A C 1
ATOM 2328 O O . LEU A 1 316 ? 14.862 -6.739 -16.756 1.00 89.19 316 LEU A O 1
ATOM 2332 N N . ASP A 1 317 ? 15.613 -8.829 -16.565 1.00 89.56 317 ASP A N 1
ATOM 2333 C CA . ASP A 1 317 ? 15.849 -8.759 -15.122 1.00 89.56 317 ASP A CA 1
ATOM 2334 C C . ASP A 1 317 ? 16.934 -7.729 -14.765 1.00 89.56 317 ASP A C 1
ATOM 2336 O O . ASP A 1 317 ? 16.741 -6.920 -13.855 1.00 89.56 317 ASP A O 1
ATOM 2340 N N . LEU A 1 318 ? 18.024 -7.679 -15.536 1.00 93.25 318 LEU A N 1
ATOM 2341 C CA . LEU A 1 318 ? 19.075 -6.674 -15.395 1.00 93.25 318 LEU A CA 1
ATOM 2342 C C . LEU A 1 318 ? 18.572 -5.269 -15.729 1.00 93.25 318 LEU A C 1
ATOM 2344 O O . LEU A 1 318 ? 18.878 -4.322 -15.007 1.00 93.25 318 LEU A O 1
ATOM 2348 N N . VAL A 1 319 ? 17.773 -5.124 -16.790 1.00 92.62 319 VAL A N 1
ATOM 2349 C CA . VAL A 1 319 ? 17.139 -3.842 -17.142 1.00 92.62 319 VAL A CA 1
ATOM 2350 C C . VAL A 1 319 ? 16.215 -3.371 -16.014 1.00 92.62 319 VAL A C 1
ATOM 2352 O O . VAL A 1 319 ? 16.272 -2.206 -15.621 1.00 92.62 319 VAL A O 1
ATOM 2355 N N . GLN A 1 320 ? 15.407 -4.265 -15.438 1.00 90.88 320 GLN A N 1
ATOM 2356 C CA . GLN A 1 320 ? 14.547 -3.927 -14.302 1.00 90.88 320 GLN A CA 1
ATOM 2357 C C . GLN A 1 320 ? 15.353 -3.551 -13.059 1.00 90.88 320 GLN A C 1
ATOM 2359 O O . GLN A 1 320 ? 14.972 -2.622 -12.344 1.00 90.88 320 GLN A O 1
ATOM 2364 N N . TRP A 1 321 ? 16.485 -4.214 -12.822 1.00 93.50 321 TRP A N 1
ATOM 2365 C CA . TRP A 1 321 ? 17.390 -3.829 -11.748 1.00 93.50 321 TRP A CA 1
ATOM 2366 C C . TRP A 1 321 ? 17.944 -2.416 -11.964 1.00 93.50 321 TRP A C 1
ATOM 2368 O O . TRP A 1 321 ? 17.902 -1.616 -11.030 1.00 93.50 321 TRP A O 1
ATOM 2378 N N . ILE A 1 322 ? 18.393 -2.084 -13.184 1.00 94.56 322 ILE A N 1
ATOM 2379 C CA . ILE A 1 322 ? 18.919 -0.753 -13.539 1.00 94.56 322 ILE A CA 1
ATOM 2380 C C . ILE A 1 322 ? 17.885 0.341 -13.246 1.00 94.56 322 ILE A C 1
ATOM 2382 O O . ILE A 1 322 ? 18.217 1.326 -12.587 1.00 94.56 322 ILE A O 1
ATOM 2386 N N . ILE A 1 323 ? 16.633 0.152 -13.678 1.00 91.06 323 ILE A N 1
ATOM 2387 C CA . ILE A 1 323 ? 15.543 1.121 -13.460 1.00 91.06 323 ILE A CA 1
ATOM 2388 C C . ILE A 1 323 ? 15.310 1.368 -11.959 1.00 91.06 323 ILE A C 1
ATOM 2390 O O . ILE A 1 323 ? 15.078 2.502 -11.548 1.00 91.06 323 ILE A O 1
ATOM 2394 N N . ASN A 1 324 ? 15.452 0.334 -11.127 1.00 90.69 324 ASN A N 1
ATOM 2395 C CA . ASN A 1 324 ? 15.276 0.422 -9.676 1.00 90.69 324 ASN A CA 1
ATOM 2396 C C . ASN A 1 324 ? 16.418 1.120 -8.926 1.00 90.69 324 ASN A C 1
ATOM 2398 O O . ASN A 1 324 ? 16.269 1.433 -7.747 1.00 90.69 324 ASN A O 1
ATOM 2402 N N . GLN A 1 325 ? 17.564 1.371 -9.565 1.00 92.25 325 GLN A N 1
ATOM 2403 C CA . GLN A 1 325 ? 18.695 1.996 -8.869 1.00 92.25 325 GLN A CA 1
ATOM 2404 C C . GLN A 1 325 ? 18.569 3.517 -8.755 1.00 92.25 325 GLN A C 1
ATOM 2406 O O . GLN A 1 325 ? 19.286 4.123 -7.960 1.00 92.25 325 GLN A O 1
ATOM 2411 N N . GLY A 1 326 ? 17.698 4.147 -9.552 1.00 88.12 326 GLY A N 1
ATOM 2412 C CA . GLY A 1 326 ? 17.562 5.604 -9.568 1.00 88.12 326 GLY A CA 1
ATOM 2413 C C . GLY A 1 326 ? 18.878 6.310 -9.910 1.00 88.12 326 GLY A C 1
ATOM 2414 O O . GLY A 1 326 ? 19.230 7.297 -9.263 1.00 88.12 326 GLY A O 1
ATOM 2415 N N . PHE A 1 327 ? 19.629 5.791 -10.892 1.00 90.81 327 PHE A N 1
ATOM 2416 C CA . PHE A 1 327 ? 20.982 6.245 -11.247 1.00 90.81 327 PHE A CA 1
ATOM 2417 C C . PHE A 1 327 ? 21.100 7.760 -11.489 1.00 90.81 327 PHE A C 1
ATOM 2419 O O . PHE A 1 327 ? 22.119 8.350 -11.137 1.00 90.81 327 PHE A O 1
ATOM 2426 N N . THR A 1 328 ? 20.041 8.423 -11.960 1.00 87.38 328 THR A N 1
ATOM 2427 C CA . THR A 1 328 ? 19.975 9.892 -12.111 1.00 87.38 328 THR A CA 1
ATOM 2428 C C . THR A 1 328 ? 20.091 10.675 -10.801 1.00 87.38 328 THR A C 1
ATOM 2430 O O . THR A 1 328 ? 20.280 11.893 -10.803 1.00 87.38 328 THR A O 1
ATOM 2433 N N . THR A 1 329 ? 20.019 9.990 -9.660 1.00 87.38 329 THR A N 1
ATOM 2434 C CA . THR A 1 329 ? 20.227 10.540 -8.312 1.00 87.38 329 THR A CA 1
ATOM 2435 C C . THR A 1 329 ? 21.532 10.066 -7.661 1.00 87.38 329 THR A C 1
ATOM 2437 O O . THR A 1 329 ? 21.879 10.525 -6.570 1.00 87.38 329 THR A O 1
ATOM 2440 N N . VAL A 1 330 ? 22.260 9.161 -8.320 1.00 85.56 330 VAL A N 1
ATOM 2441 C CA . VAL A 1 330 ? 23.491 8.543 -7.821 1.00 85.56 330 VAL A CA 1
ATOM 2442 C C . VAL A 1 330 ? 24.695 9.299 -8.367 1.00 85.56 330 VAL A C 1
ATOM 2444 O O . VAL A 1 330 ? 24.880 9.368 -9.576 1.00 85.56 330 VAL A O 1
ATOM 2447 N N . ASP A 1 331 ? 25.538 9.808 -7.465 1.00 85.06 331 ASP A N 1
ATOM 2448 C CA . ASP A 1 331 ? 26.816 10.441 -7.808 1.00 85.06 331 ASP A CA 1
ATOM 2449 C C . ASP A 1 331 ? 27.748 9.415 -8.476 1.00 85.06 331 ASP A C 1
ATOM 2451 O O . ASP A 1 331 ? 28.191 8.461 -7.829 1.00 85.06 331 ASP A O 1
ATOM 2455 N N . ASN A 1 332 ? 28.045 9.615 -9.759 1.00 81.56 332 ASN A N 1
ATOM 2456 C CA . ASN A 1 332 ? 28.929 8.762 -10.555 1.00 81.56 332 ASN A CA 1
ATOM 2457 C C . ASN A 1 332 ? 30.415 9.110 -10.351 1.00 81.56 332 ASN A C 1
ATOM 2459 O O . ASN A 1 332 ? 31.297 8.487 -10.935 1.00 81.56 332 ASN A O 1
ATOM 2463 N N . GLY A 1 333 ? 30.727 10.125 -9.536 1.00 77.12 333 GLY A N 1
ATOM 2464 C CA . GLY A 1 333 ? 32.100 10.542 -9.260 1.00 77.12 333 GLY A CA 1
ATOM 2465 C C . GLY A 1 333 ? 32.833 11.156 -10.460 1.00 77.12 333 GLY A C 1
ATOM 2466 O O . GLY A 1 333 ? 34.045 11.391 -10.365 1.00 77.12 333 GLY A O 1
ATOM 2467 N N . SER A 1 334 ? 32.127 11.430 -11.564 1.00 72.56 334 SER A N 1
ATOM 2468 C CA . SER A 1 334 ? 32.672 12.093 -12.747 1.00 72.56 334 SER A CA 1
ATOM 2469 C C . SER A 1 334 ? 32.977 13.569 -12.484 1.00 72.56 334 SER A C 1
ATOM 2471 O O . SER A 1 334 ? 32.490 14.199 -11.544 1.00 72.56 334 SER A O 1
ATOM 2473 N N . LEU A 1 335 ? 33.841 14.136 -13.327 1.00 60.84 335 LEU A N 1
ATOM 2474 C CA . LEU A 1 335 ? 34.097 15.576 -13.342 1.00 60.84 335 LEU A CA 1
ATOM 2475 C C . LEU A 1 335 ? 32.918 16.281 -14.020 1.00 60.84 335 LEU A C 1
ATOM 2477 O O . LEU A 1 335 ? 32.348 15.739 -14.963 1.00 60.84 335 LEU A O 1
ATOM 2481 N N . ASP A 1 336 ? 32.588 17.502 -13.598 1.00 58.50 336 ASP A N 1
ATOM 2482 C CA . ASP A 1 336 ? 31.628 18.322 -14.345 1.00 58.50 336 ASP A CA 1
ATOM 2483 C C . ASP A 1 336 ? 32.150 18.654 -15.761 1.00 58.50 336 ASP A C 1
ATOM 2485 O O . ASP A 1 336 ? 33.333 18.478 -16.072 1.00 58.50 336 ASP A O 1
ATOM 2489 N N . ALA A 1 337 ? 31.293 19.212 -16.626 1.00 52.94 337 ALA A N 1
ATOM 2490 C CA . ALA A 1 337 ? 31.671 19.676 -17.970 1.00 52.94 337 ALA A CA 1
ATOM 2491 C C . ALA A 1 337 ? 32.824 20.719 -17.979 1.00 52.94 337 ALA A C 1
ATOM 2493 O O . ALA A 1 337 ? 33.349 21.073 -19.037 1.00 52.94 337 ALA A O 1
ATOM 2494 N N . GLY A 1 338 ? 33.243 21.219 -16.805 1.00 53.75 338 GLY A N 1
ATOM 2495 C CA . GLY A 1 338 ? 34.393 22.097 -16.589 1.00 53.75 338 GLY A CA 1
ATOM 2496 C C . GLY A 1 338 ? 35.689 21.386 -16.168 1.00 53.75 338 GLY A C 1
ATOM 2497 O O . GLY A 1 338 ? 36.716 22.056 -16.009 1.00 53.75 338 GLY A O 1
ATOM 2498 N N . GLY A 1 339 ? 35.681 20.060 -16.004 1.00 55.22 339 GLY A N 1
ATOM 2499 C CA . GLY A 1 339 ? 36.845 19.253 -15.633 1.00 55.22 339 GLY A CA 1
ATOM 2500 C C . GLY A 1 339 ? 37.265 19.385 -14.165 1.00 55.22 339 GLY A C 1
ATOM 2501 O O . GLY A 1 339 ? 38.419 19.087 -13.836 1.00 55.22 339 GLY A O 1
ATOM 2502 N N . ALA A 1 340 ? 36.381 19.850 -13.277 1.00 46.75 340 ALA A N 1
ATOM 2503 C CA . ALA A 1 340 ? 36.641 19.897 -11.841 1.00 46.75 340 ALA A CA 1
ATOM 2504 C C . ALA A 1 340 ? 36.050 18.665 -11.133 1.00 46.75 340 ALA A C 1
ATOM 2506 O O . ALA A 1 340 ? 34.912 18.283 -11.377 1.00 46.75 340 ALA A O 1
ATOM 2507 N N . THR A 1 341 ? 36.812 18.048 -10.218 1.00 47.03 341 THR A N 1
ATOM 2508 C CA . THR A 1 341 ? 36.283 16.994 -9.334 1.00 47.03 341 THR A CA 1
ATOM 2509 C C . THR A 1 341 ? 35.310 17.630 -8.352 1.00 47.03 341 THR A C 1
ATOM 2511 O O . THR A 1 341 ? 35.741 18.336 -7.431 1.00 47.03 341 THR A O 1
ATOM 2514 N N . THR A 1 342 ? 34.024 17.362 -8.514 1.00 46.31 342 THR A N 1
ATOM 2515 C CA . THR A 1 342 ? 32.993 17.705 -7.538 1.00 46.31 342 THR A CA 1
ATOM 2516 C C . THR A 1 342 ? 32.173 16.462 -7.254 1.00 46.31 342 THR A C 1
ATOM 2518 O O . THR A 1 342 ? 31.665 15.847 -8.175 1.00 46.31 342 THR A O 1
ATOM 2521 N N . THR A 1 343 ? 32.024 16.111 -5.980 1.00 53.44 343 THR A N 1
ATOM 2522 C CA . THR A 1 343 ? 30.893 15.287 -5.534 1.00 53.44 343 THR A CA 1
ATOM 2523 C C . THR A 1 343 ? 29.587 15.901 -6.042 1.00 53.44 343 THR A C 1
ATOM 2525 O O . THR A 1 343 ? 29.402 17.111 -5.860 1.00 53.44 343 THR A O 1
ATOM 2528 N N . GLY A 1 344 ? 28.703 15.088 -6.615 1.00 59.41 344 GLY A N 1
ATOM 2529 C CA . GLY A 1 344 ? 27.352 15.467 -7.037 1.00 59.41 344 GLY A CA 1
ATOM 2530 C C . GLY A 1 344 ? 27.114 15.540 -8.548 1.00 59.41 344 GLY A C 1
ATOM 2531 O O . GLY A 1 344 ? 26.192 16.248 -8.950 1.00 59.41 344 GLY A O 1
ATOM 2532 N N . VAL A 1 345 ? 27.929 14.871 -9.373 1.00 75.25 345 VAL A N 1
ATOM 2533 C CA . VAL A 1 345 ? 27.588 14.629 -10.787 1.00 75.25 345 VAL A CA 1
ATOM 2534 C C . VAL A 1 345 ? 26.886 13.284 -10.846 1.00 75.25 345 VAL A C 1
ATOM 2536 O O . VAL A 1 345 ? 27.473 12.278 -10.470 1.00 75.25 345 VAL A O 1
ATOM 2539 N N . ASN A 1 346 ? 25.628 13.265 -11.269 1.00 87.56 346 ASN A N 1
ATOM 2540 C CA . ASN A 1 346 ? 24.869 12.023 -11.334 1.00 87.56 346 ASN A CA 1
ATOM 2541 C C . ASN A 1 346 ? 24.996 11.376 -12.715 1.00 87.56 346 ASN A C 1
ATOM 2543 O O . ASN A 1 346 ? 25.370 12.052 -13.677 1.00 87.56 346 ASN A O 1
ATOM 2547 N N . TYR A 1 347 ? 24.670 10.087 -12.811 1.00 90.00 347 TYR A N 1
ATOM 2548 C CA . TYR A 1 347 ? 24.494 9.446 -14.115 1.00 90.00 347 TYR A CA 1
ATOM 2549 C C . TYR A 1 347 ? 23.383 10.140 -14.909 1.00 90.00 347 TYR A C 1
ATOM 2551 O O . TYR A 1 347 ? 22.435 10.678 -14.331 1.00 90.00 347 TYR A O 1
ATOM 2559 N N . THR A 1 348 ? 23.499 10.127 -16.230 1.00 88.06 348 THR A N 1
ATOM 2560 C CA . THR A 1 348 ? 22.507 10.743 -17.121 1.00 88.06 348 THR A CA 1
ATOM 2561 C C . THR A 1 348 ? 21.509 9.719 -17.654 1.00 88.06 348 THR A C 1
ATOM 2563 O O . THR A 1 348 ? 21.782 8.517 -17.694 1.00 88.06 348 THR A O 1
ATOM 2566 N N . ASP A 1 349 ? 20.359 10.196 -18.132 1.00 86.25 349 ASP A N 1
ATOM 2567 C CA . ASP A 1 349 ? 19.389 9.341 -18.822 1.00 86.25 349 ASP A CA 1
ATOM 2568 C C . ASP A 1 349 ? 19.979 8.717 -20.093 1.00 86.25 349 ASP A C 1
ATOM 2570 O O . ASP A 1 349 ? 19.642 7.581 -20.428 1.00 86.25 349 ASP A O 1
ATOM 2574 N N . ALA A 1 350 ? 20.914 9.406 -20.758 1.00 86.44 350 ALA A N 1
ATOM 2575 C CA . ALA A 1 350 ? 21.641 8.872 -21.906 1.00 86.44 350 ALA A CA 1
ATOM 2576 C C . ALA A 1 350 ? 22.515 7.667 -21.539 1.00 86.44 350 ALA A C 1
ATOM 2578 O O . ALA A 1 350 ? 22.552 6.668 -22.256 1.00 86.44 350 ALA A O 1
ATOM 2579 N N . GLU A 1 351 ? 23.205 7.730 -20.398 1.00 92.12 351 GLU A N 1
ATOM 2580 C CA . GLU A 1 351 ? 24.039 6.627 -19.913 1.00 92.12 351 GLU A CA 1
ATOM 2581 C C . GLU A 1 351 ? 23.187 5.404 -19.552 1.00 92.12 351 GLU A C 1
ATOM 2583 O O . GLU A 1 351 ? 23.555 4.269 -19.868 1.00 92.12 351 GLU A O 1
ATOM 2588 N N . ILE A 1 352 ? 22.014 5.627 -18.955 1.00 93.69 352 ILE A N 1
ATOM 2589 C CA . ILE A 1 352 ? 21.055 4.565 -18.630 1.00 93.69 352 ILE A CA 1
ATOM 2590 C C . ILE A 1 352 ? 20.471 3.958 -19.916 1.00 93.69 352 ILE A C 1
ATOM 2592 O O . ILE A 1 352 ? 20.466 2.735 -20.073 1.00 93.69 352 ILE A O 1
ATOM 2596 N N . GLN A 1 353 ? 20.038 4.790 -20.867 1.00 91.94 353 GLN A N 1
ATOM 2597 C CA . GLN A 1 353 ? 19.497 4.356 -22.158 1.00 91.94 353 GLN A CA 1
ATOM 2598 C C . GLN A 1 353 ? 20.533 3.561 -22.974 1.00 91.94 353 GLN A C 1
ATOM 2600 O O . GLN A 1 353 ? 20.204 2.511 -23.538 1.00 91.94 353 GLN A O 1
ATOM 2605 N N . ALA A 1 354 ? 21.795 4.000 -22.980 1.00 92.06 354 ALA A N 1
ATOM 2606 C CA . ALA A 1 354 ? 22.904 3.302 -23.623 1.00 92.06 354 ALA A CA 1
ATOM 2607 C C . ALA A 1 354 ? 23.221 1.957 -22.952 1.00 92.06 354 ALA A C 1
ATOM 2609 O O . ALA A 1 354 ? 23.484 0.975 -23.651 1.00 92.06 354 ALA A O 1
ATOM 2610 N N . ALA A 1 355 ? 23.159 1.876 -21.617 1.00 94.44 355 ALA A N 1
ATOM 2611 C CA . ALA A 1 355 ? 23.326 0.615 -20.893 1.00 94.44 355 ALA A CA 1
ATOM 2612 C C . ALA A 1 355 ? 22.215 -0.385 -21.249 1.00 94.44 355 ALA A C 1
ATOM 2614 O O . ALA A 1 355 ? 22.501 -1.551 -21.528 1.00 94.44 355 ALA A O 1
ATOM 2615 N N . ILE A 1 356 ? 20.961 0.073 -21.314 1.00 93.38 356 ILE A N 1
ATOM 2616 C CA . ILE A 1 356 ? 19.822 -0.757 -21.733 1.00 93.38 356 ILE A CA 1
ATOM 2617 C C . ILE A 1 356 ? 20.041 -1.279 -23.158 1.00 93.38 356 ILE A C 1
ATOM 2619 O O . ILE A 1 356 ? 19.925 -2.482 -23.382 1.00 93.38 356 ILE A O 1
ATOM 2623 N N . TRP A 1 357 ? 20.448 -0.430 -24.106 1.00 91.62 357 TRP A N 1
ATOM 2624 C CA . TRP A 1 357 ? 20.748 -0.867 -25.476 1.00 91.62 357 TRP A CA 1
ATOM 2625 C C . TRP A 1 357 ? 21.947 -1.803 -25.584 1.00 91.62 357 TRP A C 1
ATOM 2627 O O . TRP A 1 357 ? 21.929 -2.722 -26.403 1.00 91.62 357 TRP A O 1
ATOM 2637 N N . ALA A 1 358 ? 22.983 -1.623 -24.767 1.00 92.38 358 ALA A N 1
ATOM 2638 C CA . ALA A 1 358 ? 24.089 -2.569 -24.718 1.00 92.38 358 ALA A CA 1
ATOM 2639 C C . ALA A 1 358 ? 23.595 -3.950 -24.243 1.00 92.38 358 ALA A C 1
ATOM 2641 O O . ALA A 1 358 ? 23.932 -4.975 -24.847 1.00 92.38 358 ALA A O 1
ATOM 2642 N N . LEU A 1 359 ? 22.728 -3.997 -23.227 1.00 92.00 359 LEU A N 1
ATOM 2643 C CA . LEU A 1 359 ? 22.110 -5.240 -22.759 1.00 92.00 359 LEU A CA 1
ATOM 2644 C C . LEU A 1 359 ? 21.197 -5.881 -23.811 1.00 92.00 359 LEU A C 1
ATOM 2646 O O . LEU A 1 359 ? 21.239 -7.099 -23.972 1.00 92.00 359 LEU A O 1
ATOM 2650 N N . THR A 1 360 ? 20.407 -5.103 -24.553 1.00 89.19 360 THR A N 1
ATOM 2651 C CA . THR A 1 360 ? 19.397 -5.659 -25.468 1.00 89.19 360 THR A CA 1
ATOM 2652 C C . THR A 1 360 ? 19.891 -5.894 -26.896 1.00 89.19 360 THR A C 1
ATOM 2654 O O . THR A 1 360 ? 19.547 -6.913 -27.493 1.00 89.19 360 THR A O 1
ATOM 2657 N N . ASP A 1 361 ? 20.745 -5.015 -27.425 1.00 87.88 361 ASP A N 1
ATOM 2658 C CA . ASP A 1 361 ? 21.206 -5.000 -28.822 1.00 87.88 361 ASP A CA 1
ATOM 2659 C C . ASP A 1 361 ? 22.739 -4.886 -28.977 1.00 87.88 361 ASP A C 1
ATOM 2661 O O . ASP A 1 361 ? 23.247 -4.826 -30.104 1.00 87.88 361 ASP A O 1
ATOM 2665 N N . GLY A 1 362 ? 23.509 -4.901 -27.882 1.00 89.00 362 GLY A N 1
ATOM 2666 C CA . GLY A 1 362 ? 24.937 -4.551 -27.866 1.00 89.00 362 GLY A CA 1
ATOM 2667 C C . GLY A 1 362 ? 25.803 -5.241 -28.926 1.00 89.00 362 GLY A C 1
ATOM 2668 O O . GLY A 1 362 ? 26.548 -4.570 -29.642 1.00 89.00 362 GLY A O 1
ATOM 2669 N N . LYS A 1 363 ? 25.683 -6.561 -29.148 1.00 88.38 363 LYS A N 1
ATOM 2670 C CA . LYS A 1 363 ? 26.494 -7.208 -30.207 1.00 88.38 363 LYS A CA 1
ATOM 2671 C C . LYS A 1 363 ? 26.078 -6.791 -31.604 1.00 88.38 363 LYS A C 1
ATOM 2673 O O . LYS A 1 363 ? 26.906 -6.809 -32.513 1.00 88.38 363 LYS A O 1
ATOM 2678 N N . GLN A 1 364 ? 24.803 -6.484 -31.813 1.00 85.69 364 GLN A N 1
ATOM 2679 C CA . GLN A 1 364 ? 24.345 -5.991 -33.103 1.00 85.69 364 GLN A CA 1
ATOM 2680 C C . GLN A 1 364 ? 24.879 -4.576 -33.351 1.00 85.69 364 GLN A C 1
ATOM 2682 O O . GLN A 1 364 ? 25.308 -4.296 -34.474 1.00 85.69 364 GLN A O 1
ATOM 2687 N N . ILE A 1 365 ? 24.924 -3.744 -32.305 1.00 85.81 365 ILE A N 1
ATOM 2688 C CA . ILE A 1 365 ? 25.574 -2.430 -32.315 1.00 85.81 365 ILE A CA 1
ATOM 2689 C C . ILE A 1 365 ? 27.045 -2.589 -32.682 1.00 85.81 365 ILE A C 1
ATOM 2691 O O . ILE A 1 365 ? 27.444 -2.123 -33.749 1.00 85.81 365 ILE A O 1
ATOM 2695 N N . GLU A 1 366 ? 27.815 -3.351 -31.906 1.00 88.06 366 GLU A N 1
ATOM 2696 C CA . GLU A 1 366 ? 29.241 -3.597 -32.154 1.00 88.06 366 GLU A CA 1
ATOM 2697 C C . GLU A 1 366 ? 29.500 -4.102 -33.585 1.00 88.06 366 GLU A C 1
ATOM 2699 O O . GLU A 1 366 ? 30.376 -3.598 -34.288 1.00 88.06 366 GLU A O 1
ATOM 2704 N N . GLN A 1 367 ? 28.702 -5.056 -34.075 1.00 87.06 367 GLN A N 1
ATOM 2705 C CA . GLN A 1 367 ? 28.866 -5.609 -35.424 1.00 87.06 367 GLN A CA 1
ATOM 2706 C C . GLN A 1 367 ? 28.599 -4.599 -36.544 1.00 87.06 367 GLN A C 1
ATOM 2708 O O . GLN A 1 367 ? 29.231 -4.691 -37.601 1.00 87.06 367 GLN A O 1
ATOM 2713 N N . LYS A 1 368 ? 27.636 -3.687 -36.367 1.00 84.38 368 LYS A N 1
ATOM 2714 C CA . LYS A 1 368 ? 27.230 -2.737 -37.415 1.00 84.38 368 LYS A CA 1
ATOM 2715 C C . LYS A 1 368 ? 28.012 -1.428 -37.366 1.00 84.38 368 LYS A C 1
ATOM 2717 O O . LYS A 1 368 ? 28.242 -0.844 -38.423 1.00 84.38 368 LYS A O 1
ATOM 2722 N N . THR A 1 369 ? 28.402 -0.969 -36.181 1.00 82.75 369 THR A N 1
ATOM 2723 C CA . THR A 1 369 ? 29.054 0.335 -35.978 1.00 82.75 369 THR A CA 1
ATOM 2724 C C . THR A 1 369 ? 30.546 0.206 -35.676 1.00 82.75 369 THR A C 1
ATOM 2726 O O . THR A 1 369 ? 31.304 1.138 -35.940 1.00 82.75 369 THR A O 1
ATOM 2729 N N . GLY A 1 370 ? 30.992 -0.949 -35.172 1.00 85.88 370 GLY A N 1
ATOM 2730 C CA . GLY A 1 370 ? 32.352 -1.148 -34.672 1.00 85.88 370 GLY A CA 1
ATOM 2731 C C . GLY A 1 370 ? 32.601 -0.528 -33.295 1.00 85.88 370 GLY A C 1
ATOM 2732 O O . GLY A 1 370 ? 33.760 -0.437 -32.896 1.00 85.88 370 GLY A O 1
ATOM 2733 N N . LEU A 1 371 ? 31.550 -0.077 -32.599 1.00 87.00 371 LEU A N 1
ATOM 2734 C CA . LEU A 1 371 ? 31.649 0.453 -31.240 1.00 87.00 371 LEU A CA 1
ATOM 2735 C C . LEU A 1 371 ? 31.915 -0.688 -30.261 1.00 87.00 371 LEU A C 1
ATOM 2737 O O . LEU A 1 371 ? 31.152 -1.653 -30.206 1.00 87.00 371 LEU A O 1
ATOM 2741 N N . GLU A 1 372 ? 33.012 -0.568 -29.516 1.00 86.88 372 GLU A N 1
ATOM 2742 C CA . GLU A 1 372 ? 33.390 -1.535 -28.489 1.00 86.88 372 GLU A CA 1
ATOM 2743 C C . GLU A 1 372 ? 32.273 -1.657 -27.450 1.00 86.88 372 GLU A C 1
ATOM 2745 O O . GLU A 1 372 ? 31.578 -0.688 -27.139 1.00 86.88 372 GLU A O 1
ATOM 2750 N N . ASP A 1 373 ? 32.057 -2.883 -26.983 1.00 86.31 373 ASP A N 1
ATOM 2751 C CA . ASP A 1 373 ? 31.003 -3.244 -26.036 1.00 86.31 373 ASP A CA 1
ATOM 2752 C C . ASP A 1 373 ? 29.559 -2.938 -26.485 1.00 86.31 373 ASP A C 1
ATOM 2754 O O . ASP A 1 373 ? 28.613 -3.142 -25.727 1.00 86.31 373 ASP A O 1
ATOM 2758 N N . GLY A 1 374 ? 29.352 -2.499 -27.731 1.00 87.31 374 GLY A N 1
ATOM 2759 C CA . GLY A 1 374 ? 28.024 -2.141 -28.225 1.00 87.31 374 GLY A CA 1
ATOM 2760 C C . GLY A 1 374 ? 27.433 -0.898 -27.564 1.00 87.31 374 GLY A C 1
ATOM 2761 O O . GLY A 1 374 ? 26.219 -0.718 -27.608 1.00 87.31 374 GLY A O 1
ATOM 2762 N N . ILE A 1 375 ? 28.269 -0.056 -26.952 1.00 90.88 375 ILE A N 1
ATOM 2763 C CA . ILE A 1 375 ? 27.838 1.164 -26.266 1.00 90.88 375 ILE A CA 1
ATOM 2764 C C . ILE A 1 375 ? 27.736 2.298 -27.285 1.00 90.88 375 ILE A C 1
ATOM 2766 O O . ILE A 1 375 ? 28.712 2.636 -27.959 1.00 90.88 375 ILE A O 1
ATOM 2770 N N . PHE A 1 376 ? 26.548 2.892 -27.389 1.00 86.94 376 PHE A N 1
ATOM 2771 C CA . PHE A 1 376 ? 26.284 4.047 -28.240 1.00 86.94 376 PHE A CA 1
ATOM 2772 C C . PHE A 1 376 ? 25.889 5.256 -27.390 1.00 86.94 376 PHE A C 1
ATOM 2774 O O . PHE A 1 376 ? 24.941 5.182 -26.620 1.00 86.94 376 PHE A O 1
ATOM 2781 N N . LEU A 1 377 ? 26.614 6.359 -27.572 1.00 82.56 377 LEU A N 1
ATOM 2782 C CA . LEU A 1 377 ? 26.307 7.690 -27.052 1.00 82.56 377 LEU A CA 1
ATOM 2783 C C . LEU A 1 377 ? 26.573 8.676 -28.190 1.00 82.56 377 LEU A C 1
ATOM 2785 O O . LEU A 1 377 ? 27.677 8.674 -28.745 1.00 82.56 377 LEU A O 1
ATOM 2789 N N . ALA A 1 378 ? 25.584 9.484 -28.568 1.00 71.88 378 ALA A N 1
ATOM 2790 C CA . ALA A 1 378 ? 25.742 10.394 -29.701 1.00 71.88 378 ALA A CA 1
ATOM 2791 C C . ALA A 1 378 ? 26.601 11.620 -29.378 1.00 71.88 378 ALA A C 1
ATOM 2793 O O . ALA A 1 378 ? 27.358 12.075 -30.240 1.00 71.88 378 ALA A O 1
ATOM 2794 N N . ASP A 1 379 ? 26.529 12.128 -28.145 1.00 70.50 379 ASP A N 1
ATOM 2795 C CA . ASP A 1 379 ? 27.270 13.313 -27.716 1.00 70.50 379 ASP A CA 1
ATOM 2796 C C . ASP A 1 379 ? 27.999 13.063 -26.378 1.00 70.50 379 ASP A C 1
ATOM 2798 O O . ASP A 1 379 ? 27.370 12.673 -25.392 1.00 70.50 379 ASP A O 1
ATOM 2802 N N . PRO A 1 380 ? 29.322 13.318 -26.307 1.00 69.56 380 PRO A N 1
ATOM 2803 C CA . PRO A 1 380 ? 30.097 13.285 -25.065 1.00 69.56 380 PRO A CA 1
ATOM 2804 C C . PRO A 1 380 ? 29.600 14.204 -23.935 1.00 69.56 380 PRO A C 1
ATOM 2806 O O . PRO A 1 380 ? 30.063 14.066 -22.804 1.00 69.56 380 PRO A O 1
ATOM 2809 N N . ILE A 1 381 ? 28.734 15.179 -24.219 1.00 71.12 381 ILE A N 1
ATOM 2810 C CA . ILE A 1 381 ? 28.095 16.033 -23.205 1.00 71.12 381 ILE A CA 1
ATOM 2811 C C . ILE A 1 381 ? 27.006 15.267 -22.449 1.00 71.12 381 ILE A C 1
ATOM 2813 O O . ILE A 1 381 ? 26.790 15.538 -21.269 1.00 71.12 381 ILE A O 1
ATOM 2817 N N . LEU A 1 382 ? 26.352 14.308 -23.108 1.00 73.44 382 LEU A N 1
ATOM 2818 C CA . LEU A 1 382 ? 25.256 13.536 -22.527 1.00 73.44 382 LEU A CA 1
ATOM 2819 C C . LEU A 1 382 ? 25.756 12.382 -21.661 1.00 73.44 382 LEU A C 1
ATOM 2821 O O . LEU A 1 382 ? 24.980 11.840 -20.893 1.00 73.44 382 LEU A O 1
ATOM 2825 N N . GLY A 1 383 ? 27.031 11.998 -21.742 1.00 82.38 383 GLY A N 1
ATOM 2826 C CA . GLY A 1 383 ? 27.586 10.947 -20.895 1.00 82.38 383 GLY A CA 1
ATOM 2827 C C . GLY A 1 383 ? 28.914 10.388 -21.384 1.00 82.38 383 GLY A C 1
ATOM 2828 O O . GLY A 1 383 ? 29.454 10.806 -22.413 1.00 82.38 383 GLY A O 1
ATOM 2829 N N . THR A 1 384 ? 29.445 9.410 -20.649 1.00 87.75 384 THR A N 1
ATOM 2830 C CA . THR A 1 384 ? 30.703 8.726 -20.996 1.00 87.75 384 THR A CA 1
ATOM 2831 C C . THR A 1 384 ? 30.536 7.217 -21.131 1.00 87.75 384 THR A C 1
ATOM 2833 O O . THR A 1 384 ? 29.718 6.596 -20.455 1.00 87.75 384 THR A O 1
ATOM 2836 N N . VAL A 1 385 ? 31.355 6.601 -21.991 1.00 89.50 385 VAL A N 1
ATOM 2837 C CA . VAL A 1 385 ? 31.385 5.137 -22.154 1.00 89.50 385 VAL A CA 1
ATOM 2838 C C . VAL A 1 385 ? 31.789 4.460 -20.845 1.00 89.50 385 VAL A C 1
ATOM 2840 O O . VAL A 1 385 ? 31.235 3.418 -20.504 1.00 89.50 385 VAL A O 1
ATOM 2843 N N . GLU A 1 386 ? 32.710 5.061 -20.090 1.00 91.25 386 GLU A N 1
ATOM 2844 C CA . GLU A 1 386 ? 33.136 4.561 -18.785 1.00 91.25 386 GLU A CA 1
ATOM 2845 C C . GLU A 1 386 ? 31.964 4.461 -17.795 1.00 91.25 386 GLU A C 1
ATOM 2847 O O . GLU A 1 386 ? 31.793 3.418 -17.167 1.00 91.25 386 GLU A O 1
ATOM 2852 N N . ASN A 1 387 ? 31.109 5.483 -17.707 1.00 91.44 387 ASN A N 1
ATOM 2853 C CA . ASN A 1 387 ? 29.933 5.455 -16.829 1.00 91.44 387 ASN A CA 1
ATOM 2854 C C . ASN A 1 387 ? 28.915 4.390 -17.262 1.00 91.44 387 ASN A C 1
ATOM 2856 O O . ASN A 1 387 ? 28.365 3.679 -16.420 1.00 91.44 387 ASN A O 1
ATOM 2860 N N . VAL A 1 388 ? 28.703 4.210 -18.571 1.00 93.25 388 VAL A N 1
ATOM 2861 C CA . VAL A 1 388 ? 27.852 3.121 -19.086 1.00 93.25 388 VAL A CA 1
ATOM 2862 C C . VAL A 1 388 ? 28.425 1.755 -18.694 1.00 93.25 388 VAL A C 1
ATOM 2864 O O . VAL A 1 388 ? 27.690 0.876 -18.241 1.00 93.25 388 VAL A O 1
ATOM 2867 N N . GLN A 1 389 ? 29.744 1.568 -18.804 1.00 93.38 389 GLN A N 1
ATOM 2868 C CA . GLN A 1 389 ? 30.414 0.338 -18.373 1.00 93.38 389 GLN A CA 1
ATOM 2869 C C . GLN A 1 389 ? 30.273 0.095 -16.864 1.00 93.38 389 GLN A C 1
ATOM 2871 O O . GLN A 1 389 ? 30.161 -1.061 -16.451 1.00 93.38 389 GLN A O 1
ATOM 2876 N N . GLU A 1 390 ? 30.244 1.141 -16.037 1.00 94.62 390 GLU A N 1
ATOM 2877 C CA . GLU A 1 390 ? 29.977 1.015 -14.600 1.00 94.62 390 GLU A CA 1
ATOM 2878 C C . GLU A 1 390 ? 28.557 0.514 -14.318 1.00 94.62 390 GLU A C 1
ATOM 2880 O O . GLU A 1 390 ? 28.400 -0.433 -13.539 1.00 94.62 390 GLU A O 1
ATOM 2885 N N . ILE A 1 391 ? 27.543 1.073 -14.992 1.00 95.56 391 ILE A N 1
ATOM 2886 C CA . ILE A 1 391 ? 26.150 0.602 -14.893 1.00 95.56 391 ILE A CA 1
ATOM 2887 C C . ILE A 1 391 ? 26.070 -0.878 -15.289 1.00 95.56 391 ILE A C 1
ATOM 2889 O O . ILE A 1 391 ? 25.523 -1.693 -14.542 1.00 95.56 391 ILE A O 1
ATOM 2893 N N . LEU A 1 392 ? 26.671 -1.254 -16.423 1.00 94.94 392 LEU A N 1
ATOM 2894 C CA . LEU A 1 392 ? 26.690 -2.637 -16.915 1.00 94.94 392 LEU A CA 1
ATOM 2895 C C . LEU A 1 392 ? 27.415 -3.592 -15.956 1.00 94.94 392 LEU A C 1
ATOM 2897 O O . LEU A 1 392 ? 26.945 -4.704 -15.704 1.00 94.94 392 LEU A O 1
ATOM 2901 N N . ALA A 1 393 ? 28.551 -3.172 -15.396 1.00 94.31 393 ALA A N 1
ATOM 2902 C CA . ALA A 1 393 ? 29.318 -3.973 -14.447 1.00 94.31 393 ALA A CA 1
ATOM 2903 C C . ALA A 1 393 ? 28.570 -4.181 -13.124 1.00 94.31 393 ALA A C 1
ATOM 2905 O O . ALA A 1 393 ? 28.689 -5.252 -12.519 1.00 94.31 393 ALA A O 1
ATOM 2906 N N . ALA A 1 394 ? 27.810 -3.176 -12.681 1.00 94.94 394 ALA A N 1
ATOM 2907 C CA . ALA A 1 394 ? 26.943 -3.286 -11.520 1.00 94.94 394 ALA A CA 1
ATOM 2908 C C . ALA A 1 394 ? 25.777 -4.241 -11.811 1.00 94.94 394 ALA A C 1
ATOM 2910 O O . ALA A 1 394 ? 25.607 -5.216 -11.080 1.00 94.94 394 ALA A O 1
ATOM 2911 N N . ALA A 1 395 ? 25.065 -4.042 -12.926 1.00 94.81 395 ALA A N 1
ATOM 2912 C CA . ALA A 1 395 ? 23.929 -4.871 -13.328 1.00 94.81 395 ALA A CA 1
ATOM 2913 C C . ALA A 1 395 ? 24.298 -6.355 -13.457 1.00 94.81 395 ALA A C 1
ATOM 2915 O O . ALA A 1 395 ? 23.580 -7.210 -12.951 1.00 94.81 395 ALA A O 1
ATOM 2916 N N . ALA A 1 396 ? 25.469 -6.681 -14.011 1.00 92.88 396 ALA A N 1
ATOM 2917 C CA . ALA A 1 396 ? 25.931 -8.064 -14.171 1.00 92.88 396 ALA A CA 1
ATOM 2918 C C . ALA A 1 396 ? 26.029 -8.879 -12.858 1.00 92.88 396 ALA A C 1
ATOM 2920 O O . ALA A 1 396 ? 26.173 -10.102 -12.902 1.00 92.88 396 ALA A O 1
ATOM 2921 N N . GLN A 1 397 ? 25.979 -8.236 -11.684 1.00 93.94 397 GLN A N 1
ATOM 2922 C CA . GLN A 1 397 ? 25.946 -8.913 -10.378 1.00 93.94 397 GLN A CA 1
ATOM 2923 C C . GLN A 1 397 ? 24.530 -9.297 -9.916 1.00 93.94 397 GLN A C 1
ATOM 2925 O O . GLN A 1 397 ? 24.390 -9.935 -8.870 1.00 93.94 397 GLN A O 1
ATOM 2930 N N . HIS A 1 398 ? 23.496 -8.909 -10.664 1.00 93.19 398 HIS A N 1
ATOM 2931 C CA . HIS A 1 398 ? 22.087 -8.973 -10.266 1.00 93.19 398 HIS A CA 1
ATOM 2932 C C . HIS A 1 398 ? 21.215 -9.803 -11.221 1.00 93.19 398 HIS A C 1
ATOM 2934 O O . HIS A 1 398 ? 20.001 -9.630 -11.263 1.00 93.19 398 HIS A O 1
ATOM 2940 N N . GLU A 1 399 ? 21.827 -10.755 -11.927 1.00 90.44 399 GLU A N 1
ATOM 2941 C CA . GLU A 1 399 ? 21.114 -11.804 -12.666 1.00 90.44 399 GLU A CA 1
ATOM 2942 C C . GLU A 1 399 ? 20.098 -12.520 -11.759 1.00 90.44 399 GLU A C 1
ATOM 2944 O O . GLU A 1 399 ? 20.421 -12.969 -10.650 1.00 90.44 399 GLU A O 1
ATOM 2949 N N . GLY A 1 400 ? 18.865 -12.639 -12.237 1.00 87.56 400 GLY A N 1
ATOM 2950 C CA . GLY A 1 400 ? 17.706 -13.147 -11.512 1.00 87.56 400 GLY A CA 1
ATOM 2951 C C . GLY A 1 400 ? 16.967 -12.109 -10.662 1.00 87.56 400 GLY A C 1
ATOM 2952 O O . GLY A 1 400 ? 16.157 -12.512 -9.822 1.00 87.56 400 GLY A O 1
ATOM 2953 N N . TYR A 1 401 ? 17.234 -10.807 -10.826 1.00 90.56 401 TYR A N 1
ATOM 2954 C CA . TYR A 1 401 ? 16.457 -9.760 -10.158 1.00 90.56 401 TYR A CA 1
ATOM 2955 C C . TYR A 1 401 ? 14.972 -9.852 -10.538 1.00 90.56 401 TYR A C 1
ATOM 2957 O O . TYR A 1 401 ? 14.602 -9.939 -11.707 1.00 90.56 401 TYR A O 1
ATOM 2965 N N . ALA A 1 402 ? 14.112 -9.830 -9.524 1.00 86.25 402 ALA A N 1
ATOM 2966 C CA . ALA A 1 402 ? 12.668 -9.855 -9.686 1.00 86.25 402 ALA A CA 1
ATOM 2967 C C . ALA A 1 402 ? 12.085 -8.704 -8.859 1.00 86.25 402 ALA A C 1
ATOM 2969 O O . ALA A 1 402 ? 12.167 -8.778 -7.628 1.00 86.25 402 ALA A O 1
ATOM 2970 N N . PRO A 1 403 ? 11.532 -7.654 -9.494 1.00 81.56 403 PRO A N 1
ATOM 2971 C CA . PRO A 1 403 ? 10.953 -6.544 -8.753 1.00 81.56 403 PRO A CA 1
ATOM 2972 C C . PRO A 1 403 ? 9.724 -7.019 -7.983 1.00 81.56 403 PRO A C 1
ATOM 2974 O O . PRO A 1 403 ? 8.903 -7.793 -8.490 1.00 81.56 403 PRO A O 1
ATOM 2977 N N . SER A 1 404 ? 9.603 -6.543 -6.752 1.00 73.81 404 SER A N 1
ATOM 2978 C CA . SER A 1 404 ? 8.467 -6.786 -5.882 1.00 73.81 404 SER A CA 1
ATOM 2979 C C . SER A 1 404 ? 7.904 -5.474 -5.362 1.00 73.81 404 SER A C 1
ATOM 2981 O O . SER A 1 404 ? 8.591 -4.687 -4.716 1.00 73.81 404 SER A O 1
ATOM 2983 N N . ILE A 1 405 ? 6.604 -5.302 -5.556 1.00 66.25 405 ILE A N 1
ATOM 2984 C CA . ILE A 1 405 ? 5.858 -4.152 -5.042 1.00 66.25 405 ILE A CA 1
ATOM 2985 C C . ILE A 1 405 ? 5.894 -4.137 -3.507 1.00 66.25 405 ILE A C 1
ATOM 2987 O O . ILE A 1 405 ? 6.063 -3.082 -2.912 1.00 66.25 405 ILE A O 1
ATOM 2991 N N . GLU A 1 406 ? 5.888 -5.315 -2.866 1.00 64.12 406 GLU A N 1
ATOM 2992 C CA . GLU A 1 406 ? 6.026 -5.453 -1.403 1.00 64.12 406 GLU A CA 1
ATOM 2993 C C . GLU A 1 406 ? 7.369 -4.909 -0.874 1.00 64.12 406 GLU A C 1
ATOM 2995 O O . GLU A 1 406 ? 7.492 -4.568 0.301 1.00 64.12 406 GLU A O 1
ATOM 3000 N N . ASN A 1 407 ? 8.398 -4.842 -1.726 1.00 70.12 407 ASN A N 1
ATOM 3001 C CA . ASN A 1 407 ? 9.702 -4.282 -1.366 1.00 70.12 407 ASN A CA 1
ATOM 3002 C C . ASN A 1 407 ? 9.824 -2.791 -1.726 1.00 70.12 407 ASN A C 1
ATOM 3004 O O . ASN A 1 407 ? 10.876 -2.204 -1.468 1.00 70.12 407 ASN A O 1
ATOM 3008 N N . GLY A 1 408 ? 8.780 -2.190 -2.309 1.00 71.25 408 GLY A N 1
ATOM 3009 C CA . GLY A 1 408 ? 8.825 -0.846 -2.885 1.00 71.25 408 GLY A CA 1
ATOM 3010 C C . GLY A 1 408 ? 9.653 -0.766 -4.169 1.00 71.25 408 GLY A C 1
ATOM 3011 O O . GLY A 1 408 ? 10.193 0.296 -4.468 1.00 71.25 408 GLY A O 1
ATOM 3012 N N . ASP A 1 409 ? 9.813 -1.881 -4.892 1.00 83.06 409 ASP A N 1
ATOM 3013 C CA . ASP A 1 409 ? 10.491 -1.876 -6.188 1.00 83.06 409 ASP A CA 1
ATOM 3014 C C . ASP A 1 409 ? 9.578 -1.268 -7.270 1.00 83.06 409 ASP A C 1
ATOM 3016 O O . ASP A 1 409 ? 8.386 -1.574 -7.362 1.00 83.06 409 ASP A O 1
ATOM 3020 N N . ILE A 1 410 ? 10.176 -0.486 -8.163 1.00 83.81 410 ILE A N 1
ATOM 3021 C CA . ILE A 1 410 ? 9.589 -0.044 -9.424 1.00 83.81 410 ILE A CA 1
ATOM 3022 C C . ILE A 1 410 ? 9.408 -1.263 -10.337 1.00 83.81 410 ILE A C 1
ATOM 3024 O O . ILE A 1 410 ? 10.356 -1.996 -10.636 1.00 83.81 410 ILE A O 1
ATOM 3028 N N . VAL A 1 411 ? 8.197 -1.463 -10.849 1.00 82.69 411 VAL A N 1
ATOM 3029 C CA . VAL A 1 411 ? 7.893 -2.534 -11.804 1.00 82.69 411 VAL A CA 1
ATOM 3030 C C . VAL A 1 411 ? 8.042 -2.014 -13.226 1.00 82.69 411 VAL A C 1
ATOM 3032 O O . VAL A 1 411 ? 7.354 -1.084 -13.637 1.00 82.69 411 VAL A O 1
ATOM 3035 N N . GLY A 1 412 ? 8.913 -2.637 -14.013 1.00 86.38 412 GLY A N 1
ATOM 3036 C CA . GLY A 1 412 ? 9.045 -2.341 -15.431 1.00 86.38 412 GLY A CA 1
ATOM 3037 C C . GLY A 1 412 ? 7.855 -2.878 -16.224 1.00 86.38 412 GLY A C 1
ATOM 3038 O O . GLY A 1 412 ? 7.588 -4.082 -16.225 1.00 86.38 412 GLY A O 1
ATOM 3039 N N . VAL A 1 413 ? 7.164 -2.004 -16.951 1.00 82.94 413 VAL A N 1
ATOM 3040 C CA . VAL A 1 413 ? 6.113 -2.386 -17.901 1.00 82.94 413 VAL A CA 1
ATOM 3041 C C . VAL A 1 413 ? 6.600 -2.116 -19.317 1.00 82.94 413 VAL A C 1
ATOM 3043 O O . VAL A 1 413 ? 6.863 -0.976 -19.693 1.00 82.94 413 VAL A O 1
ATOM 3046 N N . GLY A 1 414 ? 6.748 -3.191 -20.086 1.00 83.19 414 GLY A N 1
ATOM 3047 C CA . GLY A 1 414 ? 7.107 -3.178 -21.493 1.00 83.19 414 GLY A CA 1
ATOM 3048 C C . GLY A 1 414 ? 5.892 -2.979 -22.398 1.00 83.19 414 GLY A C 1
ATOM 3049 O O . GLY A 1 414 ? 4.812 -3.521 -22.153 1.00 83.19 414 GLY A O 1
ATOM 3050 N N . PHE A 1 415 ? 6.076 -2.241 -23.486 1.00 78.75 415 PHE A N 1
ATOM 3051 C CA . PHE A 1 415 ? 5.043 -1.959 -24.476 1.00 78.75 415 PHE A CA 1
ATOM 3052 C C . PHE A 1 415 ? 5.539 -2.298 -25.874 1.00 78.75 415 PHE A C 1
ATOM 3054 O O . PHE A 1 415 ? 6.577 -1.793 -26.295 1.00 78.75 415 PHE A O 1
ATOM 3061 N N . ASN A 1 416 ? 4.770 -3.101 -26.618 1.00 76.00 416 ASN A N 1
ATOM 3062 C CA . ASN A 1 416 ? 5.066 -3.400 -28.020 1.00 76.00 416 ASN A CA 1
ATOM 3063 C C . ASN A 1 416 ? 4.196 -2.558 -28.972 1.00 76.00 416 ASN A C 1
ATOM 3065 O O . ASN A 1 416 ? 2.965 -2.710 -29.022 1.00 76.00 416 ASN A O 1
ATOM 3069 N N . VAL A 1 417 ? 4.836 -1.648 -29.714 1.00 71.56 417 VAL A N 1
ATOM 3070 C CA . VAL A 1 417 ? 4.163 -0.777 -30.685 1.00 71.56 417 VAL A CA 1
ATOM 3071 C C . VAL A 1 417 ? 3.866 -1.574 -31.953 1.00 71.56 417 VAL A C 1
ATOM 3073 O O . VAL A 1 417 ? 4.766 -2.046 -32.635 1.00 71.56 417 VAL A O 1
ATOM 3076 N N . THR A 1 418 ? 2.598 -1.640 -32.357 1.00 65.56 418 THR A N 1
ATOM 3077 C CA . THR A 1 418 ? 2.207 -2.200 -33.667 1.00 65.56 418 THR A CA 1
ATOM 3078 C C . THR A 1 418 ? 1.571 -1.142 -34.556 1.00 65.56 418 THR A C 1
ATOM 3080 O O . THR A 1 418 ? 0.564 -1.378 -35.231 1.00 65.56 418 THR A O 1
ATOM 3083 N N . SER A 1 419 ? 2.120 0.065 -34.509 1.00 62.41 419 SER A N 1
ATOM 3084 C CA . SER A 1 419 ? 1.630 1.197 -35.278 1.00 62.41 419 SER A CA 1
ATOM 3085 C C . SER A 1 419 ? 2.191 1.140 -36.704 1.00 62.41 419 SER A C 1
ATOM 3087 O O . SER A 1 419 ? 3.340 0.746 -36.903 1.00 62.41 419 SER A O 1
ATOM 3089 N N . PRO A 1 420 ? 1.446 1.600 -37.728 1.00 63.44 420 PRO A N 1
ATOM 3090 C CA . PRO A 1 420 ? 2.029 1.905 -39.038 1.00 63.44 420 PRO A CA 1
ATOM 3091 C C . PRO A 1 420 ? 3.215 2.881 -38.962 1.00 63.44 420 PRO A C 1
ATOM 3093 O O . PRO A 1 420 ? 3.990 2.980 -39.909 1.00 63.44 420 PRO A O 1
ATOM 3096 N N . ASP A 1 421 ? 3.315 3.605 -37.848 1.00 58.09 421 ASP A N 1
ATOM 3097 C CA . ASP A 1 421 ? 4.298 4.639 -37.570 1.00 58.09 421 ASP A CA 1
ATOM 3098 C C . ASP A 1 421 ? 5.516 4.128 -36.782 1.00 58.09 421 ASP A C 1
ATOM 3100 O O . ASP A 1 421 ? 6.265 4.927 -36.249 1.00 58.09 421 ASP A O 1
ATOM 3104 N N . GLY A 1 422 ? 5.734 2.820 -36.657 1.00 64.12 422 GLY A N 1
ATOM 3105 C CA . GLY A 1 422 ? 6.933 2.290 -36.000 1.00 64.12 422 GLY A CA 1
ATOM 3106 C C . GLY A 1 422 ? 6.648 1.133 -35.057 1.00 64.12 422 GLY A C 1
ATOM 3107 O O . GLY A 1 422 ? 5.495 0.833 -34.748 1.00 64.12 422 GLY A O 1
ATOM 3108 N N . ASN A 1 423 ? 7.724 0.486 -34.626 1.00 70.75 423 ASN A N 1
ATOM 3109 C CA . ASN A 1 423 ? 7.710 -0.729 -33.817 1.00 70.75 423 ASN A CA 1
ATOM 3110 C C . ASN A 1 423 ? 8.575 -0.624 -32.553 1.00 70.75 423 ASN A C 1
ATOM 3112 O O . ASN A 1 423 ? 8.838 -1.646 -31.943 1.00 70.75 423 ASN A O 1
ATOM 3116 N N . GLN A 1 424 ? 9.016 0.578 -32.160 1.00 77.06 424 GLN A N 1
ATOM 3117 C CA . GLN A 1 424 ? 9.887 0.782 -30.996 1.00 77.06 424 GLN A CA 1
ATOM 3118 C C . GLN A 1 424 ? 9.277 0.219 -29.702 1.00 77.06 424 GLN A C 1
ATOM 3120 O O . GLN A 1 424 ? 8.321 0.810 -29.197 1.00 77.06 424 GLN A O 1
ATOM 3125 N N . PRO A 1 425 ? 9.828 -0.851 -29.104 1.00 81.12 425 PRO A N 1
ATOM 3126 C CA . PRO A 1 425 ? 9.405 -1.261 -27.780 1.00 81.12 425 PRO A CA 1
ATOM 3127 C C . PRO A 1 425 ? 9.929 -0.279 -26.726 1.00 81.12 425 PRO A C 1
ATOM 3129 O O . PRO A 1 425 ? 11.090 0.147 -26.780 1.00 81.12 425 PRO A O 1
ATOM 3132 N N . PHE A 1 426 ? 9.075 0.047 -25.758 1.00 83.56 426 PHE A N 1
ATOM 3133 C CA . PHE A 1 426 ? 9.407 0.894 -24.609 1.00 83.56 426 PHE A CA 1
ATOM 3134 C C . PHE A 1 426 ? 9.269 0.114 -23.310 1.00 83.56 426 PHE A C 1
ATOM 3136 O O . PHE A 1 426 ? 8.442 -0.790 -23.229 1.00 83.56 426 PHE A O 1
ATOM 3143 N N . ILE A 1 427 ? 10.024 0.506 -22.289 1.00 87.56 427 ILE A N 1
ATOM 3144 C CA . ILE A 1 427 ? 9.789 0.139 -20.895 1.00 87.56 427 ILE A CA 1
ATOM 3145 C C . ILE A 1 427 ? 9.560 1.406 -20.078 1.00 87.56 427 ILE A C 1
ATOM 3147 O O . ILE A 1 427 ? 10.312 2.369 -20.209 1.00 87.56 427 ILE A O 1
ATOM 3151 N N . VAL A 1 428 ? 8.531 1.409 -19.237 1.00 85.44 428 VAL A N 1
ATOM 3152 C CA . VAL A 1 428 ? 8.335 2.449 -18.219 1.00 85.44 428 VAL A CA 1
ATOM 3153 C C . VAL A 1 428 ? 8.452 1.840 -16.836 1.00 85.44 428 VAL A C 1
ATOM 3155 O O . VAL A 1 428 ? 8.030 0.704 -16.617 1.00 85.44 428 VAL A O 1
ATOM 3158 N N . GLY A 1 429 ? 9.012 2.603 -15.903 1.00 84.38 429 GLY A N 1
ATOM 3159 C CA . GLY A 1 429 ? 8.941 2.274 -14.487 1.00 84.38 429 GLY A CA 1
ATOM 3160 C C . GLY A 1 429 ? 7.566 2.619 -13.924 1.00 84.38 429 GLY A C 1
ATOM 3161 O O . GLY A 1 429 ? 7.104 3.748 -14.073 1.00 84.38 429 GLY A O 1
ATOM 3162 N N . TYR A 1 430 ? 6.917 1.654 -13.286 1.00 78.25 430 TYR A N 1
ATOM 3163 C CA . TYR A 1 430 ? 5.667 1.838 -12.563 1.00 78.25 430 TYR A CA 1
ATOM 3164 C C . TYR A 1 430 ? 5.936 1.682 -11.065 1.00 78.25 430 TYR A C 1
ATOM 3166 O O . TYR A 1 430 ? 6.235 0.586 -10.592 1.00 78.25 430 TYR A O 1
ATOM 3174 N N . ASP A 1 431 ? 5.886 2.799 -10.344 1.00 74.75 431 ASP A N 1
ATOM 3175 C CA . ASP A 1 431 ? 6.070 2.853 -8.894 1.00 74.75 431 ASP A CA 1
ATOM 3176 C C . ASP A 1 431 ? 4.702 2.766 -8.203 1.00 74.75 431 ASP A C 1
ATOM 3178 O O . ASP A 1 431 ? 3.815 3.589 -8.449 1.00 74.75 431 ASP A O 1
ATOM 3182 N N . LEU A 1 432 ? 4.523 1.743 -7.370 1.00 63.62 432 LEU A N 1
ATOM 3183 C CA . LEU A 1 432 ? 3.323 1.539 -6.566 1.00 63.62 432 LEU A CA 1
ATOM 3184 C C . LEU A 1 432 ? 3.648 1.915 -5.121 1.00 63.62 432 LEU A C 1
ATOM 3186 O O . LEU A 1 432 ? 4.266 1.147 -4.387 1.00 63.62 432 LEU A O 1
ATOM 3190 N N . PHE A 1 433 ? 3.222 3.108 -4.709 1.00 50.78 433 PHE A N 1
ATOM 3191 C CA . PHE A 1 433 ? 3.408 3.581 -3.341 1.00 50.78 433 PHE A CA 1
ATOM 3192 C C . PHE A 1 433 ? 2.400 2.934 -2.381 1.00 50.78 433 PHE A C 1
ATOM 3194 O O . PHE A 1 433 ? 1.220 3.243 -2.455 1.00 50.78 433 PHE A O 1
ATOM 3201 N N . GLU A 1 434 ? 2.906 2.150 -1.423 1.00 51.56 434 GLU A N 1
ATOM 3202 C CA . GLU A 1 434 ? 2.200 1.547 -0.274 1.00 51.56 434 GLU A CA 1
ATOM 3203 C C . GLU A 1 434 ? 1.223 0.397 -0.589 1.00 51.56 434 GLU A C 1
ATOM 3205 O O . GLU A 1 434 ? 0.491 0.403 -1.574 1.00 51.56 434 GLU A O 1
ATOM 3210 N N . ASP A 1 435 ? 1.191 -0.596 0.312 1.00 51.00 435 ASP A N 1
ATOM 3211 C CA . ASP A 1 435 ? 0.445 -1.856 0.166 1.00 51.00 435 ASP A CA 1
ATOM 3212 C C . ASP A 1 435 ? -1.072 -1.670 -0.017 1.00 51.00 435 ASP A C 1
ATOM 3214 O O . ASP A 1 435 ? -1.742 -2.598 -0.450 1.00 51.00 435 ASP A O 1
ATOM 3218 N N . CYS A 1 436 ? -1.631 -0.486 0.247 1.00 61.91 436 CYS A N 1
ATOM 3219 C CA . CYS A 1 436 ? -3.006 -0.119 -0.090 1.00 61.91 436 CYS A CA 1
ATOM 3220 C C . CYS A 1 436 ? -3.057 1.374 -0.433 1.00 61.91 436 CYS A C 1
ATOM 3222 O O . CYS A 1 436 ? -3.065 2.204 0.475 1.00 61.91 436 CYS A O 1
ATOM 3224 N N . ILE A 1 437 ? -3.106 1.717 -1.725 1.00 55.03 437 ILE A N 1
ATOM 3225 C CA . ILE A 1 437 ? -3.178 3.115 -2.170 1.00 55.03 437 ILE A CA 1
ATOM 3226 C C . ILE A 1 437 ? -4.579 3.667 -1.879 1.00 55.03 437 ILE A C 1
ATOM 3228 O O . ILE A 1 437 ? -5.538 3.343 -2.589 1.00 55.03 437 ILE A O 1
ATOM 3232 N N . CYS A 1 438 ? -4.668 4.485 -0.833 1.00 53.97 438 CYS A N 1
ATOM 3233 C CA . CYS A 1 438 ? -5.718 5.467 -0.576 1.00 53.97 438 CYS A CA 1
ATOM 3234 C C . CYS A 1 438 ? -5.184 6.840 -1.044 1.00 53.97 438 CYS A C 1
ATOM 3236 O O . CYS A 1 438 ? -5.942 7.575 -1.698 1.00 53.97 438 CYS A O 1
#

Foldseek 3Di:
DPQQFDWDPDDDFDWDKDKDADDPPPCPQKDFADADPDQDSVHHACWDDDNGMTMHGGDGDDPPDIDRSHDGRIDRHFAAKDFDEAEDEEAQQDKDKAPRCPPIAGPVRFDKAWQDKQPHGADAPDWDADQFWTWHQHPVRIIIIHQNACVGPCVLAAFQDKDKDKMKIWMDRVPPHIDIDIYIYIYFHFDQWLVNVQVQQFQFWKWKAFFALQDQPPDPDPPCPPDPPCPDRLFATWMAIDGGPRCRPGDTFRGKAFLEPPWDFLQDDPPCDDRRTSPRPDIFIFRTKGFLALVTDDPPPLQDQALVRHGSSQCSLLLLVLVQVPQQQDFLQDAAVVRDRDGDDGQARSLSNQLSNNSRPQVVLCVPPVDPSSGDDPDVNRHDPVSSVVSNVVSVVRRPHDATLVVQRFTWMWTFGPDPRIGTIIIGTHGDPDSGRD

Radius of gyration: 38.21 Å; chains: 1; bounding box: 69×41×124 Å

Sequence (438 aa):
ARLGNYGFTGLAAGTYGVIFTAPTGVLACKSLVNDNVGPDDSIDSDAIGNTTLSTIDNIVVTPGNDTPDNDAGAELGNGNPTPDPDAVHACYDEAVTADVLANDTDPENDTLSIKAINGQAIAVGDPILIAGISVTLNGDGTLTFNAFGKNGPLAHLLAGEEETRQYTYTVDDGNGGMATTTVDVTFCGATDTLEKVAQLVDGSALTFKAIDNNWDNDYPDSGWENDFDFDRADEAYTLEVFTDASGLLTGVFEFAYCLAFYDHAILGPQQDFVDGHIVNNKALTFATAYVAVDDSVPTGELENLGYNGMTGKENLDLVQWIINQGFTTVDNGSLDAGGATTTGVNYTDAEIQAAIWALTDGKQIEQKTGLEDGIFLADPILGTVENVQEILAAAAQHEGYAPSIENGDIVGVGFNVTSPDGNQPFIVGYDLFEDCIC